Protein AF-A0A151E742-F1 (afdb_monomer_lite)

Radius of gyration: 72.1 Å; chains: 1; bounding box: 171×78×229 Å

Structure (mmCIF, N/CA/C/O backbone):
data_AF-A0A151E742-F1
#
_entry.id   AF-A0A151E742-F1
#
loop_
_atom_site.group_PDB
_atom_site.id
_atom_site.type_symbol
_atom_site.label_atom_id
_atom_site.label_alt_id
_atom_site.label_comp_id
_atom_site.label_asym_id
_atom_site.label_entity_id
_atom_site.label_seq_id
_atom_site.pdbx_PDB_ins_code
_atom_site.Cartn_x
_atom_site.Cartn_y
_atom_site.Cartn_z
_atom_site.occupancy
_atom_site.B_iso_or_equiv
_atom_site.auth_seq_id
_atom_site.auth_comp_id
_atom_site.auth_asym_id
_atom_site.auth_atom_id
_atom_site.pdbx_PDB_model_num
ATOM 1 N N . MET A 1 1 ? -25.392 39.352 -19.424 1.00 43.00 1 MET A N 1
ATOM 2 C CA . MET A 1 1 ? -24.136 38.696 -18.991 1.00 43.00 1 MET A CA 1
ATOM 3 C C . MET A 1 1 ? -23.189 38.583 -20.185 1.00 43.00 1 MET A C 1
ATOM 5 O O . MET A 1 1 ? -23.578 37.932 -21.147 1.00 43.00 1 MET A O 1
ATOM 9 N N . PRO A 1 2 ? -22.001 39.217 -20.181 1.00 44.78 2 PRO A N 1
ATOM 10 C CA . PRO A 1 2 ? -21.096 39.209 -21.344 1.00 44.78 2 PRO A CA 1
ATOM 11 C C . PRO A 1 2 ? -20.249 37.931 -21.501 1.00 44.78 2 PRO A C 1
ATOM 13 O O . PRO A 1 2 ? -19.738 37.661 -22.580 1.00 44.78 2 PRO A O 1
ATOM 16 N N . CYS A 1 3 ? -20.091 37.144 -20.432 1.00 48.84 3 CYS A N 1
ATOM 17 C CA . CYS A 1 3 ? -18.963 36.218 -20.272 1.00 48.84 3 CYS A CA 1
ATOM 18 C C . CYS A 1 3 ? -19.039 34.908 -21.084 1.00 48.84 3 CYS A C 1
ATOM 20 O O . CYS A 1 3 ? -18.009 34.272 -21.283 1.00 48.84 3 CYS A O 1
ATOM 22 N N . LEU A 1 4 ? -20.228 34.481 -21.535 1.00 45.56 4 LEU A N 1
ATOM 23 C CA . LEU A 1 4 ? -20.396 33.183 -22.215 1.00 45.56 4 LEU A CA 1
ATOM 24 C C . LEU A 1 4 ? -19.965 33.192 -23.692 1.00 45.56 4 LEU A C 1
ATOM 26 O O . LEU A 1 4 ? -19.395 32.210 -24.162 1.00 45.56 4 LEU A O 1
ATOM 30 N N . LYS A 1 5 ? -20.158 34.304 -24.417 1.00 51.09 5 LYS A N 1
ATOM 31 C CA . LYS A 1 5 ? -19.863 34.377 -25.867 1.00 51.09 5 LYS A CA 1
ATOM 32 C C . LYS A 1 5 ? -18.370 34.247 -26.204 1.00 51.09 5 LYS A C 1
ATOM 34 O O . LYS A 1 5 ? -18.021 33.868 -27.321 1.00 51.09 5 LYS A O 1
ATOM 39 N N . ASP A 1 6 ? -17.491 34.530 -25.244 1.00 53.12 6 ASP A N 1
ATOM 40 C CA . ASP A 1 6 ? -16.041 34.357 -25.391 1.00 53.12 6 ASP A CA 1
ATOM 41 C C . ASP A 1 6 ? -15.566 32.931 -25.072 1.00 53.12 6 ASP A C 1
ATOM 43 O O . ASP A 1 6 ? -14.448 32.565 -25.439 1.00 53.12 6 ASP A O 1
ATOM 47 N N . TRP A 1 7 ? -16.392 32.114 -24.410 1.00 50.91 7 TRP A N 1
ATOM 48 C CA . TRP A 1 7 ? -16.096 30.701 -24.158 1.00 50.91 7 TRP A CA 1
ATOM 49 C C . TRP A 1 7 ? -16.414 29.836 -25.378 1.00 50.91 7 TRP A C 1
ATOM 51 O O . TRP A 1 7 ? -15.545 29.087 -25.820 1.00 50.91 7 TRP A O 1
ATOM 61 N N . GLU A 1 8 ? -17.588 30.015 -25.992 1.00 54.09 8 GLU A N 1
ATOM 62 C CA . GLU A 1 8 ? -17.977 29.299 -27.220 1.00 54.09 8 GLU A CA 1
ATOM 63 C C . GLU A 1 8 ? -16.946 29.506 -28.342 1.00 54.09 8 GLU A C 1
ATOM 65 O O . GLU A 1 8 ? -16.470 28.546 -28.948 1.00 54.09 8 GLU A O 1
ATOM 70 N N . LYS A 1 9 ? -16.490 30.750 -28.552 1.00 57.53 9 LYS A N 1
ATOM 71 C CA . LYS A 1 9 ? -15.441 31.061 -29.539 1.00 57.53 9 LYS A CA 1
ATOM 72 C C . LYS A 1 9 ? -14.106 30.370 -29.251 1.00 57.53 9 LYS A C 1
ATOM 74 O O . LYS A 1 9 ? -13.416 29.981 -30.190 1.00 57.53 9 LYS A O 1
ATOM 79 N N . LYS A 1 10 ? -13.718 30.221 -27.980 1.00 59.44 10 LYS A N 1
ATOM 80 C CA . LYS A 1 10 ? -12.470 29.534 -27.604 1.00 59.44 10 LYS A CA 1
ATOM 81 C C . LYS A 1 10 ? -12.573 28.022 -27.784 1.00 59.44 10 LYS A C 1
ATOM 83 O O . LYS A 1 10 ? -11.597 27.417 -28.219 1.00 59.44 10 LYS A O 1
ATOM 88 N N . PHE A 1 11 ? -13.737 27.439 -27.501 1.00 62.91 11 PHE A N 1
ATOM 89 C CA . PHE A 1 11 ? -13.980 26.008 -27.676 1.00 62.91 11 PHE A CA 1
ATOM 90 C C . PHE A 1 11 ? -13.890 25.609 -29.155 1.00 62.91 11 PHE A C 1
ATOM 92 O O . PHE A 1 11 ? -13.087 24.749 -29.511 1.00 62.91 11 PHE A O 1
ATOM 99 N N . VAL A 1 12 ? -14.580 26.353 -30.030 1.00 70.12 12 VAL A N 1
ATOM 100 C CA . VAL A 1 12 ? -14.554 26.154 -31.491 1.00 70.12 12 VAL A CA 1
ATOM 101 C C . VAL A 1 12 ? -13.131 26.249 -32.061 1.00 70.12 12 VAL A C 1
ATOM 103 O O . VAL A 1 12 ? -12.740 25.436 -32.896 1.00 70.12 12 VAL A O 1
ATOM 106 N N . ILE A 1 13 ? -12.309 27.198 -31.594 1.00 68.88 13 ILE A N 1
ATOM 107 C CA . ILE A 1 13 ? -10.904 27.310 -32.030 1.00 68.88 13 ILE A CA 1
ATOM 108 C C . ILE A 1 13 ? -10.073 26.099 -31.577 1.00 68.88 13 ILE A C 1
ATOM 110 O O . ILE A 1 13 ? -9.176 25.669 -32.304 1.00 68.88 13 ILE A O 1
ATOM 114 N N . TYR A 1 14 ? -10.340 25.540 -30.395 1.00 70.62 14 TYR A N 1
ATOM 115 C CA . TYR A 1 14 ? -9.601 24.379 -29.900 1.00 70.62 14 TYR A CA 1
ATOM 116 C C . TYR A 1 14 ? -9.965 23.107 -30.677 1.00 70.62 14 TYR A C 1
ATOM 118 O O . TYR A 1 14 ? -9.068 22.411 -31.149 1.00 70.62 14 TYR A O 1
ATOM 126 N N . GLU A 1 15 ? -11.257 22.858 -30.906 1.00 71.44 15 GLU A N 1
ATOM 127 C CA . GLU A 1 15 ? -11.737 21.717 -31.698 1.00 71.44 15 GLU A CA 1
ATOM 128 C C . GLU A 1 15 ? -11.227 21.763 -33.143 1.00 71.44 15 GLU A C 1
ATOM 130 O O . GLU A 1 15 ? -10.701 20.767 -33.636 1.00 71.44 15 GLU A O 1
ATOM 135 N N . ILE A 1 16 ? -11.272 22.930 -33.801 1.00 73.38 16 ILE A N 1
ATOM 136 C CA . ILE A 1 16 ? -10.724 23.110 -35.157 1.00 73.38 16 ILE A CA 1
ATOM 137 C C . ILE A 1 16 ? -9.216 22.814 -35.196 1.00 73.38 16 ILE A C 1
ATOM 139 O O . ILE A 1 16 ? -8.737 22.181 -36.138 1.00 73.38 16 ILE A O 1
ATOM 143 N N . ASN A 1 17 ? -8.452 23.229 -34.181 1.00 65.44 17 ASN A N 1
ATOM 144 C CA . ASN A 1 17 ? -7.015 22.952 -34.121 1.00 65.44 17 ASN A CA 1
ATOM 145 C C . ASN A 1 17 ? -6.701 21.467 -33.872 1.00 65.44 17 ASN A C 1
ATOM 147 O O . ASN A 1 17 ? -5.738 20.958 -34.449 1.00 65.44 17 ASN A O 1
ATOM 151 N N . VAL A 1 18 ? -7.509 20.766 -33.067 1.00 76.62 18 VAL A N 1
ATOM 152 C CA . VAL A 1 18 ? -7.392 19.311 -32.867 1.00 76.62 18 VAL A CA 1
ATOM 153 C C . VAL A 1 18 ? -7.730 18.566 -34.162 1.00 76.62 18 VAL A C 1
ATOM 155 O O . VAL A 1 18 ? -6.908 17.781 -34.631 1.00 76.62 18 VAL A O 1
ATOM 158 N N . LEU A 1 19 ? -8.840 18.903 -34.828 1.00 73.19 19 LEU A N 1
ATOM 159 C CA . LEU A 1 19 ? -9.215 18.339 -36.133 1.00 73.19 19 LEU A CA 1
ATOM 160 C C . LEU A 1 19 ? -8.129 18.554 -37.200 1.00 73.19 19 LEU A C 1
ATOM 162 O O . LEU A 1 19 ? -7.757 17.621 -37.909 1.00 73.19 19 LEU A O 1
ATOM 166 N N . LEU A 1 20 ? -7.550 19.756 -37.297 1.00 69.94 20 LEU A N 1
ATOM 167 C CA . LEU A 1 20 ? -6.454 20.040 -38.236 1.00 69.94 20 LEU A CA 1
ATOM 168 C C . LEU A 1 20 ? -5.145 19.304 -37.886 1.00 69.94 20 LEU A C 1
ATOM 170 O O . LEU A 1 20 ? -4.328 19.040 -38.779 1.00 69.94 20 LEU A O 1
ATOM 174 N N . ALA A 1 21 ? -4.931 18.964 -36.611 1.00 72.19 21 ALA A N 1
ATOM 175 C CA . ALA A 1 21 ? -3.816 18.131 -36.168 1.00 72.19 21 ALA A CA 1
ATOM 176 C C . ALA A 1 21 ? -4.028 16.652 -36.525 1.00 72.19 21 ALA A C 1
ATOM 178 O O . ALA A 1 21 ? -3.124 16.042 -37.101 1.00 72.19 21 ALA A O 1
ATOM 179 N N . GLU A 1 22 ? -5.218 16.108 -36.269 1.00 72.56 22 GLU A N 1
ATOM 180 C CA . GLU A 1 22 ? -5.592 14.724 -36.589 1.00 72.56 22 GLU A CA 1
ATOM 181 C C . GLU A 1 22 ? -5.652 14.475 -38.102 1.00 72.56 22 GLU A C 1
ATOM 183 O O . GLU A 1 22 ? -5.095 13.493 -38.590 1.00 72.56 22 GLU A O 1
ATOM 188 N N . MET A 1 23 ? -6.181 15.425 -38.882 1.00 75.06 23 MET A N 1
ATOM 189 C CA . MET A 1 23 ? -6.128 15.398 -40.353 1.00 75.06 23 MET A CA 1
ATOM 190 C C . MET A 1 23 ? -4.715 15.635 -40.928 1.00 75.06 23 MET A C 1
ATOM 192 O O . MET A 1 23 ? -4.531 15.720 -42.145 1.00 75.06 23 MET A O 1
ATOM 196 N N . GLY A 1 24 ? -3.688 15.766 -40.080 1.00 66.38 24 GLY A N 1
ATOM 197 C CA . GLY A 1 24 ? -2.284 15.787 -40.485 1.00 66.38 24 GLY A CA 1
ATOM 198 C C . GLY A 1 24 ? -1.844 17.025 -41.273 1.00 66.38 24 GLY A C 1
ATOM 199 O O . GLY A 1 24 ? -0.740 17.020 -41.831 1.00 66.38 24 GLY A O 1
ATOM 200 N N . PHE A 1 25 ? -2.639 18.101 -41.319 1.00 70.25 25 PHE A N 1
ATOM 201 C CA . PHE A 1 25 ? -2.356 19.294 -42.134 1.00 70.25 25 PHE A CA 1
ATOM 202 C C . PHE A 1 25 ? -1.014 19.955 -41.766 1.00 70.25 25 PHE A C 1
ATOM 204 O O . PHE A 1 25 ? -0.239 20.361 -42.641 1.00 70.25 25 PHE A O 1
ATOM 211 N N . PHE A 1 26 ? -0.665 19.961 -40.477 1.00 60.22 26 PHE A N 1
ATOM 212 C CA . PHE A 1 26 ? 0.605 20.500 -39.977 1.00 60.22 26 PHE A CA 1
ATOM 213 C C . PHE A 1 26 ? 1.853 19.726 -40.445 1.00 60.22 26 PHE A C 1
ATOM 215 O O . PHE A 1 26 ? 2.959 20.274 -40.423 1.00 60.22 26 PHE A O 1
ATOM 222 N N . SER A 1 27 ? 1.715 18.483 -40.926 1.00 58.44 27 SER A N 1
ATOM 223 C CA . SER A 1 27 ? 2.846 17.703 -41.457 1.00 58.44 27 SER A CA 1
ATOM 224 C C . SER A 1 27 ? 3.388 18.265 -42.781 1.00 58.44 27 SER A C 1
ATOM 226 O O . SER A 1 27 ? 4.600 18.246 -43.011 1.00 58.44 27 SER A O 1
ATOM 228 N N . LYS A 1 28 ? 2.514 18.832 -43.629 1.00 57.97 28 LYS A N 1
ATOM 229 C CA . LYS A 1 28 ? 2.888 19.439 -44.920 1.00 57.97 28 LYS A CA 1
ATOM 230 C C . LYS A 1 28 ? 3.438 20.861 -44.764 1.00 57.97 28 LYS A C 1
ATOM 232 O O . LYS A 1 28 ? 4.318 21.256 -45.530 1.00 57.97 28 LYS A O 1
ATOM 237 N N . LEU A 1 29 ? 2.991 21.609 -43.751 1.00 56.84 29 LEU A N 1
ATOM 238 C CA . LEU A 1 29 ? 3.441 22.987 -43.502 1.00 56.84 29 LEU A CA 1
ATOM 239 C C . LEU A 1 29 ? 4.909 23.083 -43.049 1.00 56.84 29 LEU A C 1
ATOM 241 O O . LEU A 1 29 ? 5.599 24.023 -43.440 1.00 56.84 29 LEU A O 1
ATOM 245 N N . LYS A 1 30 ? 5.444 22.074 -42.343 1.00 56.19 30 L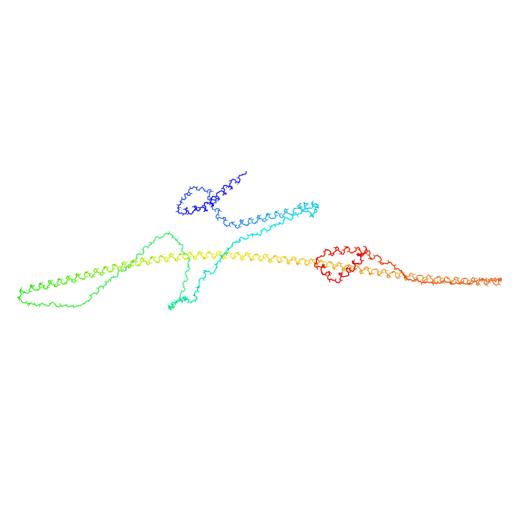YS A N 1
ATOM 246 C CA . LYS A 1 30 ? 6.845 22.051 -41.861 1.00 56.19 30 LYS A CA 1
ATOM 247 C C . LYS A 1 30 ? 7.929 22.128 -42.954 1.00 56.19 30 LYS A C 1
ATOM 249 O O . LYS A 1 30 ? 9.098 22.300 -42.620 1.00 56.19 30 LYS A O 1
ATOM 254 N N . LYS A 1 31 ? 7.584 22.000 -44.244 1.00 55.84 31 LYS A N 1
ATOM 255 C CA . LYS A 1 31 ? 8.542 22.056 -45.369 1.00 55.84 31 LYS A CA 1
ATOM 256 C C . LYS A 1 31 ? 8.577 23.387 -46.132 1.00 55.84 31 LYS A C 1
ATOM 258 O O . LYS A 1 31 ? 9.461 23.561 -46.966 1.00 55.84 31 LYS A O 1
ATOM 263 N N . LYS A 1 32 ? 7.681 24.342 -45.850 1.00 51.56 32 LYS A N 1
ATOM 264 C CA . LYS A 1 32 ? 7.773 25.713 -46.386 1.00 51.56 32 LYS A CA 1
ATOM 265 C C . LYS A 1 32 ? 8.179 26.664 -45.260 1.00 51.56 32 LYS A C 1
ATOM 267 O O . LYS A 1 32 ? 7.433 26.833 -44.303 1.00 51.56 32 LYS A O 1
ATOM 272 N N . LYS A 1 33 ? 9.343 27.316 -45.388 1.00 49.06 33 LYS A N 1
ATOM 273 C CA . LYS A 1 33 ? 9.744 28.437 -44.516 1.00 49.06 33 LYS A CA 1
ATOM 274 C C . LYS A 1 33 ? 8.848 29.648 -44.803 1.00 49.06 33 LYS A C 1
ATOM 276 O O . LYS A 1 33 ? 9.228 30.536 -45.562 1.00 49.06 33 LYS A O 1
ATOM 281 N N . ILE A 1 34 ? 7.654 29.667 -44.216 1.00 48.38 34 ILE A N 1
ATOM 282 C CA . ILE A 1 34 ? 6.799 30.854 -44.189 1.00 48.38 34 ILE A CA 1
ATOM 283 C C . ILE A 1 34 ? 7.470 31.855 -43.247 1.00 48.38 34 ILE A C 1
ATOM 285 O O . ILE A 1 34 ? 7.482 31.667 -42.032 1.00 48.38 34 ILE A O 1
ATOM 289 N N . LYS A 1 35 ? 8.076 32.900 -43.817 1.00 48.44 35 LYS A N 1
ATOM 290 C CA . LYS A 1 35 ? 8.512 34.070 -43.054 1.00 48.44 35 LYS A CA 1
ATOM 291 C C . LYS A 1 35 ? 7.257 34.852 -42.671 1.00 48.44 35 LYS A C 1
ATOM 293 O O . LYS A 1 35 ? 6.703 35.553 -43.512 1.00 48.44 35 LYS A O 1
ATOM 298 N N . PHE A 1 36 ? 6.795 34.710 -41.434 1.00 40.91 36 PHE A N 1
ATOM 299 C CA . PHE A 1 36 ? 5.789 35.620 -40.895 1.00 40.91 36 PHE A CA 1
ATOM 300 C C . PHE A 1 36 ? 6.439 36.994 -40.703 1.00 40.91 36 PHE A C 1
ATOM 302 O O . PHE A 1 36 ? 7.418 37.111 -39.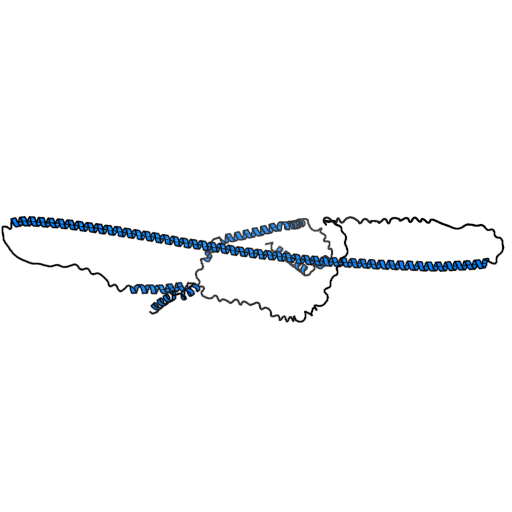970 1.00 40.91 36 PHE A O 1
ATOM 309 N N . ASN A 1 37 ? 5.914 38.021 -41.375 1.00 44.38 37 ASN A N 1
ATOM 310 C CA . ASN A 1 37 ? 6.284 39.406 -41.087 1.00 44.38 37 ASN A CA 1
ATOM 311 C C . ASN A 1 37 ? 5.699 39.777 -39.720 1.00 44.38 37 ASN A C 1
ATOM 313 O O . ASN A 1 37 ? 4.486 39.902 -39.579 1.00 44.38 37 ASN A O 1
ATOM 317 N N . THR A 1 38 ? 6.560 39.960 -38.722 1.00 45.53 38 THR A N 1
ATOM 318 C CA . THR A 1 38 ? 6.179 40.267 -37.333 1.00 45.53 38 THR A CA 1
ATOM 319 C C . THR A 1 38 ? 5.825 41.739 -37.091 1.00 45.53 38 THR A C 1
ATOM 321 O O . THR A 1 38 ? 5.472 42.102 -35.976 1.00 45.53 38 THR A O 1
ATOM 324 N N . ASN A 1 39 ? 5.860 42.587 -38.124 1.00 47.81 39 ASN A N 1
ATOM 325 C CA . ASN A 1 39 ? 5.693 44.048 -38.036 1.00 47.81 39 ASN A CA 1
ATOM 326 C C . ASN A 1 39 ? 4.234 44.513 -37.807 1.00 47.81 39 ASN A C 1
ATOM 328 O O . ASN A 1 39 ? 3.869 45.613 -38.211 1.00 47.81 39 ASN A O 1
ATOM 332 N N . LEU A 1 40 ? 3.382 43.666 -37.224 1.00 47.62 40 LEU A N 1
ATOM 333 C CA . LEU A 1 40 ? 1.957 43.928 -36.976 1.00 47.62 40 LEU A CA 1
ATOM 334 C C . LEU A 1 40 ? 1.486 43.419 -35.600 1.00 47.62 40 LEU A C 1
ATOM 336 O O . LEU A 1 40 ? 0.295 43.220 -35.376 1.00 47.62 40 LEU A O 1
ATOM 340 N N . ILE A 1 41 ? 2.424 43.227 -34.669 1.00 43.78 41 ILE A N 1
ATOM 341 C CA . ILE A 1 41 ? 2.127 43.028 -33.248 1.00 43.78 41 ILE A CA 1
ATOM 342 C C . ILE A 1 41 ? 2.315 44.382 -32.565 1.00 43.78 41 ILE A C 1
ATOM 344 O O . ILE A 1 41 ? 3.436 44.862 -32.448 1.00 43.78 41 ILE A O 1
ATOM 348 N N . THR A 1 42 ? 1.214 45.014 -32.164 1.00 54.03 42 THR A N 1
ATOM 349 C CA . THR A 1 42 ? 1.244 46.233 -31.350 1.00 54.03 42 THR A CA 1
ATOM 350 C C . THR A 1 42 ? 1.696 45.910 -29.925 1.00 54.03 42 THR A C 1
ATOM 352 O O . THR A 1 42 ? 1.315 44.873 -29.375 1.00 54.03 42 THR A O 1
ATOM 355 N N . ASP A 1 43 ? 2.466 46.814 -29.314 1.00 50.56 43 ASP A N 1
ATOM 356 C CA . ASP A 1 43 ? 3.198 46.605 -28.048 1.00 50.56 43 ASP A CA 1
ATOM 357 C C . ASP A 1 43 ? 2.339 46.031 -26.901 1.00 50.56 43 ASP A C 1
ATOM 359 O O . ASP A 1 43 ? 2.798 45.209 -26.106 1.00 50.56 43 ASP A O 1
ATOM 363 N N . ASN A 1 44 ? 1.038 46.349 -26.878 1.00 48.88 44 ASN A N 1
ATOM 364 C CA . ASN A 1 44 ? 0.059 45.808 -25.926 1.00 48.88 44 ASN A CA 1
ATOM 365 C C . ASN A 1 44 ? -0.107 44.270 -25.946 1.00 48.88 44 ASN A C 1
ATOM 367 O O . ASN A 1 44 ? -0.748 43.723 -25.045 1.00 48.88 44 ASN A O 1
ATOM 371 N N . GLN A 1 45 ? 0.419 43.551 -26.945 1.00 50.31 45 GLN A N 1
ATOM 372 C CA . GLN A 1 45 ? 0.387 42.082 -26.983 1.00 50.31 45 GLN A CA 1
ATOM 373 C C . GLN A 1 45 ? 1.687 41.412 -26.510 1.00 50.31 45 GLN A C 1
ATOM 375 O O . GLN A 1 45 ? 1.622 40.266 -26.059 1.00 50.31 45 GLN A O 1
ATOM 380 N N . GLN A 1 46 ? 2.839 42.095 -26.519 1.00 49.62 46 GLN A N 1
ATOM 381 C CA . GLN A 1 46 ? 4.094 41.513 -26.016 1.00 49.62 46 GLN A CA 1
ATOM 382 C C . GLN A 1 46 ? 4.067 41.328 -24.491 1.00 49.62 46 GLN A C 1
ATOM 384 O O . GLN A 1 46 ? 4.385 40.238 -24.010 1.00 49.62 46 GLN A O 1
ATOM 389 N N . CYS A 1 47 ? 3.507 42.289 -23.745 1.00 49.88 47 CYS A N 1
ATOM 390 C CA . CYS A 1 47 ? 3.317 42.188 -22.290 1.00 49.88 47 CYS A CA 1
ATOM 391 C C . CYS A 1 47 ? 2.439 40.997 -21.839 1.00 49.88 47 CYS A C 1
ATOM 393 O O . CYS A 1 47 ? 2.409 40.665 -20.655 1.00 49.88 47 CYS A O 1
ATOM 395 N N . ARG A 1 48 ? 1.700 40.332 -22.742 1.00 46.88 48 ARG A N 1
ATOM 396 C CA . ARG A 1 48 ? 0.950 39.099 -22.425 1.00 46.88 48 ARG A CA 1
ATOM 397 C C . ARG A 1 48 ? 1.726 37.807 -22.670 1.00 46.88 48 ARG A C 1
ATOM 399 O O . ARG A 1 48 ? 1.320 36.781 -22.135 1.00 46.88 48 ARG A O 1
ATOM 406 N N . ILE A 1 49 ? 2.799 37.839 -23.457 1.00 48.56 49 ILE A N 1
ATOM 407 C CA . ILE A 1 49 ? 3.588 36.646 -23.791 1.00 48.56 49 ILE A CA 1
ATOM 408 C C . ILE A 1 49 ? 4.763 36.490 -22.820 1.00 48.56 49 ILE A C 1
ATOM 410 O O . ILE A 1 49 ? 5.048 35.373 -22.399 1.00 48.56 49 ILE A O 1
ATOM 414 N N . GLU A 1 50 ? 5.378 37.589 -22.374 1.00 47.66 50 GLU A N 1
ATOM 415 C CA . GLU A 1 50 ? 6.453 37.536 -21.367 1.00 47.66 50 GLU A CA 1
ATOM 416 C C . GLU A 1 50 ? 5.955 36.966 -20.025 1.00 47.66 50 GLU A C 1
ATOM 418 O O . GLU A 1 50 ? 6.608 36.106 -19.436 1.00 47.66 50 GLU A O 1
ATOM 423 N N . ASN A 1 51 ? 4.721 37.304 -19.632 1.00 48.53 51 ASN A N 1
ATOM 424 C CA . ASN A 1 51 ? 4.062 36.753 -18.443 1.00 48.53 51 ASN A CA 1
ATOM 425 C C . ASN A 1 51 ? 3.833 35.226 -18.482 1.00 48.53 51 ASN A C 1
ATOM 427 O O . ASN A 1 51 ? 3.665 34.619 -17.428 1.00 48.53 51 ASN A O 1
ATOM 431 N N . PHE A 1 52 ? 3.836 34.564 -19.648 1.00 45.16 52 PHE A N 1
ATOM 432 C CA . PHE A 1 52 ? 3.661 33.103 -19.698 1.00 45.16 52 PHE A CA 1
ATOM 433 C C . PHE A 1 52 ? 4.910 32.343 -19.230 1.00 45.16 52 PHE A C 1
ATOM 435 O O . PHE A 1 52 ? 4.780 31.301 -18.588 1.00 45.16 52 PHE A O 1
ATOM 442 N N . ASN A 1 53 ? 6.110 32.881 -19.462 1.00 48.38 53 ASN A N 1
ATOM 443 C CA . ASN A 1 53 ? 7.356 32.215 -19.070 1.00 48.38 53 ASN A CA 1
ATOM 444 C C . ASN A 1 53 ? 7.646 32.324 -17.560 1.00 48.38 53 ASN A C 1
ATOM 446 O O . ASN A 1 53 ? 8.400 31.515 -17.023 1.00 48.38 53 ASN A O 1
ATOM 450 N N . GLU A 1 54 ? 7.015 33.264 -16.848 1.00 51.75 54 GLU A N 1
ATOM 451 C CA . GLU A 1 54 ? 7.066 33.307 -15.379 1.00 51.75 54 GLU A CA 1
ATOM 452 C C . GLU A 1 54 ? 6.069 32.332 -14.723 1.00 51.75 54 GLU A C 1
ATOM 454 O O . GLU A 1 54 ? 6.310 31.855 -13.611 1.00 51.75 54 GLU A O 1
ATOM 459 N N . THR A 1 55 ? 4.986 31.943 -15.414 1.00 50.81 55 THR A N 1
ATOM 460 C CA . THR A 1 55 ? 3.970 31.041 -14.830 1.00 50.81 55 THR A CA 1
ATOM 461 C C . THR A 1 55 ? 4.437 29.605 -14.591 1.00 50.81 55 THR A C 1
ATOM 463 O O . THR A 1 55 ? 3.861 28.940 -13.732 1.00 50.81 55 THR A O 1
ATOM 466 N N . GLU A 1 56 ? 5.510 29.130 -15.236 1.00 52.78 56 GLU A N 1
ATOM 467 C CA . GLU A 1 56 ? 6.074 27.806 -14.917 1.00 52.78 56 GLU A CA 1
ATOM 468 C C . GLU A 1 56 ? 6.665 27.743 -13.497 1.00 52.78 56 GLU A C 1
ATOM 470 O O . GLU A 1 56 ? 6.626 26.685 -12.868 1.00 52.78 56 GLU A O 1
ATOM 475 N N . LYS A 1 57 ? 7.138 28.871 -12.941 1.00 50.94 57 LYS A N 1
ATOM 476 C CA . LYS A 1 57 ? 7.579 28.941 -11.535 1.00 50.94 57 LYS A CA 1
ATOM 477 C C . LYS A 1 57 ? 6.406 29.021 -10.552 1.00 50.94 57 LYS A C 1
ATOM 479 O O . LYS A 1 57 ? 6.515 28.501 -9.447 1.00 50.94 57 LYS A O 1
ATOM 484 N N . ASN A 1 58 ? 5.268 29.570 -10.980 1.00 54.53 58 ASN A N 1
ATOM 485 C CA . ASN A 1 58 ? 4.055 29.702 -10.165 1.00 54.53 58 ASN A CA 1
ATOM 486 C C . ASN A 1 58 ? 3.128 28.474 -10.210 1.00 54.53 58 ASN A C 1
ATOM 488 O O . ASN A 1 58 ? 2.049 28.509 -9.623 1.00 54.53 58 ASN A O 1
ATOM 492 N N . LEU A 1 59 ? 3.510 27.367 -10.862 1.00 63.25 59 LEU A N 1
ATOM 493 C CA . LEU A 1 59 ? 2.674 26.158 -10.887 1.00 63.25 59 LEU A CA 1
ATOM 494 C C . LEU A 1 59 ? 2.496 25.545 -9.483 1.00 63.25 59 LEU A C 1
ATOM 496 O O . LEU A 1 59 ? 1.431 25.014 -9.168 1.00 63.25 59 LEU A O 1
ATOM 500 N N . VAL A 1 60 ? 3.526 25.651 -8.634 1.00 68.38 60 VAL A N 1
ATOM 501 C CA . VAL A 1 60 ? 3.496 25.194 -7.233 1.00 68.38 60 VAL A CA 1
ATOM 502 C C . VAL A 1 60 ? 2.582 26.085 -6.391 1.00 68.38 60 VAL A C 1
ATOM 504 O O . VAL A 1 60 ? 1.741 25.564 -5.659 1.00 68.38 60 VAL A O 1
ATOM 507 N N . ASP A 1 61 ? 2.675 27.405 -6.553 1.00 74.62 61 ASP A N 1
ATOM 508 C CA . ASP A 1 61 ? 1.842 28.366 -5.822 1.00 74.62 61 ASP A CA 1
ATOM 509 C C . ASP A 1 61 ? 0.372 28.292 -6.261 1.00 74.62 61 ASP A C 1
ATOM 511 O O . ASP A 1 61 ? -0.528 28.295 -5.423 1.00 74.62 61 ASP A O 1
ATOM 515 N N . LEU A 1 62 ? 0.110 28.080 -7.557 1.00 75.19 62 LEU A N 1
ATOM 516 C CA . LEU A 1 62 ? -1.230 27.797 -8.076 1.00 75.19 62 LEU A CA 1
ATOM 517 C C . LEU A 1 62 ? -1.809 26.511 -7.463 1.00 75.19 62 LEU A C 1
ATOM 519 O O . LEU A 1 62 ? -2.976 26.476 -7.072 1.00 75.19 62 LEU A O 1
ATOM 523 N N . GLN A 1 63 ? -1.004 25.450 -7.352 1.00 76.44 63 GLN A N 1
ATOM 524 C CA . GLN A 1 63 ? -1.432 24.195 -6.734 1.00 76.44 63 GLN A CA 1
ATOM 525 C C . GLN A 1 63 ? -1.668 24.360 -5.219 1.00 76.44 63 GLN A C 1
ATOM 527 O O . GLN A 1 63 ? -2.620 23.787 -4.677 1.00 76.44 63 GLN A O 1
ATOM 532 N N . TYR A 1 64 ? -0.860 25.181 -4.544 1.00 88.31 64 TYR A N 1
ATOM 533 C CA . TYR A 1 64 ? -1.039 25.540 -3.138 1.00 88.31 64 TYR A CA 1
ATOM 534 C C . TYR A 1 64 ? -2.336 26.332 -2.911 1.00 88.31 64 TYR A C 1
ATOM 536 O O . TYR A 1 64 ? -3.128 25.964 -2.04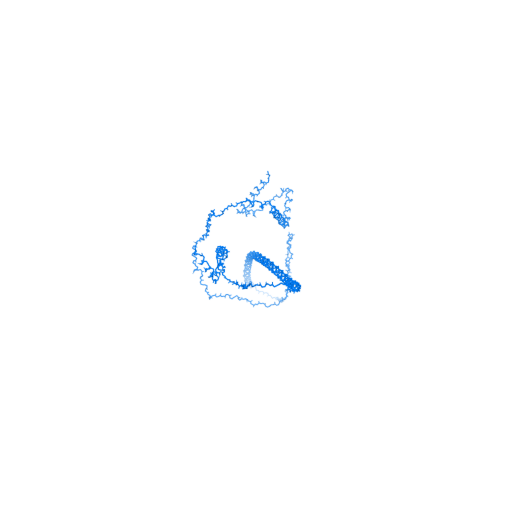2 1.00 88.31 64 TYR A O 1
ATOM 544 N N . ASP A 1 65 ? -2.621 27.344 -3.734 1.00 85.94 65 ASP A N 1
ATOM 545 C CA . ASP A 1 65 ? -3.853 28.136 -3.644 1.00 85.94 65 ASP A CA 1
ATOM 546 C C . ASP A 1 65 ? -5.112 27.329 -3.995 1.00 85.94 65 ASP A C 1
ATOM 548 O O . ASP A 1 65 ? -6.139 27.478 -3.326 1.00 85.94 65 ASP A O 1
ATOM 552 N N . ILE A 1 66 ? -5.046 26.415 -4.972 1.00 84.31 66 ILE A N 1
ATOM 553 C CA . ILE A 1 66 ? -6.133 25.457 -5.239 1.00 84.31 66 ILE A CA 1
ATOM 554 C C . ILE A 1 66 ? -6.401 24.599 -3.994 1.00 84.31 66 ILE A C 1
ATOM 556 O O . ILE A 1 66 ? -7.549 24.495 -3.560 1.00 84.31 66 ILE A O 1
ATOM 560 N N . THR A 1 67 ? -5.357 24.040 -3.375 1.00 85.88 67 THR A N 1
ATOM 561 C CA . THR A 1 67 ? -5.492 23.195 -2.173 1.00 85.88 67 THR A CA 1
ATOM 562 C C . THR A 1 67 ? -6.079 23.988 -0.998 1.00 85.88 67 THR A C 1
ATOM 564 O O . THR A 1 67 ? -7.043 23.562 -0.365 1.00 85.88 67 THR A O 1
ATOM 567 N N . LYS A 1 68 ? -5.583 25.208 -0.774 1.00 92.50 68 LYS A N 1
ATOM 568 C CA . LYS A 1 68 ? -6.051 26.141 0.263 1.00 92.50 68 LYS A CA 1
ATOM 569 C C . LYS A 1 68 ? -7.506 26.580 0.066 1.00 92.50 68 LYS A C 1
ATOM 571 O O . LYS A 1 68 ? -8.209 26.835 1.046 1.00 92.50 68 LYS A O 1
ATOM 576 N N . ASN A 1 69 ? -7.976 26.673 -1.178 1.00 89.81 69 ASN A N 1
ATOM 577 C CA . ASN A 1 69 ? -9.377 26.962 -1.485 1.00 89.81 69 ASN A CA 1
ATOM 578 C C . ASN A 1 69 ? -10.283 25.738 -1.279 1.00 89.81 69 ASN A C 1
ATOM 580 O O . ASN A 1 69 ? -11.388 25.907 -0.766 1.00 89.81 69 ASN A O 1
ATOM 584 N N . ILE A 1 70 ? -9.810 24.522 -1.577 1.00 87.44 70 ILE A N 1
ATOM 585 C CA . ILE A 1 70 ? -10.520 23.271 -1.253 1.00 87.44 70 ILE A CA 1
ATOM 586 C C . ILE A 1 70 ? -10.691 23.132 0.270 1.00 87.44 70 ILE A C 1
ATOM 588 O O . ILE A 1 70 ? -11.812 22.938 0.736 1.00 87.44 70 ILE A O 1
ATOM 592 N N . ASP A 1 71 ? -9.631 23.343 1.057 1.00 90.06 71 ASP A N 1
ATOM 593 C CA . ASP A 1 71 ? -9.691 23.279 2.527 1.00 90.06 71 ASP A CA 1
ATOM 594 C C . ASP A 1 71 ? -10.651 24.315 3.137 1.00 90.06 71 ASP A C 1
ATOM 596 O O . ASP A 1 71 ? -11.342 24.038 4.122 1.00 90.06 71 ASP A O 1
ATOM 600 N N . LYS A 1 72 ? -10.731 25.523 2.556 1.00 93.50 72 LYS A N 1
ATOM 601 C CA . LYS A 1 72 ? -11.733 26.529 2.949 1.00 93.50 72 LYS A CA 1
ATOM 602 C C . LYS A 1 72 ? -13.158 26.056 2.658 1.00 93.50 72 LYS A C 1
ATOM 604 O O . LYS A 1 72 ? -14.035 26.274 3.489 1.00 93.50 72 LYS A O 1
ATOM 609 N N . LEU A 1 73 ? -13.381 25.423 1.506 1.00 89.50 73 LEU A N 1
ATOM 610 C CA . LEU A 1 73 ? -14.681 24.888 1.089 1.00 89.50 73 LEU A CA 1
ATOM 611 C C . LEU A 1 73 ? -15.140 23.755 2.017 1.00 89.50 73 LEU A C 1
ATOM 613 O O . LEU A 1 73 ? -16.275 23.781 2.490 1.00 89.50 73 LEU A O 1
ATOM 617 N N . ILE A 1 74 ? -14.239 22.830 2.361 1.00 88.25 74 ILE A N 1
ATOM 618 C CA . ILE A 1 74 ? -14.501 21.752 3.328 1.00 88.25 74 ILE A CA 1
ATOM 619 C C . ILE A 1 74 ? -14.880 22.346 4.692 1.00 88.25 74 ILE A C 1
ATOM 621 O O . ILE A 1 74 ? -15.963 22.060 5.196 1.00 88.25 74 ILE A O 1
ATOM 625 N N . LYS A 1 75 ? -14.082 23.277 5.235 1.00 90.62 75 LYS A N 1
ATOM 626 C CA . LYS A 1 75 ? -14.381 23.939 6.522 1.00 90.62 75 LYS A CA 1
ATOM 627 C C . LYS A 1 75 ? -15.677 24.757 6.514 1.00 90.62 75 LYS A C 1
ATOM 629 O O . LYS A 1 75 ? -16.282 24.951 7.566 1.00 90.62 75 LYS A O 1
ATOM 634 N N . GLN A 1 76 ? -16.111 25.269 5.361 1.00 89.50 76 GLN A N 1
ATOM 635 C CA . GLN A 1 76 ? -17.419 25.920 5.228 1.00 89.50 76 GLN A CA 1
ATOM 636 C C . GLN A 1 76 ? -18.569 24.906 5.244 1.00 89.50 76 GLN A C 1
ATOM 638 O O . GLN A 1 76 ? -19.605 25.192 5.842 1.00 89.50 76 GLN A O 1
ATOM 643 N N . HIS A 1 77 ? -18.395 23.727 4.641 1.00 78.06 77 HIS A N 1
ATOM 644 C CA . HIS A 1 77 ? -19.379 22.645 4.712 1.00 78.06 77 HIS A CA 1
ATOM 645 C C . HIS A 1 77 ? -19.466 22.020 6.111 1.00 78.06 77 HIS A C 1
ATOM 647 O O . HIS A 1 77 ? -20.572 21.865 6.614 1.00 78.06 77 HIS A O 1
ATOM 653 N N . GLU A 1 78 ? -18.337 21.763 6.777 1.00 81.25 78 GLU A N 1
ATOM 654 C CA . GLU A 1 78 ? -18.294 21.239 8.156 1.00 81.25 78 GLU A CA 1
ATOM 655 C C . GLU A 1 78 ? -18.936 22.189 9.178 1.00 81.25 78 GLU A C 1
ATOM 657 O O . GLU A 1 78 ? -19.512 21.750 10.172 1.00 81.25 78 GLU A O 1
ATOM 662 N N . LYS A 1 79 ? -18.861 23.508 8.954 1.00 78.94 79 LYS A N 1
ATOM 663 C CA . LYS A 1 79 ? -19.592 24.478 9.780 1.00 78.94 79 LYS A CA 1
ATOM 664 C C . LYS A 1 79 ? -21.098 24.397 9.533 1.00 78.94 79 LYS A C 1
ATOM 666 O O . LYS A 1 79 ? -21.841 24.249 10.493 1.00 78.94 79 LYS A O 1
ATOM 671 N N . LYS A 1 80 ? -21.525 24.379 8.265 1.00 71.31 80 LYS A N 1
ATOM 672 C CA . LYS A 1 80 ? -22.945 24.261 7.887 1.00 71.31 80 LYS A CA 1
ATOM 673 C C . LYS A 1 80 ? -23.595 22.942 8.314 1.00 71.31 80 LYS A C 1
ATOM 675 O O . LYS A 1 80 ? -24.796 22.918 8.542 1.00 71.31 80 LYS A O 1
ATOM 680 N N . SER A 1 81 ? -22.838 21.848 8.433 1.00 60.59 81 SER A N 1
ATOM 681 C CA . SER A 1 81 ? -23.359 20.573 8.951 1.00 60.59 81 SER A CA 1
ATOM 682 C C . SER A 1 81 ? -23.499 20.535 10.476 1.00 60.59 81 SER A C 1
ATOM 684 O O . SER A 1 81 ? -24.131 19.621 10.989 1.00 60.59 81 SER A O 1
ATOM 686 N N . ASN A 1 82 ? -22.911 21.496 11.197 1.00 58.69 82 ASN A N 1
ATOM 687 C CA . ASN A 1 82 ? -23.049 21.641 12.650 1.00 58.69 82 ASN A CA 1
ATOM 688 C C . ASN A 1 82 ? -24.114 22.684 13.050 1.00 58.69 82 ASN A C 1
ATOM 690 O O . ASN A 1 82 ? -24.376 22.867 14.242 1.00 58.69 82 ASN A O 1
ATOM 694 N N . ASP A 1 83 ? -24.743 23.354 12.078 1.00 54.62 83 ASP A N 1
ATOM 695 C CA . ASP A 1 83 ? -25.888 24.228 12.321 1.00 54.62 83 ASP A CA 1
ATOM 696 C C . ASP A 1 83 ? -27.136 23.366 12.593 1.00 54.62 83 ASP A C 1
ATOM 698 O O . ASP A 1 83 ? -27.596 22.588 11.754 1.00 54.62 83 ASP A O 1
ATOM 702 N N . LYS A 1 84 ? -27.670 23.492 13.814 1.00 56.31 84 LYS A N 1
ATOM 703 C CA . LYS A 1 84 ? -28.595 22.546 14.478 1.00 56.31 84 LYS A CA 1
ATOM 704 C C . LYS A 1 84 ? -29.994 22.393 13.857 1.00 56.31 84 LYS A C 1
ATOM 706 O O . LYS A 1 84 ? -30.846 21.726 14.436 1.00 56.31 84 LYS A O 1
ATOM 711 N N . GLU A 1 85 ? -30.264 22.990 12.702 1.00 55.16 85 GLU A N 1
ATOM 712 C CA . GLU A 1 85 ? -31.586 22.919 12.066 1.00 55.16 85 GLU A CA 1
ATOM 713 C C . GLU A 1 85 ? -31.839 21.568 11.374 1.00 55.16 85 GLU A C 1
ATOM 715 O O . GLU A 1 85 ? -32.975 21.089 11.375 1.00 55.16 85 GLU A O 1
ATOM 720 N N . TYR A 1 86 ? -30.802 20.886 10.869 1.00 50.50 86 TYR A N 1
ATOM 721 C CA . TYR A 1 86 ? -30.975 19.608 10.157 1.00 50.50 86 TYR A CA 1
ATOM 722 C C . TYR A 1 86 ? -31.412 18.430 11.048 1.00 50.50 86 TYR A C 1
ATOM 724 O O . TYR A 1 86 ? -32.089 17.526 10.558 1.00 50.50 86 TYR A O 1
ATOM 732 N N . GLU A 1 87 ? -31.119 18.449 12.353 1.00 52.16 87 GLU A N 1
ATOM 733 C CA . GLU A 1 87 ? -31.604 17.417 13.290 1.00 52.16 87 GLU A CA 1
ATOM 734 C C . GLU A 1 87 ? -33.116 17.538 13.576 1.00 52.16 87 GLU A C 1
ATOM 736 O O . GLU A 1 87 ? -33.754 16.560 13.968 1.00 52.16 87 GLU A O 1
ATOM 741 N N . SER A 1 88 ? -33.732 18.702 13.328 1.00 53.09 88 SER A N 1
ATOM 742 C CA . SER A 1 88 ? -35.175 18.902 13.553 1.00 53.09 88 SER A CA 1
ATOM 743 C C . SER A 1 88 ? -36.062 18.235 12.488 1.00 53.09 88 SER A C 1
ATOM 745 O O . SER A 1 88 ? -37.182 17.808 12.777 1.00 53.09 88 SER A O 1
ATOM 747 N N . ILE A 1 89 ? -35.545 18.084 11.263 1.00 51.56 89 ILE A N 1
ATOM 748 C CA . ILE A 1 89 ? -36.287 17.556 10.105 1.00 51.56 89 ILE A CA 1
ATOM 749 C C . ILE A 1 89 ? -36.342 16.015 10.118 1.00 51.56 89 ILE A C 1
ATOM 751 O O . ILE A 1 89 ? -37.263 15.418 9.562 1.00 51.56 89 ILE A O 1
ATOM 755 N N . LEU A 1 90 ? -35.391 15.354 10.788 1.00 47.94 90 LEU A N 1
ATOM 756 C CA . LEU A 1 90 ? -35.359 13.891 10.927 1.00 47.94 90 LEU A CA 1
ATOM 757 C C . LEU A 1 90 ? -36.272 13.358 12.045 1.00 47.94 90 LEU A C 1
ATOM 759 O O . LEU A 1 90 ? -36.748 12.232 11.942 1.00 47.94 90 LEU A O 1
ATOM 763 N N . ASN A 1 91 ? -36.584 14.168 13.061 1.00 51.75 91 ASN A N 1
ATOM 764 C CA . ASN A 1 91 ? -37.373 13.743 14.227 1.00 51.75 91 ASN A CA 1
ATOM 765 C C . ASN A 1 91 ? -38.898 13.941 14.086 1.00 51.75 91 ASN A C 1
ATOM 767 O O . ASN A 1 91 ? -39.634 13.711 15.042 1.00 51.75 91 ASN A O 1
ATOM 771 N N . THR A 1 92 ? -39.395 14.371 12.920 1.00 49.34 92 THR A N 1
ATOM 772 C CA . THR A 1 92 ? -40.824 14.690 12.696 1.00 49.34 92 THR A CA 1
ATOM 773 C C . THR A 1 92 ? -41.549 13.770 11.705 1.00 49.34 92 THR A C 1
ATOM 775 O O . THR A 1 92 ? -42.728 13.984 11.431 1.00 49.34 92 THR A O 1
ATOM 778 N N . LYS A 1 93 ? -40.907 12.705 11.200 1.00 45.41 93 LYS A N 1
ATOM 779 C CA . LYS A 1 93 ? -41.592 11.661 10.414 1.00 45.41 93 LYS A CA 1
ATOM 780 C C . LYS A 1 93 ? -41.914 10.439 11.267 1.00 45.41 93 LYS A C 1
ATOM 782 O O . LYS A 1 93 ? -41.100 9.535 11.422 1.00 45.41 93 LYS A O 1
ATOM 787 N N . GLN A 1 94 ? -43.135 10.449 11.791 1.00 45.09 94 GLN A N 1
ATOM 788 C CA . GLN A 1 94 ? -43.756 9.330 12.490 1.00 45.09 94 GLN A CA 1
ATOM 789 C C . GLN A 1 94 ? -43.850 8.078 11.603 1.00 45.09 94 GLN A C 1
ATOM 791 O O . GLN A 1 94 ? -44.210 8.154 10.430 1.00 45.09 94 GLN A O 1
ATOM 796 N N . GLU A 1 95 ? -43.538 6.942 12.221 1.00 51.91 95 GLU A N 1
ATOM 797 C CA . GLU A 1 95 ? -44.236 5.654 12.118 1.00 51.91 95 GLU A CA 1
ATOM 798 C C . GLU A 1 95 ? -45.030 5.373 10.825 1.00 51.91 95 GLU A C 1
ATOM 800 O O . GLU A 1 95 ? -46.225 5.642 10.718 1.00 51.91 95 GLU A O 1
ATOM 805 N N . LEU A 1 96 ? -44.379 4.682 9.884 1.00 50.25 96 LEU A N 1
ATOM 806 C CA . LEU A 1 96 ? -45.050 3.816 8.912 1.00 50.25 96 LEU A CA 1
ATOM 807 C C . LEU A 1 96 ? -44.458 2.399 9.022 1.00 50.25 96 LEU A C 1
ATOM 809 O O . LEU A 1 96 ? -43.232 2.258 9.003 1.00 50.25 96 LEU A O 1
ATOM 813 N N . PRO A 1 97 ? -45.282 1.341 9.148 1.00 48.75 97 PRO A N 1
ATOM 814 C CA . PRO A 1 97 ? -44.788 -0.020 9.334 1.00 48.75 97 PRO A CA 1
ATOM 815 C C . PRO A 1 97 ? -44.236 -0.588 8.019 1.00 48.75 97 PRO A C 1
ATOM 817 O O . PRO A 1 97 ? -44.988 -0.957 7.118 1.00 48.75 97 PRO A O 1
ATOM 820 N N . PHE A 1 98 ? -42.912 -0.723 7.930 1.00 44.50 98 PHE A N 1
ATOM 821 C CA . PHE A 1 98 ? -42.177 -1.179 6.737 1.00 44.50 98 PHE A CA 1
ATOM 822 C C . PHE A 1 98 ? -42.335 -2.678 6.374 1.00 44.50 98 PHE A C 1
ATOM 824 O O . PHE A 1 98 ? -41.574 -3.202 5.567 1.00 44.50 98 PHE A O 1
ATOM 831 N N . ASN A 1 99 ? -43.359 -3.368 6.889 1.00 52.94 99 ASN A N 1
ATOM 832 C CA . ASN A 1 99 ? -43.626 -4.788 6.611 1.00 52.94 99 ASN A CA 1
ATOM 833 C C . ASN A 1 99 ? -44.562 -5.032 5.409 1.00 52.94 99 ASN A C 1
ATOM 835 O O . ASN A 1 99 ? -45.181 -6.093 5.309 1.00 52.94 99 ASN A O 1
ATOM 839 N N . LYS A 1 100 ? -44.687 -4.078 4.476 1.00 49.12 100 LYS A N 1
ATOM 840 C CA . LYS A 1 100 ? -45.388 -4.311 3.204 1.00 49.12 100 LYS A CA 1
ATOM 841 C C . LYS A 1 100 ? -44.752 -3.570 2.029 1.00 49.12 100 LYS A C 1
ATOM 843 O O . LYS A 1 100 ? -44.693 -2.348 2.016 1.00 49.12 100 LYS A O 1
ATOM 848 N N . ILE A 1 101 ? -44.415 -4.356 1.004 1.00 50.88 101 ILE A N 1
ATOM 849 C CA . ILE A 1 101 ? -44.129 -3.931 -0.374 1.00 50.88 101 ILE A CA 1
ATOM 850 C C . ILE A 1 101 ? -42.851 -3.087 -0.521 1.00 50.88 101 ILE A C 1
ATOM 852 O O . ILE A 1 101 ? -42.876 -1.908 -0.864 1.00 50.88 101 ILE A O 1
ATOM 856 N N . ILE A 1 102 ? -41.708 -3.760 -0.391 1.00 44.34 102 ILE A N 1
ATOM 857 C CA . ILE A 1 102 ? -40.608 -3.541 -1.335 1.00 44.34 102 ILE A CA 1
ATOM 858 C C . ILE A 1 102 ? -40.497 -4.833 -2.140 1.00 44.34 102 ILE A C 1
ATOM 860 O O . ILE A 1 102 ? -39.975 -5.832 -1.649 1.00 44.34 102 ILE A O 1
ATOM 864 N N . GLU A 1 103 ? -41.025 -4.826 -3.365 1.00 46.75 103 GLU A N 1
ATOM 865 C CA . GLU A 1 103 ? -40.642 -5.830 -4.353 1.00 46.75 103 GLU A CA 1
ATOM 866 C C . GLU A 1 103 ? -39.144 -5.661 -4.610 1.00 46.75 103 GLU A C 1
ATOM 868 O O . GLU A 1 103 ? -38.709 -4.700 -5.253 1.00 46.75 103 GLU A O 1
ATOM 873 N N . LEU A 1 104 ? -38.348 -6.593 -4.089 1.00 42.03 104 LEU A N 1
ATOM 874 C CA . LEU A 1 104 ? -36.986 -6.787 -4.553 1.00 42.03 104 LEU A CA 1
ATOM 875 C C . LEU A 1 104 ? -37.078 -7.211 -6.019 1.00 42.03 104 LEU A C 1
ATOM 877 O O . LEU A 1 104 ? -37.267 -8.382 -6.333 1.00 42.03 104 LEU A O 1
ATOM 881 N N . ARG A 1 105 ? -36.948 -6.243 -6.931 1.00 42.06 105 ARG A N 1
ATOM 882 C CA . ARG A 1 105 ? -36.490 -6.561 -8.279 1.00 42.06 105 ARG A CA 1
ATOM 883 C C . ARG A 1 105 ? -35.082 -7.095 -8.125 1.00 42.06 105 ARG A C 1
ATOM 885 O O . ARG A 1 105 ? -34.156 -6.309 -7.908 1.00 42.06 105 ARG A O 1
ATOM 892 N N . ASP A 1 106 ? -34.952 -8.411 -8.236 1.00 45.50 106 ASP A N 1
ATOM 893 C CA . ASP A 1 106 ? -33.666 -9.054 -8.427 1.00 45.50 106 ASP A CA 1
ATOM 894 C C . ASP A 1 106 ? -32.918 -8.285 -9.511 1.00 45.50 106 ASP A C 1
ATOM 896 O O . ASP A 1 106 ? -33.380 -8.143 -10.649 1.00 45.50 106 ASP A O 1
ATOM 900 N N . GLN A 1 107 ? -31.768 -7.725 -9.141 1.00 49.47 107 GLN A N 1
ATOM 901 C CA . GLN A 1 107 ? -30.849 -7.231 -10.145 1.00 49.47 107 GLN A CA 1
ATOM 902 C C . GLN A 1 107 ? -30.335 -8.466 -10.866 1.00 49.47 107 GLN A C 1
ATOM 904 O O . GLN A 1 107 ? -29.436 -9.144 -10.367 1.00 49.47 107 GLN A O 1
ATOM 909 N N . GLU A 1 108 ? -30.924 -8.750 -12.032 1.00 43.69 108 GLU A N 1
ATOM 910 C CA . GLU A 1 108 ? -30.365 -9.662 -13.019 1.00 43.69 108 GLU A CA 1
ATOM 911 C C . GLU A 1 108 ? -28.916 -9.243 -13.260 1.00 43.69 108 GLU A C 1
ATOM 913 O O . GLU A 1 108 ? -28.610 -8.339 -14.045 1.00 43.69 108 GLU A O 1
ATOM 918 N N . THR A 1 109 ? -28.006 -9.898 -12.545 1.00 47.09 109 THR A N 1
ATOM 919 C CA . THR A 1 109 ? -26.576 -9.758 -12.742 1.00 47.09 109 THR A CA 1
ATOM 920 C C . THR A 1 109 ? -26.270 -10.466 -14.045 1.00 47.09 109 THR A C 1
ATOM 922 O O . THR A 1 109 ? -25.882 -11.633 -14.075 1.00 47.09 109 THR A O 1
ATOM 925 N N . LYS A 1 110 ? -26.490 -9.740 -15.148 1.00 47.53 110 LYS A N 1
ATOM 926 C CA . LYS A 1 110 ? -26.039 -10.120 -16.480 1.00 47.53 110 LYS A CA 1
ATOM 927 C C . LYS A 1 110 ? -24.539 -10.340 -16.394 1.00 47.53 110 LYS A C 1
ATOM 929 O O . LYS A 1 110 ? -23.751 -9.396 -16.471 1.00 47.53 110 LYS A O 1
ATOM 934 N N . LYS A 1 111 ? -24.160 -11.604 -16.190 1.00 52.62 111 LYS A N 1
ATOM 935 C CA . LYS A 1 111 ? -22.796 -12.075 -16.383 1.00 52.62 111 LYS A CA 1
ATOM 936 C C . LYS A 1 111 ? -22.375 -11.557 -17.757 1.00 52.62 111 LYS A C 1
ATOM 938 O O . LYS A 1 111 ? -23.152 -11.725 -18.698 1.00 52.62 111 LYS A O 1
ATOM 943 N N . PRO A 1 112 ? -21.206 -10.913 -17.894 1.00 50.47 112 PRO A N 1
ATOM 944 C CA . PRO A 1 112 ? -20.712 -10.584 -19.215 1.00 50.47 112 PRO A CA 1
ATOM 945 C C . PRO A 1 112 ? -20.564 -11.901 -19.976 1.00 50.47 112 PRO A C 1
ATOM 947 O O . PRO A 1 112 ? -19.755 -12.750 -19.597 1.00 50.47 112 PRO A O 1
ATOM 950 N N . GLU A 1 113 ? -21.382 -12.089 -21.010 1.00 47.78 113 GLU A N 1
ATOM 951 C CA . GLU A 1 113 ? -21.213 -13.183 -21.955 1.00 47.78 113 GLU A CA 1
ATOM 952 C C . GLU A 1 113 ? -19.844 -12.993 -22.604 1.00 47.78 113 GLU A C 1
ATOM 954 O O . GLU A 1 113 ? -19.654 -12.130 -23.463 1.00 47.78 113 GLU A O 1
ATOM 959 N N . MET A 1 114 ? -18.854 -13.762 -22.145 1.00 54.00 114 MET A N 1
ATOM 960 C CA . MET A 1 114 ? -17.596 -13.863 -22.866 1.00 54.00 114 MET A CA 1
ATOM 961 C C . MET A 1 114 ? -17.919 -14.463 -24.235 1.00 54.00 114 MET A C 1
ATOM 963 O O . MET A 1 114 ? -18.455 -15.574 -24.278 1.00 54.00 114 MET A O 1
ATOM 967 N N . PRO A 1 115 ? -17.605 -13.778 -25.348 1.00 55.41 115 PRO A N 1
ATOM 968 C CA . PRO A 1 115 ? -17.777 -14.372 -26.657 1.00 55.41 115 PRO A CA 1
ATOM 969 C C . PRO A 1 115 ? -16.869 -15.599 -26.746 1.00 55.41 115 PRO A C 1
ATOM 971 O O . PRO A 1 115 ? -15.640 -15.487 -26.714 1.00 55.41 115 PRO A O 1
ATOM 974 N N . LEU A 1 116 ? -17.493 -16.772 -26.846 1.00 49.88 116 LEU A N 1
ATOM 975 C CA . LEU A 1 116 ? -16.841 -18.031 -27.184 1.00 49.88 116 LEU A CA 1
ATOM 976 C C . LEU A 1 116 ? -16.340 -17.937 -28.628 1.00 49.88 116 LEU A C 1
ATOM 978 O O . LEU A 1 116 ? -16.994 -18.393 -29.561 1.00 49.88 116 LEU A O 1
ATOM 982 N N . PHE A 1 117 ? -15.176 -17.321 -28.812 1.00 58.34 117 PHE A N 1
ATOM 983 C CA . PHE A 1 117 ? -14.393 -17.488 -30.025 1.00 58.34 117 PHE A CA 1
ATOM 984 C C . PHE A 1 117 ? -13.701 -18.854 -29.949 1.00 58.34 117 PHE A C 1
ATOM 986 O O . PHE A 1 117 ? -12.820 -19.021 -29.100 1.00 58.34 117 PHE A O 1
ATOM 993 N N . PRO A 1 118 ? -14.047 -19.831 -30.808 1.00 51.91 118 PRO A N 1
ATOM 994 C CA . PRO A 1 118 ? -13.253 -21.039 -30.951 1.00 51.91 118 PRO A CA 1
ATOM 995 C C . PRO A 1 118 ? -11.936 -20.671 -31.643 1.00 51.91 118 PRO A C 1
ATOM 997 O O . PRO A 1 118 ? -11.807 -20.724 -32.864 1.00 51.91 118 PRO A O 1
ATOM 1000 N N . THR A 1 119 ? -10.935 -20.265 -30.862 1.00 52.31 119 THR A N 1
ATOM 1001 C CA . THR A 1 119 ? -9.552 -20.237 -31.339 1.00 52.31 119 THR A CA 1
ATOM 1002 C C . THR A 1 119 ? -9.042 -21.667 -31.433 1.00 52.31 119 THR A C 1
ATOM 1004 O O . THR A 1 119 ? -8.377 -22.157 -30.520 1.00 52.31 119 THR A O 1
ATOM 1007 N N . GLU A 1 120 ? -9.328 -22.314 -32.562 1.00 49.03 120 GLU A N 1
ATOM 1008 C CA . GLU A 1 120 ? -8.620 -23.503 -33.047 1.00 49.03 120 GLU A CA 1
ATOM 1009 C C . GLU A 1 120 ? -7.176 -23.123 -33.422 1.00 49.03 120 GLU A C 1
ATOM 1011 O O . GLU A 1 120 ? -6.766 -23.104 -34.583 1.00 49.03 120 GLU A O 1
ATOM 1016 N N . LEU A 1 121 ? -6.384 -22.765 -32.411 1.00 50.38 121 LEU A N 1
ATOM 1017 C CA . LEU A 1 121 ? -4.943 -22.604 -32.541 1.00 50.38 121 LEU A CA 1
ATOM 1018 C C . LEU A 1 121 ? -4.300 -23.991 -32.529 1.00 50.38 121 LEU A C 1
ATOM 1020 O O . LEU A 1 121 ? -3.821 -24.457 -31.497 1.00 50.38 121 LEU A O 1
ATOM 1024 N N . ASN A 1 122 ? -4.276 -24.622 -33.706 1.00 51.19 122 ASN A N 1
ATOM 1025 C CA . ASN A 1 122 ? -3.411 -25.763 -34.000 1.00 51.19 122 ASN A CA 1
ATOM 1026 C C . ASN A 1 122 ? -1.949 -25.373 -33.728 1.00 51.19 122 ASN A C 1
ATOM 1028 O O . ASN A 1 122 ? -1.283 -24.754 -34.558 1.00 51.19 122 ASN A O 1
ATOM 1032 N N . SER A 1 123 ? -1.451 -25.723 -32.544 1.00 51.88 123 SER A N 1
ATOM 1033 C CA . SER A 1 123 ? -0.085 -25.443 -32.091 1.00 51.88 123 SER A CA 1
ATOM 1034 C C . SER A 1 123 ? 0.929 -26.518 -32.511 1.00 51.88 123 SER A C 1
ATOM 1036 O O . SER A 1 123 ? 2.126 -26.349 -32.287 1.00 51.88 123 SER A O 1
ATOM 1038 N N . GLU A 1 124 ? 0.479 -27.596 -33.161 1.00 50.19 124 GLU A N 1
ATOM 1039 C CA . GLU A 1 124 ? 1.273 -28.806 -33.425 1.00 50.19 124 GLU A CA 1
ATOM 1040 C C . GLU A 1 124 ? 2.206 -28.763 -34.650 1.00 50.19 124 GLU A C 1
ATOM 1042 O O . GLU A 1 124 ? 2.923 -29.731 -34.885 1.00 50.19 124 GLU A O 1
ATOM 1047 N N . SER A 1 125 ? 2.268 -27.670 -35.427 1.00 52.00 125 SER A N 1
ATOM 1048 C CA . SER A 1 125 ? 3.048 -27.661 -36.685 1.00 52.00 125 SER A CA 1
ATOM 1049 C C . SER A 1 125 ? 4.014 -26.487 -36.900 1.00 52.00 125 SER A C 1
ATOM 1051 O O . SER A 1 125 ? 4.474 -26.303 -38.027 1.00 52.00 125 SER A O 1
ATOM 1053 N N . PHE A 1 126 ? 4.331 -25.675 -35.879 1.00 47.00 126 PHE A N 1
ATOM 1054 C CA . PHE A 1 126 ? 5.241 -24.517 -36.046 1.00 47.00 126 PHE A CA 1
ATOM 1055 C C . PHE A 1 126 ? 6.574 -24.590 -35.282 1.00 47.00 126 PHE A C 1
ATOM 1057 O O . PHE A 1 126 ? 7.426 -23.718 -35.447 1.00 47.00 126 PHE A O 1
ATOM 1064 N N . TYR A 1 127 ? 6.818 -25.657 -34.519 1.00 47.72 127 TYR A N 1
ATOM 1065 C CA . TYR A 1 127 ? 8.160 -25.991 -34.036 1.00 47.72 127 TYR A CA 1
ATOM 1066 C C . TYR A 1 127 ? 8.759 -27.098 -34.899 1.00 47.72 127 TYR A C 1
ATOM 1068 O O . TYR A 1 127 ? 8.775 -28.266 -34.522 1.00 47.72 127 TYR A O 1
ATOM 1076 N N . GLY A 1 128 ? 9.263 -26.705 -36.072 1.00 48.44 128 GLY A N 1
ATOM 1077 C CA . GLY A 1 128 ? 10.156 -27.561 -36.848 1.00 48.44 128 GLY A CA 1
ATOM 1078 C C . GLY A 1 128 ? 11.363 -27.960 -35.997 1.00 48.44 128 GLY A C 1
ATOM 1079 O O . GLY A 1 128 ? 11.906 -27.134 -35.259 1.00 48.44 128 GLY A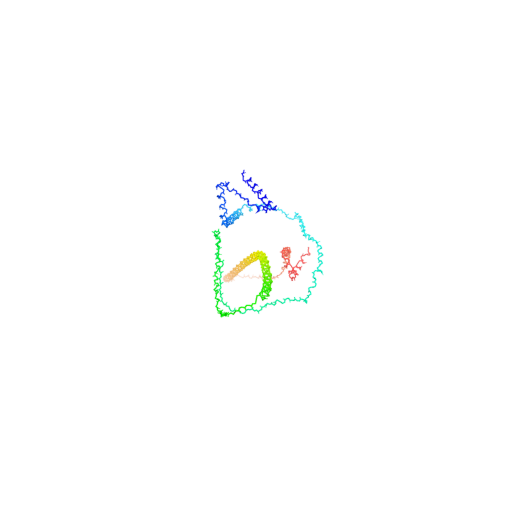 O 1
ATOM 1080 N N . GLU A 1 129 ? 11.753 -29.230 -36.080 1.00 50.72 129 GLU A N 1
ATOM 1081 C CA . GLU A 1 129 ? 12.778 -29.837 -35.233 1.00 50.72 129 GLU A CA 1
ATOM 1082 C C . GLU A 1 129 ? 14.104 -29.062 -35.296 1.00 50.72 129 GLU A C 1
ATOM 1084 O O . GLU A 1 129 ? 14.874 -29.159 -36.255 1.00 50.72 129 GLU A O 1
ATOM 1089 N N . LEU A 1 130 ? 14.400 -28.300 -34.237 1.00 46.06 130 LEU A N 1
ATOM 1090 C CA . LEU A 1 130 ? 15.710 -27.685 -34.046 1.00 46.06 130 LEU A CA 1
ATOM 1091 C C . LEU A 1 130 ? 16.722 -28.782 -33.708 1.00 46.06 130 LEU A C 1
ATOM 1093 O O . LEU A 1 130 ? 16.916 -29.175 -32.557 1.00 46.06 130 LEU A O 1
ATOM 1097 N N . ASN A 1 131 ? 17.328 -29.287 -34.777 1.00 50.72 131 ASN A N 1
ATOM 1098 C CA . ASN A 1 131 ? 18.301 -30.363 -34.802 1.00 50.72 131 ASN A CA 1
ATOM 1099 C C . ASN A 1 131 ? 19.504 -30.022 -33.897 1.00 50.72 131 ASN A C 1
ATOM 1101 O O . ASN A 1 131 ? 20.343 -29.193 -34.247 1.00 50.72 131 ASN A O 1
ATOM 1105 N N . LYS A 1 132 ? 19.575 -30.647 -32.712 1.00 54.72 132 LYS A N 1
ATOM 1106 C CA . LYS A 1 132 ? 20.498 -30.276 -31.615 1.00 54.72 132 LYS A CA 1
ATOM 1107 C C . LYS A 1 132 ? 21.989 -30.542 -31.890 1.00 54.72 132 LYS A C 1
ATOM 1109 O O . LYS A 1 132 ? 22.815 -30.247 -31.033 1.00 54.72 132 LYS A O 1
ATOM 1114 N N . ASN A 1 133 ? 22.336 -31.066 -33.066 1.00 54.38 133 ASN A N 1
ATOM 1115 C CA . ASN A 1 133 ? 23.668 -31.583 -33.391 1.00 54.38 133 ASN A CA 1
ATOM 1116 C C . ASN A 1 133 ? 24.425 -30.761 -34.455 1.00 54.38 133 ASN A C 1
ATOM 1118 O O . ASN A 1 133 ? 25.273 -31.316 -35.152 1.00 54.38 133 ASN A O 1
ATOM 1122 N N . LYS A 1 134 ? 24.145 -29.457 -34.609 1.00 46.44 134 LYS A N 1
ATOM 1123 C CA . LYS A 1 134 ? 24.952 -28.576 -35.472 1.00 46.44 134 LYS A CA 1
ATOM 1124 C C . LYS A 1 134 ? 25.479 -27.330 -34.765 1.00 46.44 134 LYS A C 1
ATOM 1126 O O . LYS A 1 134 ? 24.753 -26.369 -34.541 1.00 46.44 134 LYS A O 1
ATOM 1131 N N . GLU A 1 135 ? 26.786 -27.388 -34.517 1.00 47.91 135 GLU A N 1
ATOM 1132 C CA . GLU A 1 135 ? 27.729 -26.274 -34.671 1.00 47.91 135 GLU A CA 1
ATOM 1133 C C . GLU A 1 135 ? 27.403 -25.013 -33.855 1.00 47.91 135 GLU A C 1
ATOM 1135 O O . GLU A 1 135 ? 27.010 -23.962 -34.361 1.00 47.91 135 GLU A O 1
ATOM 1140 N N . LEU A 1 136 ? 27.695 -25.118 -32.554 1.00 45.56 136 LEU A N 1
ATOM 1141 C CA . LEU A 1 136 ? 28.186 -23.982 -31.775 1.00 45.56 136 LEU A CA 1
ATOM 1142 C C . LEU A 1 136 ? 29.369 -23.349 -32.523 1.00 45.56 136 LEU A C 1
ATOM 1144 O O . LEU A 1 136 ? 30.417 -23.973 -32.669 1.00 45.56 136 LEU A O 1
ATOM 1148 N N . PHE A 1 137 ? 29.204 -22.109 -32.981 1.00 45.22 137 PHE A N 1
ATOM 1149 C CA . PHE A 1 137 ? 30.311 -21.321 -33.512 1.00 45.22 137 PHE A CA 1
ATOM 1150 C C . PHE A 1 137 ? 31.243 -20.918 -32.366 1.00 45.22 137 PHE A C 1
ATOM 1152 O O . PHE A 1 137 ? 30.980 -19.947 -31.652 1.00 45.22 137 PHE A O 1
ATOM 1159 N N . GLU A 1 138 ? 32.348 -21.644 -32.210 1.00 42.75 138 GLU A N 1
ATOM 1160 C CA . GLU A 1 138 ? 33.504 -21.151 -31.467 1.00 42.75 138 GLU A CA 1
ATOM 1161 C C . GLU A 1 138 ? 34.059 -19.919 -32.193 1.00 42.75 138 GLU A C 1
ATOM 1163 O O . GLU A 1 138 ? 34.564 -19.991 -33.313 1.00 42.75 138 GLU A O 1
ATOM 1168 N N . VAL A 1 139 ? 33.925 -18.754 -31.561 1.00 44.03 139 VAL A N 1
ATOM 1169 C CA . VAL A 1 139 ? 34.562 -17.523 -32.031 1.00 44.03 139 VAL A CA 1
ATOM 1170 C C . VAL A 1 139 ? 35.975 -17.498 -31.462 1.00 44.03 139 VAL A C 1
ATOM 1172 O O . VAL A 1 139 ? 36.193 -17.022 -30.348 1.00 44.03 139 VAL A O 1
ATOM 1175 N N . GLU A 1 140 ? 36.937 -18.015 -32.227 1.00 38.09 140 GLU A N 1
ATOM 1176 C CA . GLU A 1 140 ? 38.355 -17.860 -31.907 1.00 38.09 140 GLU A CA 1
ATOM 1177 C C . GLU A 1 140 ? 38.724 -16.368 -31.874 1.00 38.09 140 GLU A C 1
ATOM 1179 O O . GLU A 1 140 ? 38.713 -15.668 -32.890 1.00 38.09 140 GLU A O 1
ATOM 1184 N N . ILE A 1 141 ? 39.059 -15.866 -30.684 1.00 40.78 141 ILE A N 1
ATOM 1185 C CA . ILE A 1 141 ? 39.627 -14.528 -30.512 1.00 40.78 141 ILE A CA 1
ATOM 1186 C C . ILE A 1 141 ? 41.148 -14.652 -30.676 1.00 40.78 141 ILE A C 1
ATOM 1188 O O . ILE A 1 141 ? 41.778 -15.362 -29.888 1.00 40.78 141 ILE A O 1
ATOM 1192 N N . PRO A 1 142 ? 41.779 -13.966 -31.649 1.00 44.31 142 PRO A N 1
ATOM 1193 C CA . PRO A 1 142 ? 43.221 -14.046 -31.833 1.00 44.31 142 PRO A CA 1
ATOM 1194 C C . PRO A 1 142 ? 43.954 -13.333 -30.689 1.00 44.31 142 PRO A C 1
ATOM 1196 O O . PRO A 1 142 ? 44.101 -12.109 -30.676 1.00 44.31 142 PRO A O 1
ATOM 1199 N N . ASN A 1 143 ? 44.464 -14.119 -29.741 1.00 44.28 143 ASN A N 1
ATOM 1200 C CA . ASN A 1 143 ? 45.414 -13.660 -28.736 1.00 44.28 143 ASN A CA 1
ATOM 1201 C C . ASN A 1 143 ? 46.760 -13.335 -29.395 1.00 44.28 143 ASN A C 1
ATOM 1203 O O . ASN A 1 143 ? 47.584 -14.221 -29.594 1.00 44.28 143 ASN A O 1
ATOM 1207 N N . ASN A 1 144 ? 46.993 -12.058 -29.698 1.00 46.31 144 ASN A N 1
ATOM 1208 C CA . ASN A 1 144 ? 48.332 -11.486 -29.827 1.00 46.31 144 ASN A CA 1
ATOM 1209 C C . ASN A 1 144 ? 48.270 -9.955 -29.730 1.00 46.31 144 ASN A C 1
ATOM 1211 O O . ASN A 1 144 ? 47.807 -9.299 -30.656 1.00 46.31 144 ASN A O 1
ATOM 1215 N N . VAL A 1 145 ? 48.757 -9.406 -28.613 1.00 40.56 145 VAL A N 1
ATOM 1216 C CA . VAL A 1 145 ? 49.683 -8.257 -28.525 1.00 40.56 145 VAL A CA 1
ATOM 1217 C C . VAL A 1 145 ? 49.982 -8.025 -27.041 1.00 40.56 145 VAL A C 1
ATOM 1219 O O . VAL A 1 145 ? 49.169 -7.509 -26.278 1.00 40.56 145 VAL A O 1
ATOM 1222 N N . THR A 1 146 ? 51.186 -8.405 -26.629 1.00 46.25 146 THR A N 1
ATOM 1223 C CA . THR A 1 146 ? 51.823 -7.873 -25.424 1.00 46.25 146 THR A CA 1
ATOM 1224 C C . THR A 1 146 ? 52.469 -6.532 -25.755 1.00 46.25 146 THR A C 1
ATOM 1226 O O . THR A 1 146 ? 53.442 -6.503 -26.508 1.00 46.25 146 THR A O 1
ATOM 1229 N N . SER A 1 147 ? 52.024 -5.441 -25.135 1.00 39.78 147 SER A N 1
ATOM 1230 C CA . SER A 1 147 ? 52.926 -4.321 -24.841 1.00 39.78 147 SER A CA 1
ATOM 1231 C C . SER A 1 147 ? 52.402 -3.457 -23.701 1.00 39.78 147 SER A C 1
ATOM 1233 O O . SER A 1 147 ? 51.319 -2.879 -23.788 1.00 39.78 147 SER A O 1
ATOM 1235 N N . ASN A 1 148 ? 53.228 -3.328 -22.668 1.00 45.81 148 ASN A N 1
ATOM 1236 C CA . ASN A 1 148 ? 53.109 -2.319 -21.625 1.00 45.81 148 ASN A CA 1
ATOM 1237 C C . ASN A 1 148 ? 52.889 -0.921 -22.228 1.00 45.81 148 ASN A C 1
ATOM 1239 O O . ASN A 1 148 ? 53.643 -0.514 -23.111 1.00 45.81 148 ASN A O 1
ATOM 1243 N N . ASN A 1 149 ? 51.951 -0.150 -21.678 1.00 41.12 149 ASN A N 1
ATOM 1244 C CA . ASN A 1 149 ? 52.323 1.024 -20.883 1.00 41.12 149 ASN A CA 1
ATOM 1245 C C . ASN A 1 149 ? 51.107 1.668 -20.211 1.00 41.12 149 ASN A C 1
ATOM 1247 O O . ASN A 1 149 ? 50.066 1.886 -20.825 1.00 41.12 149 ASN A O 1
ATOM 1251 N N . ASN A 1 150 ? 51.289 2.032 -18.943 1.00 48.91 150 ASN A N 1
ATOM 1252 C CA . ASN A 1 150 ? 50.381 2.921 -18.234 1.00 48.91 150 ASN A CA 1
ATOM 1253 C C . ASN A 1 150 ? 50.447 4.320 -18.853 1.00 48.91 150 ASN A C 1
ATOM 1255 O O . ASN A 1 150 ? 51.527 4.906 -18.887 1.00 48.91 150 ASN A O 1
ATOM 1259 N N . GLN A 1 151 ? 49.299 4.900 -19.198 1.00 40.50 151 GLN A N 1
ATOM 1260 C CA . GLN A 1 151 ? 49.060 6.326 -18.973 1.00 40.50 151 GLN A CA 1
ATOM 1261 C C . GLN A 1 151 ? 47.559 6.616 -18.968 1.00 40.50 151 GLN A C 1
ATOM 1263 O O . GLN A 1 151 ? 46.871 6.464 -19.974 1.00 40.50 151 GLN A O 1
ATOM 1268 N N . TYR A 1 152 ? 47.061 7.041 -17.805 1.00 50.19 152 TYR A N 1
ATOM 1269 C CA . TYR A 1 152 ? 45.766 7.701 -17.698 1.00 50.19 152 TYR A CA 1
ATOM 1270 C C . TYR A 1 152 ? 45.803 8.976 -18.548 1.00 50.19 152 TYR A C 1
ATOM 1272 O O . TYR A 1 152 ? 46.629 9.852 -18.300 1.00 50.19 152 TYR A O 1
ATOM 1280 N N . PHE A 1 153 ? 44.878 9.097 -19.496 1.00 38.66 153 PHE A N 1
ATOM 1281 C CA . PHE A 1 153 ? 44.464 10.386 -20.037 1.00 38.66 153 PHE A CA 1
ATOM 1282 C C . PHE A 1 153 ? 42.948 10.481 -19.925 1.00 38.66 153 PHE A C 1
ATOM 1284 O O . PHE A 1 153 ? 42.200 10.061 -20.806 1.00 38.66 153 PHE A O 1
ATOM 1291 N N . ASP A 1 154 ? 42.520 11.003 -18.780 1.00 46.03 154 ASP A N 1
ATOM 1292 C CA . ASP A 1 154 ? 41.156 11.455 -18.570 1.00 46.03 154 ASP A CA 1
ATOM 1293 C C . ASP A 1 154 ? 40.984 12.774 -19.340 1.00 46.03 154 ASP A C 1
ATOM 1295 O O . ASP A 1 154 ? 41.694 13.749 -19.082 1.00 46.03 154 ASP A O 1
ATOM 1299 N N . ILE A 1 155 ? 40.115 12.780 -20.353 1.00 41.12 155 ILE A N 1
ATOM 1300 C CA . ILE A 1 155 ? 39.797 13.976 -21.141 1.00 41.12 155 ILE A CA 1
ATOM 1301 C C . ILE A 1 155 ? 38.324 14.284 -20.913 1.00 41.12 155 ILE A C 1
ATOM 1303 O O . ILE A 1 155 ? 37.436 13.762 -21.593 1.00 41.12 155 ILE A O 1
ATOM 1307 N N . SER A 1 156 ? 38.093 15.155 -19.936 1.00 37.50 156 SER A N 1
ATOM 1308 C CA . SER A 1 156 ? 36.801 15.755 -19.639 1.00 37.50 156 SER A CA 1
ATOM 1309 C C . SER A 1 156 ? 36.257 16.486 -20.869 1.00 37.50 156 SER A C 1
ATOM 1311 O O . SER A 1 156 ? 36.859 17.418 -21.401 1.00 37.50 156 SER A O 1
ATOM 1313 N N . PHE A 1 157 ? 35.095 16.036 -21.339 1.00 47.88 157 PHE A N 1
ATOM 1314 C CA . PHE A 1 157 ? 34.468 16.501 -22.576 1.00 47.88 157 PHE A CA 1
ATOM 1315 C C . PHE A 1 157 ? 33.497 17.668 -22.328 1.00 47.88 157 PHE A C 1
ATOM 1317 O O . PHE A 1 157 ? 32.354 17.639 -22.780 1.00 47.88 157 PHE A O 1
ATOM 1324 N N . ASP A 1 158 ? 33.962 18.702 -21.625 1.00 46.34 158 ASP A N 1
ATOM 1325 C CA . ASP A 1 158 ? 33.187 19.914 -21.344 1.00 46.34 158 ASP A CA 1
ATOM 1326 C C . ASP A 1 158 ? 33.832 21.166 -21.957 1.00 46.34 158 ASP A C 1
ATOM 1328 O O . ASP A 1 158 ? 35.044 21.362 -21.901 1.00 46.34 158 ASP A O 1
ATOM 1332 N N . ASN A 1 159 ? 32.975 22.046 -22.487 1.00 51.69 159 ASN A N 1
ATOM 1333 C CA . ASN A 1 159 ? 33.279 23.337 -23.126 1.00 51.69 159 ASN A CA 1
ATOM 1334 C C . ASN A 1 159 ? 33.864 23.294 -24.551 1.00 51.69 159 ASN A C 1
ATOM 1336 O O . ASN A 1 159 ? 35.022 23.621 -24.798 1.00 51.69 159 ASN A O 1
ATOM 1340 N N . LEU A 1 160 ? 32.980 23.058 -25.526 1.00 41.09 160 LEU A N 1
ATOM 1341 C CA . LEU A 1 160 ? 33.145 23.564 -26.893 1.00 41.09 160 LEU A CA 1
ATOM 1342 C C . LEU A 1 160 ? 31.837 24.208 -27.373 1.00 41.09 160 LEU A C 1
ATOM 1344 O O . LEU A 1 160 ? 31.045 23.626 -28.116 1.00 41.09 160 LEU A O 1
ATOM 1348 N N . SER A 1 161 ? 31.611 25.441 -26.920 1.00 43.59 161 SER A N 1
ATOM 1349 C CA . SER A 1 161 ? 30.647 26.356 -27.526 1.00 43.59 161 SER A CA 1
ATOM 1350 C C . SER A 1 161 ? 31.084 26.667 -28.963 1.00 43.59 161 SER A C 1
ATOM 1352 O O . SER A 1 161 ? 32.166 27.205 -29.197 1.00 43.59 161 SER A O 1
ATOM 1354 N N . LEU A 1 162 ? 30.250 26.311 -29.948 1.00 42.44 162 LEU A N 1
ATOM 1355 C CA . LEU A 1 162 ? 30.495 26.682 -31.342 1.00 42.44 162 LEU A CA 1
ATOM 1356 C C . LEU A 1 162 ? 30.205 28.171 -31.547 1.00 42.44 162 LEU A C 1
ATOM 1358 O O . LEU A 1 162 ? 29.053 28.576 -31.679 1.00 42.44 162 LEU A O 1
ATOM 1362 N N . ASP A 1 163 ? 31.270 28.957 -31.639 1.00 40.34 163 ASP A N 1
ATOM 1363 C CA . ASP A 1 163 ? 31.215 30.341 -32.098 1.00 40.34 163 ASP A CA 1
ATOM 1364 C C . ASP A 1 163 ? 31.289 30.358 -33.642 1.00 40.34 163 ASP A C 1
ATOM 1366 O O . ASP A 1 163 ? 32.363 30.267 -34.251 1.00 40.34 163 ASP A O 1
ATOM 1370 N N . GLU A 1 164 ? 30.125 30.375 -34.301 1.00 50.53 164 GLU A N 1
ATOM 1371 C CA . GLU A 1 164 ? 29.982 30.288 -35.765 1.00 50.53 164 GLU A CA 1
ATOM 1372 C C . GLU A 1 164 ? 30.440 31.572 -36.493 1.00 50.53 164 GLU A C 1
ATOM 1374 O O . GLU A 1 164 ? 29.619 32.250 -37.105 1.00 50.53 164 GLU A O 1
ATOM 1379 N N . ASN A 1 165 ? 31.733 31.941 -36.474 1.00 51.66 165 ASN A N 1
ATOM 1380 C CA . ASN A 1 165 ? 32.221 33.070 -37.297 1.00 51.66 165 ASN A CA 1
ATOM 1381 C C . ASN A 1 165 ? 33.738 33.141 -37.605 1.00 51.66 165 ASN A C 1
ATOM 1383 O O . ASN A 1 165 ? 34.322 34.226 -37.644 1.00 51.66 165 ASN A O 1
ATOM 1387 N N . LYS A 1 166 ? 34.418 32.020 -37.910 1.00 46.66 166 LYS A N 1
ATOM 1388 C CA . LYS A 1 166 ? 35.794 32.065 -38.469 1.00 46.66 166 LYS A CA 1
ATOM 1389 C C . LYS A 1 166 ? 35.961 31.233 -39.745 1.00 46.66 166 LYS A C 1
ATOM 1391 O O . LYS A 1 166 ? 35.697 30.035 -39.780 1.00 46.66 166 LYS A O 1
ATOM 1396 N N . LYS A 1 167 ? 36.417 31.902 -40.814 1.00 53.91 167 LYS A N 1
ATOM 1397 C CA . LYS A 1 167 ? 36.733 31.303 -42.125 1.00 53.91 167 LYS A CA 1
ATOM 1398 C C . LYS A 1 167 ? 37.885 30.292 -41.983 1.00 53.91 167 LYS A C 1
ATOM 1400 O O . LYS A 1 167 ? 38.840 30.592 -41.269 1.00 53.91 167 LYS A O 1
ATOM 1405 N N . PRO A 1 168 ? 37.871 29.153 -42.700 1.00 50.75 168 PRO A N 1
ATOM 1406 C CA . PRO A 1 168 ? 38.968 28.193 -42.640 1.00 50.75 168 PRO A CA 1
ATOM 1407 C C . PRO A 1 168 ? 40.241 28.763 -43.285 1.00 50.75 168 PRO A C 1
ATOM 1409 O O . PRO A 1 168 ? 40.276 29.035 -44.489 1.00 50.75 168 PRO A O 1
ATOM 1412 N N . GLN A 1 169 ? 41.304 28.909 -42.490 1.00 44.03 169 GLN A N 1
ATOM 1413 C CA . GLN A 1 169 ? 42.654 29.148 -43.000 1.00 44.03 169 GLN A CA 1
ATOM 1414 C C . GLN A 1 169 ? 43.104 27.951 -43.848 1.00 44.03 169 GLN A C 1
ATOM 1416 O O . GLN A 1 169 ? 43.060 26.801 -43.410 1.00 44.03 169 GLN A O 1
ATOM 1421 N N . ARG A 1 170 ? 43.556 28.224 -45.075 1.00 43.22 170 ARG A N 1
ATOM 1422 C CA . ARG A 1 170 ? 44.197 27.217 -45.925 1.00 43.22 170 ARG A CA 1
ATOM 1423 C C . ARG A 1 170 ? 45.627 27.002 -45.439 1.00 43.22 170 ARG A C 1
ATOM 1425 O O . ARG A 1 170 ? 46.489 27.829 -45.723 1.00 43.22 170 ARG A O 1
ATOM 1432 N N . PHE A 1 171 ? 45.886 25.880 -44.777 1.00 39.75 171 PHE A N 1
ATOM 1433 C CA . PHE A 1 171 ? 47.252 25.394 -44.606 1.00 39.75 171 PHE A CA 1
ATOM 1434 C C . PHE A 1 171 ? 47.787 24.931 -45.966 1.00 39.75 171 PHE A C 1
ATOM 1436 O O . PHE A 1 171 ? 47.421 23.865 -46.462 1.00 39.75 171 PHE A O 1
ATOM 1443 N N . PHE A 1 172 ? 48.639 25.750 -46.581 1.00 39.66 172 PHE A N 1
ATOM 1444 C CA . PHE A 1 172 ? 49.549 25.271 -47.614 1.00 39.66 172 PHE A CA 1
ATOM 1445 C C . PHE A 1 172 ? 50.611 24.410 -46.927 1.00 39.66 172 PHE A C 1
ATOM 1447 O O . PHE A 1 172 ? 51.326 24.891 -46.053 1.00 39.66 172 PHE A O 1
ATOM 1454 N N . MET A 1 173 ? 50.710 23.136 -47.310 1.00 45.31 173 MET A N 1
ATOM 1455 C CA . MET A 1 173 ? 51.891 22.345 -46.982 1.00 45.31 173 MET A CA 1
ATOM 1456 C C . MET A 1 173 ? 53.032 22.784 -47.896 1.00 45.31 173 MET A C 1
ATOM 1458 O O . MET A 1 173 ? 52.995 22.518 -49.099 1.00 45.31 173 MET A O 1
ATOM 1462 N N . ASP A 1 174 ? 54.047 23.424 -47.317 1.00 46.97 174 ASP A N 1
ATOM 1463 C CA . ASP A 1 174 ? 55.334 23.622 -47.977 1.00 46.97 174 ASP A CA 1
ATOM 1464 C C . ASP A 1 174 ? 55.998 22.259 -48.202 1.00 46.97 174 ASP A C 1
ATOM 1466 O O . ASP A 1 174 ? 56.627 21.676 -47.317 1.00 46.97 174 ASP A O 1
ATOM 1470 N N . ILE A 1 175 ? 55.851 21.732 -49.418 1.00 51.28 175 ILE A N 1
ATOM 1471 C CA . ILE A 1 175 ? 56.610 20.567 -49.866 1.00 51.28 175 ILE A CA 1
ATOM 1472 C C . ILE A 1 175 ? 58.052 21.032 -50.074 1.00 51.28 175 ILE A C 1
ATOM 1474 O O . ILE A 1 175 ? 58.379 21.696 -51.062 1.00 51.28 175 ILE A O 1
ATOM 1478 N N . GLY A 1 176 ? 58.909 20.699 -49.107 1.00 46.09 176 GLY A N 1
ATOM 1479 C CA . GLY A 1 176 ? 60.314 21.085 -49.094 1.00 46.09 176 GLY A CA 1
ATOM 1480 C C . GLY A 1 176 ? 61.032 20.726 -50.398 1.00 46.09 176 GLY A C 1
ATOM 1481 O O . GLY A 1 176 ? 60.985 19.588 -50.869 1.00 46.09 176 GLY A O 1
ATOM 1482 N N . LYS A 1 177 ? 61.734 21.707 -50.976 1.00 46.38 177 LYS A N 1
ATOM 1483 C CA . LYS A 1 177 ? 62.551 21.529 -52.184 1.00 46.38 177 LYS A CA 1
ATOM 1484 C C . LYS A 1 177 ? 63.778 20.667 -51.872 1.00 46.38 177 LYS A C 1
ATOM 1486 O O . LYS A 1 177 ? 64.841 21.197 -51.548 1.00 46.38 177 LYS A O 1
ATOM 1491 N N . ILE A 1 178 ? 63.645 19.350 -52.013 1.00 50.28 178 ILE A N 1
ATOM 1492 C CA . ILE A 1 178 ? 64.778 18.416 -52.000 1.00 50.28 178 ILE A CA 1
ATOM 1493 C C . ILE A 1 178 ? 65.654 18.718 -53.224 1.00 50.28 178 ILE A C 1
ATOM 1495 O O . ILE A 1 178 ? 65.339 18.337 -54.351 1.00 50.28 178 ILE A O 1
ATOM 1499 N N . LYS A 1 179 ? 66.755 19.447 -53.009 1.00 48.84 179 LYS A N 1
ATOM 1500 C CA . LYS A 1 179 ? 67.790 19.660 -54.026 1.00 48.84 179 LYS A CA 1
ATOM 1501 C C . LYS A 1 179 ? 68.615 18.381 -54.157 1.00 48.84 179 LYS A C 1
ATOM 1503 O O . LYS A 1 179 ? 69.457 18.107 -53.307 1.00 48.84 179 LYS A O 1
ATOM 1508 N N . PHE A 1 180 ? 68.410 17.629 -55.235 1.00 45.12 180 PHE A N 1
ATOM 1509 C CA . PHE A 1 180 ? 69.313 16.540 -55.599 1.00 45.12 180 PHE A CA 1
ATOM 1510 C C . PHE A 1 180 ? 70.672 17.115 -56.014 1.00 45.12 180 PHE A C 1
ATOM 1512 O O . PHE A 1 180 ? 70.814 17.752 -57.057 1.00 45.12 180 PHE A O 1
ATOM 1519 N N . TRP A 1 181 ? 71.675 16.906 -55.164 1.00 43.62 181 TRP A N 1
ATOM 1520 C CA . TRP A 1 181 ? 73.073 17.196 -55.460 1.00 43.62 181 TRP A CA 1
ATOM 1521 C C . TRP A 1 181 ? 73.637 16.037 -56.292 1.00 43.62 181 TRP A C 1
ATOM 1523 O O . TRP A 1 181 ? 74.087 15.031 -55.744 1.00 43.62 181 TRP A O 1
ATOM 1533 N N . ASN A 1 182 ? 73.600 16.161 -57.622 1.00 43.62 182 ASN A N 1
ATOM 1534 C CA . ASN A 1 182 ? 74.262 15.202 -58.508 1.00 43.62 182 ASN A CA 1
ATOM 1535 C C . ASN A 1 182 ? 75.787 15.351 -58.395 1.00 43.62 182 ASN A C 1
ATOM 1537 O O . ASN A 1 182 ? 76.417 16.096 -59.142 1.00 43.62 182 ASN A O 1
ATOM 1541 N N . LYS A 1 183 ? 76.382 14.606 -57.460 1.00 50.34 183 LYS A N 1
ATOM 1542 C CA . LYS A 1 183 ? 77.801 14.248 -57.503 1.00 50.34 183 LYS A CA 1
ATOM 1543 C C . LYS A 1 183 ? 77.989 13.132 -58.530 1.00 50.34 183 LYS A C 1
ATOM 1545 O O . LYS A 1 183 ? 77.740 11.972 -58.222 1.00 50.34 183 LYS A O 1
ATOM 1550 N N . SER A 1 184 ? 78.468 13.472 -59.721 1.00 47.91 184 SER A N 1
ATOM 1551 C CA . SER A 1 184 ? 79.061 12.508 -60.653 1.00 47.91 184 SER A CA 1
ATOM 1552 C C . SER A 1 184 ? 80.577 12.700 -60.657 1.00 47.91 184 SER A C 1
ATOM 1554 O O . SER A 1 184 ? 81.107 13.548 -61.372 1.00 47.91 184 SER A O 1
ATOM 1556 N N . SER A 1 185 ? 81.266 11.945 -59.804 1.00 43.22 185 SER A N 1
ATOM 1557 C CA . SER A 1 185 ? 82.727 11.850 -59.788 1.00 43.22 185 SER A CA 1
ATOM 1558 C C . SER A 1 185 ? 83.200 10.725 -60.704 1.00 43.22 185 SER A C 1
ATOM 1560 O O . SER A 1 185 ? 82.664 9.628 -60.578 1.00 43.22 185 SER A O 1
ATOM 1562 N N . ASN A 1 186 ? 84.297 10.970 -61.432 1.00 39.09 186 ASN A N 1
ATOM 1563 C CA . ASN A 1 186 ? 85.278 9.966 -61.882 1.00 39.09 186 ASN A CA 1
ATOM 1564 C C . ASN A 1 186 ? 84.780 8.900 -62.900 1.00 39.09 186 ASN A C 1
ATOM 1566 O O . ASN A 1 186 ? 83.615 8.537 -62.927 1.00 39.09 186 ASN A O 1
ATOM 1570 N N . GLN A 1 187 ? 85.609 8.327 -63.780 1.00 40.88 187 GLN A N 1
ATOM 1571 C CA . GLN A 1 187 ? 87.013 8.567 -64.163 1.00 40.88 187 GLN A CA 1
ATOM 1572 C C . GLN A 1 187 ? 87.293 7.817 -65.482 1.00 40.88 187 GLN A C 1
ATOM 1574 O O . GLN A 1 187 ? 86.646 6.800 -65.711 1.00 40.88 187 GLN A O 1
ATOM 1579 N N . ASN A 1 188 ? 88.355 8.209 -66.210 1.00 39.16 188 ASN A N 1
ATOM 1580 C CA . ASN A 1 188 ? 89.066 7.402 -67.233 1.00 39.16 188 ASN A CA 1
ATOM 1581 C C . ASN A 1 188 ? 88.251 7.085 -68.514 1.00 39.16 188 ASN A C 1
ATOM 1583 O O . ASN A 1 188 ? 87.042 6.932 -68.461 1.00 39.16 188 ASN A O 1
ATOM 1587 N N . GLN A 1 189 ? 88.792 6.952 -69.728 1.00 40.31 189 GLN A N 1
ATOM 1588 C CA . GLN A 1 189 ? 90.109 7.105 -70.388 1.00 40.31 189 GLN A CA 1
ATOM 1589 C C . GLN A 1 189 ? 89.745 7.362 -71.891 1.00 40.31 189 GLN A C 1
ATOM 1591 O O . GLN A 1 189 ? 88.626 7.049 -72.283 1.00 40.31 189 GLN A O 1
ATOM 1596 N N . SER A 1 190 ? 90.528 7.947 -72.802 1.00 41.25 190 SER A N 1
ATOM 1597 C CA . SER A 1 190 ? 91.948 7.734 -73.094 1.00 41.25 190 SER A CA 1
ATOM 1598 C C . SER A 1 190 ? 92.523 8.798 -74.061 1.00 41.25 190 SER A C 1
ATOM 1600 O O . SER A 1 190 ? 91.830 9.414 -74.863 1.00 41.25 190 SER A O 1
ATOM 1602 N N . GLU A 1 191 ? 93.840 8.954 -73.952 1.00 40.69 191 GLU A N 1
ATOM 1603 C CA . GLU A 1 191 ? 94.852 9.511 -74.867 1.00 40.69 191 GLU A CA 1
ATOM 1604 C C . GLU A 1 191 ? 94.479 9.927 -76.312 1.00 40.69 191 GLU A C 1
ATOM 1606 O O . GLU A 1 191 ? 94.177 9.106 -77.177 1.00 40.69 191 GLU A O 1
ATOM 1611 N N . SER A 1 192 ? 94.756 11.193 -76.640 1.00 41.75 192 SER A N 1
ATOM 1612 C CA . SER A 1 192 ? 94.909 11.684 -78.015 1.00 41.75 192 SER A CA 1
ATOM 1613 C C . SER A 1 192 ? 96.337 11.463 -78.549 1.00 41.75 192 SER A C 1
ATOM 1615 O O . SER A 1 192 ? 97.179 12.363 -78.539 1.00 41.75 192 SER A O 1
ATOM 1617 N N . LYS A 1 193 ? 96.631 10.265 -79.073 1.00 44.84 193 LYS A N 1
ATOM 1618 C CA . LYS A 1 193 ? 97.882 10.020 -79.820 1.00 44.84 193 LYS A CA 1
ATOM 1619 C C . LYS A 1 193 ? 97.754 10.460 -81.280 1.00 44.84 193 LYS A C 1
ATOM 1621 O O . LYS A 1 193 ? 97.033 9.856 -82.068 1.00 44.84 193 LYS A O 1
ATOM 1626 N N . LYS A 1 194 ? 98.511 11.498 -81.653 1.00 46.59 194 LYS A N 1
ATOM 1627 C CA . LYS A 1 194 ? 98.770 11.849 -83.057 1.00 46.59 194 LYS A CA 1
ATOM 1628 C C . LYS A 1 194 ? 99.610 10.745 -83.704 1.00 46.59 194 LYS A C 1
ATOM 1630 O O . LYS A 1 194 ? 100.715 10.484 -83.238 1.00 46.59 194 LYS A O 1
ATOM 1635 N N . VAL A 1 195 ? 99.140 10.183 -84.814 1.00 40.22 195 VAL A N 1
ATOM 1636 C CA . VAL A 1 195 ? 99.981 9.434 -85.759 1.00 40.22 195 VAL A CA 1
ATOM 1637 C C . VAL A 1 195 ? 99.755 10.029 -87.142 1.00 40.22 195 VAL A C 1
ATOM 1639 O O . VAL A 1 195 ? 98.660 9.945 -87.692 1.00 40.22 195 VAL A O 1
ATOM 1642 N N . GLN A 1 196 ? 100.787 10.668 -87.694 1.00 43.25 196 GLN A N 1
ATOM 1643 C CA . GLN A 1 196 ? 100.820 11.007 -89.114 1.00 43.25 196 GLN A CA 1
ATOM 1644 C C . GLN A 1 196 ? 101.116 9.723 -89.891 1.00 43.25 196 GLN A C 1
ATOM 1646 O O . GLN A 1 196 ? 102.191 9.148 -89.752 1.00 43.25 196 GLN A O 1
ATOM 1651 N N . GLY A 1 197 ? 100.144 9.285 -90.687 1.00 39.94 197 GLY A N 1
ATOM 1652 C CA . GLY A 1 197 ? 100.211 8.093 -91.523 1.00 39.94 197 GLY A CA 1
ATOM 1653 C C . GLY A 1 197 ? 99.672 8.416 -92.909 1.00 39.94 197 GLY A C 1
ATOM 1654 O O . GLY A 1 197 ? 98.472 8.557 -93.108 1.00 39.94 197 GLY A O 1
ATOM 1655 N N . GLN A 1 198 ? 100.622 8.600 -93.812 1.00 41.72 198 GLN A N 1
ATOM 1656 C CA . GLN A 1 198 ? 100.546 8.757 -95.258 1.00 41.72 198 GLN A CA 1
ATOM 1657 C C . GLN A 1 198 ? 99.472 7.932 -96.001 1.00 41.72 198 GLN A C 1
ATOM 1659 O O . GLN A 1 198 ? 99.309 6.746 -95.752 1.00 41.72 198 GLN A O 1
ATOM 1664 N N . PHE A 1 199 ? 98.890 8.595 -97.010 1.00 37.94 199 PHE A N 1
ATOM 1665 C CA . PHE A 1 199 ? 98.591 8.126 -98.376 1.00 37.94 199 PHE A CA 1
ATOM 1666 C C . PHE A 1 199 ? 97.780 6.840 -98.655 1.00 37.94 199 PHE A C 1
ATOM 1668 O O . PHE A 1 199 ? 98.099 5.743 -98.221 1.00 37.94 199 PHE A O 1
ATOM 1675 N N . ASN A 1 200 ? 96.862 7.017 -99.618 1.00 47.72 200 ASN A N 1
ATOM 1676 C CA . ASN A 1 200 ? 96.277 6.022 -100.526 1.00 47.72 200 ASN A CA 1
ATOM 1677 C C . ASN A 1 200 ? 95.363 4.939 -99.930 1.00 47.72 200 ASN A C 1
ATOM 1679 O O . ASN A 1 200 ? 95.819 3.861 -99.580 1.00 47.72 200 ASN A O 1
ATOM 1683 N N . ASP A 1 201 ? 94.046 5.194 -99.981 1.00 44.28 201 ASP A N 1
ATOM 1684 C CA . ASP A 1 201 ? 93.026 4.179 -100.316 1.00 44.28 201 ASP A CA 1
ATOM 1685 C C . ASP A 1 201 ? 91.642 4.828 -100.559 1.00 44.28 201 ASP A C 1
ATOM 1687 O O . ASP A 1 201 ? 90.713 4.727 -99.754 1.00 44.28 201 ASP A O 1
ATOM 1691 N N . PHE A 1 202 ? 91.469 5.501 -101.704 1.00 48.00 202 PHE A N 1
ATOM 1692 C CA . PHE A 1 202 ? 90.187 6.138 -102.069 1.00 48.00 202 PHE A CA 1
ATOM 1693 C C . PHE A 1 202 ? 89.040 5.148 -102.368 1.00 48.00 202 PHE A C 1
ATOM 1695 O O . PHE A 1 202 ? 87.899 5.577 -102.494 1.00 48.00 202 PHE A O 1
ATOM 1702 N N . ASN A 1 203 ? 89.314 3.836 -102.394 1.00 51.66 203 ASN A N 1
ATOM 1703 C CA . ASN A 1 203 ? 88.326 2.780 -102.661 1.00 51.66 203 ASN A CA 1
ATOM 1704 C C . ASN A 1 203 ? 87.821 2.055 -101.389 1.00 51.66 203 ASN A C 1
ATOM 1706 O O . ASN A 1 203 ? 87.118 1.053 -101.492 1.00 51.66 203 ASN A O 1
ATOM 1710 N N . LYS A 1 204 ? 88.167 2.527 -100.179 1.00 52.53 204 LYS A N 1
ATOM 1711 C CA . LYS A 1 204 ? 87.662 1.972 -98.896 1.00 52.53 204 LYS A CA 1
ATOM 1712 C C . LYS A 1 204 ? 86.609 2.849 -98.202 1.00 52.53 204 LYS A C 1
ATOM 1714 O O . LYS A 1 204 ? 85.976 2.410 -97.242 1.00 52.53 204 LYS A O 1
ATOM 1719 N N . THR A 1 205 ? 86.403 4.073 -98.681 1.00 56.88 205 THR A N 1
ATOM 1720 C CA . THR A 1 205 ? 85.476 5.067 -98.111 1.00 56.88 205 THR A CA 1
ATOM 1721 C C . THR A 1 205 ? 84.006 4.685 -98.291 1.00 56.88 205 THR A C 1
ATOM 1723 O O . THR A 1 205 ? 83.213 4.878 -97.372 1.00 56.88 205 THR A O 1
ATOM 1726 N N . GLU A 1 206 ? 83.644 4.083 -99.424 1.00 63.12 206 GLU A N 1
ATOM 1727 C CA . GLU A 1 206 ? 82.271 3.656 -99.730 1.00 63.12 206 GLU A CA 1
ATOM 1728 C C . GLU A 1 206 ? 81.790 2.536 -98.790 1.00 63.12 206 GLU A C 1
ATOM 1730 O O . GLU A 1 206 ? 80.761 2.675 -98.131 1.00 63.12 206 GLU A O 1
ATOM 1735 N N . VAL A 1 207 ? 82.607 1.493 -98.596 1.00 72.38 207 VAL A N 1
ATOM 1736 C CA . VAL A 1 207 ? 82.335 0.404 -97.634 1.00 72.38 207 VAL A CA 1
ATOM 1737 C C . VAL A 1 207 ? 82.264 0.923 -96.189 1.00 72.38 207 VAL A C 1
ATOM 1739 O O . VAL A 1 207 ? 81.508 0.394 -95.373 1.00 72.38 207 VAL A O 1
ATOM 1742 N N . GLY A 1 208 ? 83.024 1.972 -95.855 1.00 73.88 208 GLY A N 1
ATOM 1743 C CA . GLY A 1 208 ? 82.919 2.662 -94.566 1.00 73.88 208 GLY A CA 1
ATOM 1744 C C . GLY A 1 208 ? 81.572 3.370 -94.383 1.00 73.88 208 GLY A C 1
ATOM 1745 O O . GLY A 1 208 ? 80.939 3.216 -93.340 1.00 73.88 208 GLY A O 1
ATOM 1746 N N . LEU A 1 209 ? 81.103 4.082 -95.412 1.00 79.62 209 LEU A N 1
ATOM 1747 C CA . LEU A 1 209 ? 79.806 4.771 -95.420 1.00 79.62 209 LEU A CA 1
ATOM 1748 C C . LEU A 1 209 ? 78.611 3.802 -95.398 1.00 79.62 209 LEU A C 1
ATOM 1750 O O . LEU A 1 209 ? 77.579 4.114 -94.809 1.00 79.62 209 LEU A O 1
ATOM 1754 N N . GLU A 1 210 ? 78.723 2.616 -95.998 1.00 81.25 210 GLU A N 1
ATOM 1755 C CA . GLU A 1 210 ? 77.686 1.577 -95.890 1.00 81.25 210 GLU A CA 1
ATOM 1756 C C . GLU A 1 210 ? 77.602 0.923 -94.507 1.00 81.25 210 GLU A C 1
ATOM 1758 O O . GLU A 1 210 ? 76.533 0.447 -94.114 1.00 81.25 210 GLU A O 1
ATOM 1763 N N . ARG A 1 211 ? 78.718 0.860 -93.771 1.00 84.31 211 ARG A N 1
ATOM 1764 C CA . ARG A 1 211 ? 78.724 0.380 -92.382 1.00 84.31 211 ARG A CA 1
ATOM 1765 C C . ARG A 1 211 ? 78.072 1.410 -91.469 1.00 84.31 211 ARG A C 1
ATOM 1767 O O . ARG A 1 211 ? 77.099 1.073 -90.808 1.00 84.31 211 ARG A O 1
ATOM 1774 N N . THR A 1 212 ? 78.484 2.677 -91.543 1.00 84.81 212 THR A N 1
ATOM 1775 C CA . THR A 1 212 ? 77.883 3.730 -90.707 1.00 84.81 212 THR A CA 1
ATOM 1776 C C . THR A 1 212 ? 76.397 3.951 -90.997 1.00 84.81 212 THR A C 1
ATOM 1778 O O . THR A 1 212 ? 75.641 4.199 -90.064 1.00 84.81 212 THR A O 1
ATOM 1781 N N . LYS A 1 213 ? 75.933 3.791 -92.247 1.00 88.88 213 LYS A N 1
ATOM 1782 C CA . LYS A 1 213 ? 74.490 3.774 -92.564 1.00 88.88 213 LYS A CA 1
ATOM 1783 C C . LYS A 1 213 ? 73.738 2.656 -91.833 1.00 88.88 213 LYS A C 1
ATOM 1785 O O . LYS A 1 213 ? 72.670 2.919 -91.289 1.00 88.88 213 LYS A O 1
ATOM 1790 N N . ARG A 1 214 ? 74.289 1.436 -91.795 1.00 89.00 214 ARG A N 1
ATOM 1791 C CA . ARG A 1 214 ? 73.692 0.304 -91.062 1.00 89.00 214 ARG A CA 1
ATOM 1792 C C . ARG A 1 214 ? 73.705 0.524 -89.551 1.00 89.00 214 ARG A C 1
ATOM 1794 O O . ARG A 1 214 ? 72.688 0.280 -88.912 1.00 89.00 214 ARG A O 1
ATOM 1801 N N . ASP A 1 215 ? 74.802 1.044 -89.007 1.00 90.12 215 ASP A N 1
ATOM 1802 C CA . ASP A 1 215 ? 74.916 1.347 -87.576 1.00 90.12 215 ASP A CA 1
ATOM 1803 C C . ASP A 1 215 ? 73.892 2.420 -87.147 1.00 90.12 215 ASP A C 1
ATOM 1805 O O . ASP A 1 215 ? 73.279 2.310 -86.085 1.00 90.12 215 ASP A O 1
ATOM 1809 N N . ILE A 1 216 ? 73.658 3.438 -87.988 1.00 91.12 216 ILE A N 1
ATOM 1810 C CA . ILE A 1 216 ? 72.617 4.458 -87.773 1.00 91.12 216 ILE A CA 1
ATOM 1811 C C . ILE A 1 216 ? 71.219 3.829 -87.836 1.00 91.12 216 ILE A C 1
ATOM 1813 O O . ILE A 1 216 ? 70.407 4.078 -86.949 1.00 91.12 216 ILE A O 1
ATOM 1817 N N . GLU A 1 217 ? 70.936 2.978 -88.826 1.00 92.00 217 GLU A N 1
ATOM 1818 C CA . GLU A 1 217 ? 69.637 2.303 -88.940 1.00 92.00 217 GLU A CA 1
ATOM 1819 C C . GLU A 1 217 ? 69.352 1.387 -87.730 1.00 92.00 217 GLU A C 1
ATOM 1821 O O . GLU A 1 217 ? 68.231 1.341 -87.217 1.00 92.00 217 GLU A O 1
ATOM 1826 N N . GLU A 1 218 ? 70.364 0.688 -87.209 1.00 93.12 218 GLU A N 1
ATOM 1827 C CA . GLU A 1 218 ? 70.242 -0.113 -85.985 1.00 93.12 218 GLU A CA 1
ATOM 1828 C C . GLU A 1 218 ? 70.016 0.764 -84.736 1.00 93.12 218 GLU A C 1
ATOM 1830 O O . GLU A 1 218 ? 69.178 0.440 -83.882 1.00 93.12 218 GLU A O 1
ATOM 1835 N N . GLN A 1 219 ? 70.679 1.923 -84.647 1.00 93.31 219 GLN A N 1
ATOM 1836 C CA . GLN A 1 219 ? 70.417 2.920 -83.601 1.00 93.31 219 GLN A CA 1
ATOM 1837 C C . GLN A 1 219 ? 68.994 3.493 -83.684 1.00 93.31 219 GLN A C 1
ATOM 1839 O O . GLN A 1 219 ? 68.331 3.632 -82.656 1.00 93.31 219 GLN A O 1
ATOM 1844 N N . GLU A 1 220 ? 68.471 3.768 -84.879 1.00 93.38 220 GLU A N 1
ATOM 1845 C CA . GLU A 1 220 ? 67.090 4.227 -85.057 1.00 93.38 220 GLU A CA 1
ATOM 1846 C C . GLU A 1 220 ? 66.072 3.159 -84.634 1.00 93.38 220 GLU A C 1
ATOM 1848 O O . GLU A 1 220 ? 65.154 3.462 -83.866 1.00 93.38 220 GLU A O 1
ATOM 1853 N N . ARG A 1 221 ? 66.269 1.893 -85.031 1.00 94.00 221 ARG A N 1
ATOM 1854 C CA . ARG A 1 221 ? 65.405 0.765 -84.629 1.00 94.00 221 ARG A CA 1
ATOM 1855 C C . ARG A 1 221 ? 65.417 0.529 -83.115 1.00 94.00 221 ARG A C 1
ATOM 1857 O O . ARG A 1 221 ? 64.361 0.320 -82.510 1.00 94.00 221 ARG A O 1
ATOM 1864 N N . THR A 1 222 ? 66.587 0.579 -82.474 1.00 92.12 222 THR A N 1
ATOM 1865 C CA . THR A 1 222 ? 66.698 0.424 -81.010 1.00 92.12 222 THR A CA 1
ATOM 1866 C C . THR A 1 222 ? 66.079 1.604 -80.255 1.00 92.12 222 THR A C 1
ATOM 1868 O O . THR A 1 222 ? 65.400 1.397 -79.245 1.00 92.12 222 THR A O 1
ATOM 1871 N N . LEU A 1 223 ? 66.209 2.828 -80.774 1.00 93.56 223 LEU A N 1
ATOM 1872 C CA . LEU A 1 223 ? 65.581 4.031 -80.225 1.00 93.56 223 LEU A CA 1
ATOM 1873 C C . LEU A 1 223 ? 64.049 4.008 -80.401 1.00 93.56 223 LEU A C 1
ATOM 1875 O O . LEU A 1 223 ? 63.318 4.368 -79.473 1.00 93.56 223 LEU A O 1
ATOM 1879 N N . GLU A 1 224 ? 63.534 3.533 -81.538 1.00 94.12 224 GLU A N 1
ATOM 1880 C CA . GLU A 1 224 ? 62.096 3.316 -81.747 1.00 94.12 224 GLU A CA 1
ATOM 1881 C C . GLU A 1 224 ? 61.544 2.262 -80.774 1.00 94.12 224 GLU A C 1
ATOM 1883 O O . GLU A 1 224 ? 60.528 2.494 -80.109 1.00 94.12 224 GLU A O 1
ATOM 1888 N N . TYR A 1 225 ? 62.246 1.135 -80.611 1.00 94.81 225 TYR A N 1
ATOM 1889 C CA . TYR A 1 225 ? 61.886 0.106 -79.636 1.00 94.81 225 TYR A CA 1
ATOM 1890 C C . TYR A 1 225 ? 61.869 0.657 -78.199 1.00 94.81 225 TYR A C 1
ATOM 1892 O O . TYR A 1 225 ? 60.905 0.432 -77.460 1.00 94.81 225 TYR A O 1
ATOM 1900 N N . ALA A 1 226 ? 62.873 1.456 -77.819 1.00 94.12 226 ALA A N 1
ATOM 1901 C CA . ALA A 1 226 ? 62.927 2.122 -76.520 1.00 94.12 226 ALA A CA 1
ATOM 1902 C C . ALA A 1 226 ? 61.745 3.091 -76.313 1.00 94.12 226 ALA A C 1
ATOM 1904 O O . ALA A 1 226 ? 61.067 3.010 -75.287 1.00 94.12 226 ALA A O 1
ATOM 1905 N N . LYS A 1 227 ? 61.414 3.935 -77.304 1.00 95.25 227 LYS A N 1
ATOM 1906 C CA . LYS A 1 227 ? 60.220 4.809 -77.279 1.00 95.25 227 LYS A CA 1
ATOM 1907 C C . LYS A 1 227 ? 58.923 4.007 -77.129 1.00 95.25 227 LYS A C 1
ATOM 1909 O O . LYS A 1 227 ? 58.031 4.399 -76.374 1.00 95.25 227 LYS A O 1
ATOM 1914 N N . LYS A 1 228 ? 58.805 2.867 -77.817 1.00 95.50 228 LYS A N 1
ATOM 1915 C CA . LYS A 1 228 ? 57.640 1.971 -77.730 1.00 95.50 228 LYS A CA 1
ATOM 1916 C C . LYS A 1 228 ? 57.494 1.371 -76.329 1.00 95.50 228 LYS A C 1
ATOM 1918 O O . LYS A 1 228 ? 56.380 1.319 -75.808 1.00 95.50 228 LYS A O 1
ATOM 1923 N N . MET A 1 229 ? 58.599 0.976 -75.696 1.00 94.06 229 MET A N 1
ATOM 1924 C CA . MET A 1 229 ? 58.617 0.490 -74.311 1.00 94.06 229 MET A CA 1
ATOM 1925 C C . MET A 1 229 ? 58.317 1.599 -73.293 1.00 94.06 229 MET A C 1
ATOM 1927 O O . MET A 1 229 ? 57.516 1.390 -72.384 1.00 94.06 229 MET A O 1
ATOM 1931 N N . GLU A 1 230 ? 58.870 2.801 -73.472 1.00 94.38 230 GLU A N 1
ATOM 1932 C CA . GLU A 1 230 ? 58.580 3.954 -72.612 1.00 94.38 230 GLU A CA 1
ATOM 1933 C C . GLU A 1 230 ? 57.088 4.334 -72.661 1.00 94.38 230 GLU A C 1
ATOM 1935 O O . GLU A 1 230 ? 56.460 4.558 -71.625 1.00 94.38 230 GLU A O 1
ATOM 1940 N N . ASN A 1 231 ? 56.484 4.334 -73.854 1.00 95.38 231 ASN A N 1
ATOM 1941 C CA . ASN A 1 231 ? 55.056 4.599 -74.029 1.00 95.38 231 ASN A CA 1
ATOM 1942 C C . ASN A 1 231 ? 54.168 3.514 -73.397 1.00 95.38 231 ASN A C 1
ATOM 1944 O O . ASN A 1 231 ? 53.155 3.854 -72.782 1.00 95.38 231 ASN A O 1
ATOM 1948 N N . LYS A 1 232 ? 54.558 2.230 -73.469 1.00 94.94 232 LYS A N 1
ATOM 1949 C CA . LYS A 1 232 ? 53.879 1.150 -72.729 1.00 94.94 232 LYS A CA 1
ATOM 1950 C C . LYS A 1 232 ? 53.921 1.400 -71.220 1.00 94.94 232 LYS A C 1
ATOM 1952 O O . LYS A 1 232 ? 52.864 1.467 -70.598 1.00 94.94 232 LYS A O 1
ATOM 1957 N N . MET A 1 233 ? 55.104 1.650 -70.650 1.00 94.75 233 MET A N 1
ATOM 1958 C CA . MET A 1 233 ? 55.252 1.934 -69.214 1.00 94.75 233 MET A CA 1
ATOM 1959 C C . MET A 1 233 ? 54.451 3.171 -68.772 1.00 94.75 233 MET A C 1
ATOM 1961 O O . MET A 1 233 ? 53.814 3.151 -67.718 1.00 94.75 233 MET A O 1
ATOM 1965 N N . LYS A 1 234 ? 54.423 4.238 -69.585 1.00 95.25 234 LYS A N 1
ATOM 1966 C CA . LYS A 1 234 ? 53.603 5.436 -69.325 1.00 95.25 234 LYS A CA 1
ATOM 1967 C C . LYS A 1 234 ? 52.103 5.125 -69.315 1.00 95.25 234 LYS A C 1
ATOM 1969 O O . LYS A 1 234 ? 51.384 5.690 -68.491 1.00 95.25 234 LYS A O 1
ATOM 1974 N N . ASN A 1 235 ? 51.624 4.251 -70.200 1.00 94.25 235 ASN A N 1
ATOM 1975 C CA . ASN A 1 235 ? 50.215 3.861 -70.250 1.00 94.25 235 ASN A CA 1
ATOM 1976 C C . ASN A 1 235 ? 49.838 2.939 -69.082 1.00 94.25 235 ASN A C 1
ATOM 1978 O O . ASN A 1 235 ? 48.884 3.247 -68.371 1.00 94.25 235 ASN A O 1
ATOM 1982 N N . GLU A 1 236 ? 50.644 1.920 -68.773 1.00 94.56 236 GLU A N 1
ATOM 1983 C CA . GLU A 1 236 ? 50.447 1.086 -67.577 1.00 94.56 236 GLU A CA 1
ATOM 1984 C C . GLU A 1 236 ? 50.422 1.914 -66.282 1.00 94.56 236 GLU A C 1
ATOM 1986 O O . GLU A 1 236 ? 49.634 1.648 -65.374 1.00 94.56 236 GLU A O 1
ATOM 1991 N N . LEU A 1 237 ? 51.276 2.939 -66.177 1.00 94.19 237 LEU A N 1
ATOM 1992 C CA . LEU A 1 237 ? 51.303 3.827 -65.016 1.00 94.19 237 LEU A CA 1
ATOM 1993 C C . LEU A 1 237 ? 50.032 4.690 -64.923 1.00 94.19 237 LEU A C 1
ATOM 1995 O O . LEU A 1 237 ? 49.534 4.924 -63.819 1.00 94.19 237 LEU A O 1
ATOM 1999 N N . LYS A 1 238 ? 49.476 5.143 -66.057 1.00 95.75 238 LYS A N 1
ATOM 2000 C CA . LYS A 1 238 ? 48.172 5.830 -66.093 1.00 95.75 238 LYS A CA 1
ATOM 2001 C C . LYS A 1 238 ? 47.053 4.891 -65.643 1.00 95.75 238 LYS A C 1
ATOM 2003 O O . LYS A 1 238 ? 46.306 5.258 -64.740 1.00 95.75 238 LYS A O 1
ATOM 2008 N N . GLU A 1 239 ? 46.990 3.678 -66.186 1.00 95.56 239 GLU A N 1
ATOM 2009 C CA . GLU A 1 239 ? 45.981 2.671 -65.830 1.00 95.56 239 GLU A CA 1
ATOM 2010 C C . GLU A 1 239 ? 46.036 2.302 -64.341 1.00 95.56 239 GLU A C 1
ATOM 2012 O O . GLU A 1 239 ? 45.017 2.379 -63.652 1.00 95.56 239 GLU A O 1
ATOM 2017 N N . LYS A 1 240 ? 47.230 2.019 -63.798 1.00 94.88 240 LYS A N 1
ATOM 2018 C CA . LYS A 1 240 ? 47.439 1.762 -62.358 1.00 94.88 240 LYS A CA 1
ATOM 2019 C C . LYS A 1 240 ? 46.992 2.949 -61.492 1.00 94.88 240 LYS A C 1
ATOM 2021 O O . LYS A 1 240 ? 46.401 2.757 -60.430 1.00 94.88 240 LYS A O 1
ATOM 2026 N N . ASN A 1 241 ? 47.225 4.186 -61.936 1.00 94.19 241 ASN A N 1
ATOM 2027 C CA . ASN A 1 241 ? 46.768 5.385 -61.225 1.00 94.19 241 ASN A CA 1
ATOM 2028 C C . ASN A 1 241 ? 45.245 5.598 -61.322 1.00 94.19 241 ASN A C 1
ATOM 2030 O O . ASN A 1 241 ? 44.634 6.090 -60.372 1.00 94.19 241 ASN A O 1
ATOM 2034 N N . GLU A 1 242 ? 44.606 5.221 -62.429 1.00 95.88 242 GLU A N 1
ATOM 2035 C CA . GLU A 1 242 ? 43.146 5.240 -62.557 1.00 95.88 242 GLU A CA 1
ATOM 2036 C C . GLU A 1 242 ? 42.467 4.150 -61.725 1.00 95.88 242 GLU A C 1
ATOM 2038 O O . GLU A 1 242 ? 41.452 4.430 -61.083 1.00 95.88 242 GLU A O 1
ATOM 2043 N N . GLN A 1 243 ? 43.034 2.942 -61.678 1.00 94.69 243 GLN A N 1
ATOM 2044 C CA . GLN A 1 243 ? 42.580 1.856 -60.806 1.00 94.69 243 GLN A CA 1
ATOM 2045 C C . GLN A 1 243 ? 42.631 2.287 -59.334 1.00 94.69 243 GLN A C 1
ATOM 2047 O O . GLN A 1 243 ? 41.593 2.287 -58.672 1.00 94.69 243 GLN A O 1
ATOM 2052 N N . LYS A 1 244 ? 43.770 2.815 -58.859 1.00 95.88 244 LYS A N 1
ATOM 2053 C CA . LYS A 1 244 ? 43.898 3.376 -57.499 1.00 95.88 244 LYS A CA 1
ATOM 2054 C C . LYS A 1 244 ? 42.848 4.453 -57.199 1.00 95.88 244 LYS A C 1
ATOM 2056 O O . LYS A 1 244 ? 42.227 4.429 -56.141 1.00 95.88 244 LYS A O 1
ATOM 2061 N N . LYS A 1 245 ? 42.574 5.366 -58.143 1.00 96.25 245 LYS A N 1
ATOM 2062 C CA . LYS A 1 245 ? 41.510 6.384 -57.995 1.00 96.25 245 LYS A CA 1
ATOM 2063 C C . LYS A 1 245 ? 40.098 5.781 -57.939 1.00 96.25 245 LYS A C 1
ATOM 2065 O O . LYS A 1 245 ? 39.224 6.368 -57.299 1.00 96.25 245 LYS A O 1
ATOM 2070 N N . LYS A 1 246 ? 39.837 4.656 -58.614 1.00 95.94 246 LYS A N 1
ATOM 2071 C CA . LYS A 1 246 ? 38.552 3.931 -58.547 1.00 95.94 246 LYS A CA 1
ATOM 2072 C C . LYS A 1 246 ? 38.404 3.213 -57.198 1.00 95.94 246 LYS A C 1
ATOM 2074 O O . LYS A 1 246 ? 37.378 3.384 -56.542 1.00 95.94 246 LYS A O 1
ATOM 2079 N N . GLU A 1 247 ? 39.442 2.518 -56.736 1.00 95.12 247 GLU A N 1
ATOM 2080 C CA . GLU A 1 247 ? 39.486 1.870 -55.416 1.00 95.12 247 GLU A CA 1
ATOM 2081 C C . GLU A 1 247 ? 39.318 2.868 -54.263 1.00 95.12 247 GLU A C 1
ATOM 2083 O O . GLU A 1 247 ? 38.516 2.650 -53.356 1.00 95.12 247 GLU A O 1
ATOM 2088 N N . GLU A 1 248 ? 40.014 4.006 -54.307 1.00 95.06 248 GLU A N 1
ATOM 2089 C CA . GLU A 1 248 ? 39.911 5.044 -53.277 1.00 95.06 248 GLU A CA 1
ATOM 2090 C C . GLU A 1 248 ? 38.488 5.630 -53.198 1.00 95.06 248 GLU A C 1
ATOM 2092 O O . GLU A 1 248 ? 37.964 5.876 -52.107 1.00 95.06 248 GLU A O 1
ATOM 2097 N N . LYS A 1 249 ? 37.817 5.804 -54.348 1.00 96.38 249 LYS A N 1
ATOM 2098 C CA . LYS A 1 249 ? 36.401 6.206 -54.401 1.00 96.38 249 LYS A CA 1
ATOM 2099 C C . LYS A 1 249 ? 35.484 5.140 -53.797 1.00 96.38 249 LYS A C 1
ATOM 2101 O O . LYS A 1 249 ? 34.567 5.509 -53.064 1.00 96.38 249 LYS A O 1
ATOM 2106 N N . LEU A 1 250 ? 35.732 3.855 -54.059 1.00 94.81 250 LEU A N 1
ATOM 2107 C CA . LEU A 1 250 ? 34.971 2.746 -53.470 1.00 94.81 250 LEU A CA 1
ATOM 2108 C C . LEU A 1 250 ? 35.133 2.705 -51.944 1.00 94.81 250 LEU A C 1
ATOM 2110 O O . LEU A 1 250 ? 34.126 2.772 -51.240 1.00 94.81 250 LEU A O 1
ATOM 2114 N N . ARG A 1 251 ? 36.369 2.753 -51.425 1.00 94.69 251 ARG A N 1
ATOM 2115 C CA . ARG A 1 251 ? 36.646 2.830 -49.975 1.00 94.69 251 ARG A CA 1
ATOM 2116 C C . ARG A 1 251 ? 35.962 4.037 -49.319 1.00 94.69 251 ARG A C 1
ATOM 2118 O O . ARG A 1 251 ? 35.363 3.919 -48.252 1.00 94.69 251 ARG A O 1
ATOM 2125 N N . LYS A 1 252 ? 35.970 5.205 -49.977 1.00 95.81 252 LYS A N 1
ATOM 2126 C CA . LYS A 1 252 ? 35.260 6.414 -49.506 1.00 95.81 252 LYS A CA 1
ATOM 2127 C C . LYS A 1 252 ? 33.733 6.264 -49.501 1.00 95.81 252 LYS A C 1
ATOM 2129 O O . LYS A 1 252 ? 33.074 6.896 -48.674 1.00 95.81 252 LYS A O 1
ATOM 2134 N N . LEU A 1 253 ? 33.152 5.470 -50.403 1.00 94.69 253 LEU A N 1
ATOM 2135 C CA . LEU A 1 253 ? 31.716 5.166 -50.411 1.00 94.69 253 LEU A CA 1
ATOM 2136 C C . LEU A 1 253 ? 31.344 4.147 -49.330 1.00 94.69 253 LEU A C 1
ATOM 2138 O O . LEU A 1 253 ? 30.341 4.336 -48.646 1.00 94.69 253 LEU A O 1
ATOM 2142 N N . GLU A 1 254 ? 32.159 3.114 -49.143 1.00 95.12 254 GLU A N 1
ATOM 2143 C CA . GLU A 1 254 ? 31.991 2.096 -48.105 1.00 95.12 254 GLU A CA 1
ATOM 2144 C C . GLU A 1 254 ? 32.076 2.703 -46.698 1.00 95.12 254 GLU A C 1
ATOM 2146 O O . GLU A 1 254 ? 31.152 2.549 -45.901 1.00 95.12 254 GLU A O 1
ATOM 2151 N N . TYR A 1 255 ? 33.092 3.528 -46.432 1.00 95.38 255 TYR A N 1
ATOM 2152 C CA . TYR A 1 255 ? 33.216 4.272 -45.174 1.00 95.38 255 TYR A CA 1
ATOM 2153 C C . TYR A 1 255 ? 31.997 5.177 -44.903 1.00 95.38 255 TYR A C 1
ATOM 2155 O O . TYR A 1 255 ? 31.479 5.233 -43.786 1.00 95.38 255 TYR A O 1
ATOM 2163 N N . LYS A 1 256 ? 31.458 5.833 -45.943 1.00 95.81 256 LYS A N 1
ATOM 2164 C CA . LYS A 1 256 ? 30.212 6.618 -45.843 1.00 95.81 256 LYS A CA 1
ATOM 2165 C C . LYS A 1 256 ? 28.967 5.760 -45.596 1.00 95.81 256 LYS A C 1
ATOM 2167 O O . LYS A 1 256 ? 28.030 6.265 -44.980 1.00 95.81 256 LYS A O 1
ATOM 2172 N N . LYS A 1 257 ? 28.919 4.511 -46.078 1.00 96.69 257 LYS A N 1
ATOM 2173 C CA . LYS A 1 257 ? 27.848 3.557 -45.741 1.00 96.69 257 LYS A CA 1
ATOM 2174 C C . LYS A 1 257 ? 27.951 3.155 -44.269 1.00 96.69 257 LYS A C 1
ATOM 2176 O O . LYS A 1 257 ? 26.970 3.331 -43.554 1.00 96.69 257 LYS A O 1
ATOM 2181 N N . LYS A 1 258 ? 29.143 2.760 -43.806 1.00 96.12 258 LYS A N 1
ATOM 2182 C CA . LYS A 1 258 ? 29.398 2.364 -42.411 1.00 96.12 258 LYS A CA 1
ATOM 2183 C C . LYS A 1 258 ? 29.000 3.458 -41.411 1.00 96.12 258 LYS A C 1
ATOM 2185 O O . LYS A 1 258 ? 28.169 3.209 -40.550 1.00 96.12 258 LYS A O 1
ATOM 2190 N N . ILE A 1 259 ? 29.425 4.711 -41.622 1.00 96.06 259 ILE A N 1
ATOM 2191 C CA . ILE A 1 259 ? 29.005 5.851 -40.773 1.00 96.06 259 ILE A CA 1
ATOM 2192 C C . ILE A 1 259 ? 27.477 6.028 -40.728 1.00 96.06 259 ILE A C 1
ATOM 2194 O O . ILE A 1 259 ? 26.925 6.397 -39.691 1.00 96.06 259 ILE A O 1
ATOM 2198 N N . LYS A 1 260 ? 26.771 5.827 -41.849 1.00 96.50 260 LYS A N 1
ATOM 2199 C CA . LYS A 1 260 ? 25.302 5.943 -41.880 1.00 96.50 260 LYS A CA 1
ATOM 2200 C C . LYS A 1 260 ? 24.630 4.805 -41.118 1.00 96.50 260 LYS A C 1
ATOM 2202 O O . LYS A 1 260 ? 23.633 5.051 -40.447 1.00 96.50 260 LYS A O 1
ATOM 2207 N N . GLU A 1 261 ? 25.172 3.598 -41.222 1.00 95.75 261 GLU A N 1
ATOM 2208 C CA . GLU A 1 261 ? 24.690 2.428 -40.498 1.00 95.75 261 GLU A CA 1
ATOM 2209 C C . GLU A 1 261 ? 24.927 2.564 -38.989 1.00 95.75 261 GLU A C 1
ATOM 2211 O O . GLU A 1 261 ? 23.983 2.418 -38.216 1.00 95.75 261 GLU A O 1
ATOM 2216 N N . ASP A 1 262 ? 26.130 2.961 -38.569 1.00 95.00 262 ASP A N 1
ATOM 2217 C CA . ASP A 1 262 ? 26.466 3.193 -37.160 1.00 95.00 262 ASP A CA 1
ATOM 2218 C C . ASP A 1 262 ? 25.565 4.273 -36.539 1.00 95.00 262 ASP A C 1
ATOM 2220 O O . ASP A 1 262 ? 25.030 4.086 -35.447 1.00 95.00 262 ASP A O 1
ATOM 2224 N N . ARG A 1 263 ? 25.289 5.367 -37.267 1.00 96.31 263 ARG A N 1
ATOM 2225 C CA . ARG A 1 263 ? 24.311 6.389 -36.843 1.00 96.31 263 ARG A CA 1
ATOM 2226 C C . ARG A 1 263 ? 22.890 5.835 -36.719 1.00 96.31 263 ARG A C 1
ATOM 2228 O O . ARG A 1 263 ? 22.158 6.243 -35.820 1.00 96.31 263 ARG A O 1
ATOM 2235 N N . LEU A 1 264 ? 22.479 4.921 -37.600 1.00 95.12 264 LEU A N 1
ATOM 2236 C CA . LEU A 1 264 ? 21.158 4.290 -37.525 1.00 95.12 264 LEU A CA 1
ATOM 2237 C C . LEU A 1 264 ? 21.061 3.353 -36.311 1.00 95.12 264 LEU A C 1
ATOM 2239 O O . LEU A 1 264 ? 20.081 3.429 -35.569 1.00 95.12 264 LEU A O 1
ATOM 2243 N N . ARG A 1 265 ? 22.101 2.543 -36.066 1.00 94.56 265 ARG A N 1
ATOM 2244 C CA . ARG A 1 265 ? 22.230 1.673 -34.885 1.00 94.56 265 ARG A CA 1
ATOM 2245 C C . ARG A 1 265 ? 22.222 2.492 -33.587 1.00 94.56 265 ARG A C 1
ATOM 2247 O O . ARG A 1 265 ? 21.489 2.155 -32.663 1.00 94.56 265 ARG A O 1
ATOM 2254 N N . GLN A 1 266 ? 22.950 3.613 -33.536 1.00 95.50 266 GLN A N 1
ATOM 2255 C CA . GLN A 1 266 ? 22.936 4.546 -32.400 1.00 95.50 266 GLN A CA 1
ATOM 2256 C C . GLN A 1 266 ? 21.536 5.123 -32.139 1.00 95.50 266 GLN A C 1
ATOM 2258 O O . GLN A 1 266 ? 21.067 5.084 -31.004 1.00 95.50 266 GLN A O 1
ATOM 2263 N N . LEU A 1 267 ? 20.826 5.585 -33.177 1.00 96.50 267 LEU A N 1
ATOM 2264 C CA . LEU A 1 267 ? 19.454 6.099 -33.046 1.00 96.50 267 LEU A CA 1
ATOM 2265 C C . LEU A 1 267 ? 18.447 5.022 -32.605 1.00 96.50 267 LEU A C 1
ATOM 2267 O O . LEU A 1 267 ? 17.490 5.331 -31.893 1.00 96.50 267 LEU A O 1
ATOM 2271 N N . GLN A 1 268 ? 18.631 3.766 -33.019 1.00 94.38 268 GLN A N 1
ATOM 2272 C CA . GLN A 1 268 ? 17.819 2.640 -32.544 1.00 94.38 268 GLN A CA 1
ATOM 2273 C C . GLN A 1 268 ? 18.112 2.326 -31.070 1.00 94.38 268 GLN A C 1
ATOM 2275 O O . GLN A 1 268 ? 17.177 2.228 -30.276 1.00 94.38 268 GLN A O 1
ATOM 2280 N N . ALA A 1 269 ? 19.388 2.264 -30.679 1.00 95.88 269 ALA A N 1
ATOM 2281 C CA . ALA A 1 269 ? 19.799 2.050 -29.292 1.00 95.88 269 ALA A CA 1
ATOM 2282 C C . ALA A 1 269 ? 19.324 3.179 -28.357 1.00 95.88 269 ALA A C 1
ATOM 2284 O O . ALA A 1 269 ? 18.871 2.912 -27.247 1.00 95.88 269 ALA A O 1
ATOM 2285 N N . GLU A 1 270 ? 19.363 4.438 -28.801 1.00 96.88 270 GLU A N 1
ATOM 2286 C CA . GLU A 1 270 ? 18.849 5.582 -28.039 1.00 96.88 270 GLU A CA 1
ATOM 2287 C C . GLU A 1 270 ? 17.322 5.506 -27.852 1.00 96.88 270 GLU A C 1
ATOM 2289 O O . GLU A 1 270 ? 16.815 5.768 -26.759 1.00 96.88 270 GLU A O 1
ATOM 2294 N N . LYS A 1 271 ? 16.576 5.095 -28.888 1.00 96.69 271 LYS A N 1
ATOM 2295 C CA . LYS A 1 271 ? 15.126 4.861 -28.786 1.00 96.69 271 LYS A CA 1
ATOM 2296 C C . LYS A 1 271 ? 14.795 3.729 -27.813 1.00 96.69 271 LYS A C 1
ATOM 2298 O O . LYS A 1 271 ? 13.913 3.921 -26.980 1.00 96.69 271 LYS A O 1
ATOM 2303 N N . ALA A 1 272 ? 15.523 2.613 -27.877 1.00 95.50 272 ALA A N 1
ATOM 2304 C CA . ALA A 1 272 ? 15.356 1.490 -26.956 1.00 95.50 272 ALA A CA 1
ATOM 2305 C C . ALA A 1 272 ? 15.652 1.904 -25.503 1.00 95.50 272 ALA A C 1
ATOM 2307 O O . ALA A 1 272 ? 14.819 1.696 -24.624 1.00 95.50 272 ALA A O 1
ATOM 2308 N N . LYS A 1 273 ? 16.768 2.609 -25.254 1.00 96.19 273 LYS A N 1
ATOM 2309 C CA . LYS A 1 273 ? 17.092 3.175 -23.930 1.00 96.19 273 LYS A CA 1
ATOM 2310 C C . LYS A 1 273 ? 15.975 4.083 -23.401 1.00 96.19 273 LYS A C 1
ATOM 2312 O O . LYS A 1 273 ? 15.569 3.936 -22.254 1.00 96.19 273 LYS A O 1
ATOM 2317 N N . LYS A 1 274 ? 15.412 4.962 -24.241 1.00 96.00 274 LYS A N 1
ATOM 2318 C CA . LYS A 1 274 ? 14.279 5.837 -23.873 1.00 96.00 274 LYS A CA 1
ATOM 2319 C C . LYS A 1 274 ? 12.954 5.094 -23.654 1.00 96.00 274 LYS A C 1
ATOM 2321 O O . LYS A 1 274 ? 12.059 5.660 -23.028 1.00 96.00 274 LYS A O 1
ATOM 2326 N N . GLN A 1 275 ? 12.784 3.880 -24.179 1.00 94.38 275 GLN A N 1
ATOM 2327 C CA . GLN A 1 275 ? 11.633 3.022 -23.870 1.00 94.38 275 GLN A CA 1
ATOM 2328 C C . GLN A 1 275 ? 11.823 2.343 -22.511 1.00 94.38 275 GLN A C 1
ATOM 2330 O O . GLN A 1 275 ? 10.978 2.531 -21.637 1.00 94.38 275 GLN A O 1
ATOM 2335 N N . ILE A 1 276 ? 12.975 1.701 -22.294 1.00 93.75 276 ILE A N 1
ATOM 2336 C CA . ILE A 1 276 ? 13.348 1.065 -21.019 1.00 93.75 276 ILE A CA 1
ATOM 2337 C C . ILE A 1 276 ? 13.265 2.075 -19.865 1.00 93.75 276 ILE A C 1
ATOM 2339 O O . ILE A 1 276 ? 12.612 1.820 -18.858 1.00 93.75 276 ILE A O 1
ATOM 2343 N N . GLU A 1 277 ? 13.816 3.282 -20.031 1.00 96.12 277 GLU A N 1
ATOM 2344 C CA . GLU A 1 277 ? 13.757 4.330 -19.005 1.00 96.12 277 GLU A CA 1
ATOM 2345 C C . GLU A 1 277 ? 12.311 4.764 -18.679 1.00 96.12 277 GLU A C 1
ATOM 2347 O O . GLU A 1 277 ? 11.969 5.039 -17.525 1.00 96.12 277 GLU A O 1
ATOM 2352 N N . LYS A 1 278 ? 11.421 4.813 -19.680 1.00 96.56 278 LYS A N 1
ATOM 2353 C CA . LYS A 1 278 ? 9.996 5.117 -19.462 1.00 96.56 278 LYS A CA 1
ATOM 2354 C C . LYS A 1 278 ? 9.286 3.993 -18.714 1.00 96.56 278 LYS A C 1
ATOM 2356 O O . LYS A 1 278 ? 8.417 4.288 -17.895 1.00 96.56 278 LYS A O 1
ATOM 2361 N N . GLU A 1 279 ? 9.634 2.742 -18.983 1.00 94.62 279 GLU A N 1
ATOM 2362 C CA . GLU A 1 279 ? 9.082 1.569 -18.301 1.00 94.62 279 GLU A CA 1
ATOM 2363 C C . GLU A 1 279 ? 9.583 1.475 -16.859 1.00 94.62 279 GLU A C 1
ATOM 2365 O O . GLU A 1 279 ? 8.765 1.367 -15.949 1.00 94.62 279 GLU A O 1
ATOM 2370 N N . GLU A 1 280 ? 10.875 1.692 -16.606 1.00 95.06 280 GLU A N 1
ATOM 2371 C CA . GLU A 1 280 ? 11.402 1.832 -15.246 1.00 95.06 280 GLU A CA 1
ATOM 2372 C C . GLU A 1 280 ? 10.713 2.955 -14.461 1.00 95.06 280 GLU A C 1
ATOM 2374 O O . GLU A 1 280 ? 10.363 2.778 -13.294 1.00 95.06 280 GLU A O 1
ATOM 2379 N N . ARG A 1 281 ? 10.501 4.125 -15.082 1.00 95.50 281 ARG A N 1
ATOM 2380 C CA . ARG A 1 281 ? 9.792 5.249 -14.446 1.00 95.50 281 ARG A CA 1
ATOM 2381 C C . ARG A 1 281 ? 8.326 4.905 -14.147 1.00 95.50 281 ARG A C 1
ATOM 2383 O O . ARG A 1 281 ? 7.801 5.389 -13.144 1.00 95.50 281 ARG A O 1
ATOM 2390 N N . LYS A 1 282 ? 7.660 4.079 -14.968 1.00 95.94 282 LYS A N 1
ATOM 2391 C CA . LYS A 1 282 ? 6.317 3.544 -14.669 1.00 95.94 282 LYS A CA 1
ATOM 2392 C C . LYS A 1 282 ? 6.369 2.569 -13.490 1.00 95.94 282 LYS A C 1
ATOM 2394 O O . LYS A 1 282 ? 5.666 2.799 -12.512 1.00 95.94 282 LYS A O 1
ATOM 2399 N N . LEU A 1 283 ? 7.261 1.579 -13.532 1.00 95.56 283 LEU A N 1
ATOM 2400 C CA . LEU A 1 283 ? 7.421 0.564 -12.488 1.00 95.56 283 LEU A CA 1
ATOM 2401 C C . LEU A 1 283 ? 7.778 1.182 -11.124 1.00 95.56 283 LEU A C 1
ATOM 2403 O O . LEU A 1 283 ? 7.214 0.805 -10.101 1.00 95.56 283 LEU A O 1
ATOM 2407 N N . LYS A 1 284 ? 8.656 2.195 -11.093 1.00 95.00 284 LYS A N 1
ATOM 2408 C CA . LYS A 1 284 ? 8.984 2.963 -9.874 1.00 95.00 284 LYS A CA 1
ATOM 2409 C C . LYS A 1 284 ? 7.756 3.697 -9.311 1.00 95.00 284 LYS A C 1
ATOM 2411 O O . LYS A 1 284 ? 7.555 3.710 -8.100 1.00 95.00 284 LYS A O 1
ATOM 2416 N N . ARG A 1 285 ? 6.901 4.273 -10.169 1.00 94.62 285 ARG A N 1
ATOM 2417 C CA . ARG A 1 285 ? 5.635 4.916 -9.752 1.00 94.62 285 ARG A CA 1
ATOM 2418 C C . ARG A 1 285 ? 4.592 3.911 -9.264 1.00 94.62 285 ARG A C 1
ATOM 2420 O O . ARG A 1 285 ? 3.794 4.258 -8.401 1.00 94.62 285 ARG A O 1
ATOM 2427 N N . GLU A 1 286 ? 4.577 2.710 -9.824 1.00 94.75 286 GLU A N 1
ATOM 2428 C CA . GLU A 1 286 ? 3.677 1.626 -9.432 1.00 94.75 286 GLU A CA 1
ATOM 2429 C C . GLU A 1 286 ? 4.057 1.054 -8.064 1.00 94.75 286 GLU A C 1
ATOM 2431 O O . GLU A 1 286 ? 3.227 1.078 -7.159 1.00 94.75 286 GLU A O 1
ATOM 2436 N N . LYS A 1 287 ? 5.338 0.722 -7.852 1.00 96.25 287 LYS A N 1
ATOM 2437 C CA . LYS A 1 287 ? 5.869 0.320 -6.537 1.00 96.25 287 LYS A CA 1
ATOM 2438 C C . LYS A 1 287 ? 5.580 1.360 -5.448 1.00 96.25 287 LYS A C 1
ATOM 2440 O O . LYS A 1 287 ? 5.102 1.003 -4.379 1.00 96.25 287 LYS A O 1
ATOM 2445 N N . LEU A 1 288 ? 5.755 2.654 -5.741 1.00 95.00 288 LEU A N 1
ATOM 2446 C CA . LEU A 1 288 ? 5.418 3.738 -4.804 1.00 95.00 288 LEU A CA 1
ATOM 2447 C C . LEU A 1 288 ? 3.908 3.816 -4.487 1.00 95.00 288 LEU A C 1
ATOM 2449 O O . LEU A 1 288 ? 3.521 4.226 -3.393 1.00 95.00 288 LEU A O 1
ATOM 2453 N N . LYS A 1 289 ? 3.027 3.471 -5.437 1.00 95.56 289 LYS A N 1
ATOM 2454 C CA . LYS A 1 289 ? 1.576 3.401 -5.188 1.00 95.56 289 LYS A CA 1
ATOM 2455 C C . LYS A 1 289 ? 1.219 2.197 -4.322 1.00 95.56 289 LYS A C 1
ATOM 2457 O O . LYS A 1 289 ? 0.398 2.345 -3.423 1.00 95.56 289 LYS A O 1
ATOM 2462 N N . GLU A 1 290 ? 1.832 1.047 -4.586 1.00 94.62 290 GLU A N 1
ATOM 2463 C CA . GLU A 1 290 ? 1.654 -0.187 -3.819 1.00 94.62 290 GLU A CA 1
ATOM 2464 C C . GLU A 1 290 ? 2.130 -0.014 -2.367 1.00 94.62 290 GLU A C 1
ATOM 2466 O O . GLU A 1 290 ? 1.404 -0.333 -1.429 1.00 94.62 290 GLU A O 1
ATOM 2471 N N . GLU A 1 291 ? 3.301 0.594 -2.168 1.00 94.81 291 GLU A N 1
ATOM 2472 C CA . GLU A 1 291 ? 3.849 0.936 -0.852 1.00 94.81 291 GLU A CA 1
ATOM 2473 C C . GLU A 1 291 ? 2.921 1.891 -0.083 1.00 94.81 291 GLU A C 1
ATOM 2475 O O . GLU A 1 291 ? 2.549 1.611 1.055 1.00 94.81 291 GLU A O 1
ATOM 2480 N N . LYS A 1 292 ? 2.428 2.957 -0.731 1.00 95.06 292 LYS A N 1
ATOM 2481 C CA . LYS A 1 292 ? 1.428 3.871 -0.142 1.00 95.06 292 LYS A CA 1
ATOM 2482 C C . LYS A 1 292 ? 0.075 3.212 0.131 1.00 95.06 292 LYS A C 1
ATOM 2484 O O . LYS A 1 292 ? -0.687 3.719 0.956 1.00 95.06 292 LYS A O 1
ATOM 2489 N N . PHE A 1 293 ? -0.269 2.133 -0.569 1.00 92.31 293 PHE A N 1
ATOM 2490 C CA . PHE A 1 293 ? -1.469 1.352 -0.280 1.00 92.31 293 PHE A CA 1
ATOM 2491 C C . PHE A 1 293 ? -1.257 0.506 0.981 1.00 92.31 293 PHE A C 1
ATOM 2493 O O . PHE A 1 293 ? -2.041 0.627 1.920 1.00 92.31 293 PHE A O 1
ATOM 2500 N N . LYS A 1 294 ? -0.140 -0.231 1.053 1.00 95.19 294 LYS A N 1
ATOM 2501 C CA . LYS A 1 294 ? 0.275 -1.017 2.228 1.00 95.19 294 LYS A CA 1
ATOM 2502 C C . LYS A 1 294 ? 0.420 -0.151 3.486 1.00 95.19 294 LYS A C 1
ATOM 2504 O O . LYS A 1 294 ? -0.072 -0.521 4.545 1.00 95.19 294 LYS A O 1
ATOM 2509 N N . GLU A 1 295 ? 1.000 1.046 3.375 1.00 95.38 295 GLU A N 1
ATOM 2510 C CA . GLU A 1 295 ? 1.097 2.017 4.478 1.00 95.38 295 GLU A CA 1
ATOM 2511 C C . GLU A 1 295 ? -0.293 2.446 4.991 1.00 95.38 295 GLU A C 1
ATOM 2513 O O . GLU A 1 295 ? -0.537 2.495 6.199 1.00 95.38 295 GLU A O 1
ATOM 2518 N N . LYS A 1 296 ? -1.240 2.725 4.083 1.00 95.12 296 LYS A N 1
ATOM 2519 C CA . LYS A 1 296 ? -2.627 3.067 4.445 1.00 95.12 296 LYS A CA 1
ATOM 2520 C C . LYS A 1 296 ? -3.370 1.896 5.081 1.00 95.12 296 LYS A C 1
ATOM 2522 O O . LYS A 1 296 ? -4.177 2.117 5.980 1.00 95.12 296 LYS A O 1
ATOM 2527 N N . GLU A 1 297 ? -3.127 0.679 4.614 1.00 95.19 297 GLU A N 1
ATOM 2528 C CA . GLU A 1 297 ? -3.716 -0.543 5.157 1.00 95.19 297 GLU A CA 1
ATOM 2529 C C . GLU A 1 297 ? -3.204 -0.824 6.576 1.00 95.19 297 GLU A C 1
ATOM 2531 O O . GLU A 1 297 ? -4.006 -0.970 7.497 1.00 95.19 297 GLU A O 1
ATOM 2536 N N . MET A 1 298 ? -1.888 -0.736 6.794 1.00 92.12 298 MET A N 1
ATOM 2537 C CA . MET A 1 298 ? -1.282 -0.842 8.125 1.00 92.12 298 MET A CA 1
ATOM 2538 C C . MET A 1 298 ? -1.818 0.219 9.096 1.00 92.12 298 MET A C 1
ATOM 2540 O O . MET A 1 298 ? -2.193 -0.123 10.215 1.00 92.12 298 MET A O 1
ATOM 2544 N N . ARG A 1 299 ? -1.962 1.482 8.664 1.00 94.94 299 ARG A N 1
ATOM 2545 C CA . ARG A 1 299 ? -2.578 2.542 9.489 1.00 94.94 299 ARG A CA 1
ATOM 2546 C C . ARG A 1 299 ? -4.044 2.270 9.837 1.00 94.94 299 ARG A C 1
ATOM 2548 O O . ARG A 1 299 ? -4.478 2.613 10.934 1.00 94.94 299 ARG A O 1
ATOM 2555 N N . LYS A 1 300 ? -4.821 1.655 8.936 1.00 95.94 300 LYS A N 1
ATOM 2556 C CA . LYS A 1 300 ? -6.201 1.233 9.237 1.00 95.94 300 LYS A CA 1
ATOM 2557 C C . LYS A 1 300 ? -6.221 0.126 10.291 1.00 95.94 300 LYS A C 1
ATOM 2559 O O . LYS A 1 300 ? -6.984 0.228 11.246 1.00 95.94 300 LYS A O 1
ATOM 2564 N N . LEU A 1 301 ? -5.370 -0.892 10.143 1.00 94.25 301 LEU A N 1
ATOM 2565 C CA . LEU A 1 301 ? -5.247 -1.990 11.108 1.00 94.25 301 LEU A CA 1
ATOM 2566 C C . LEU A 1 301 ? -4.785 -1.493 12.487 1.00 94.25 301 LEU A C 1
ATOM 2568 O O . LEU A 1 301 ? -5.300 -1.939 13.509 1.00 94.25 301 LEU A O 1
ATOM 2572 N N . GLU A 1 302 ? -3.861 -0.534 12.531 1.00 95.88 302 GLU A N 1
ATOM 2573 C CA . GLU A 1 302 ? -3.422 0.107 13.773 1.00 95.88 302 GLU A CA 1
ATOM 2574 C C . GLU A 1 302 ? -4.556 0.897 14.447 1.00 95.88 302 GLU A C 1
ATOM 2576 O O . GLU A 1 302 ? -4.782 0.748 15.648 1.00 95.88 302 GLU A O 1
ATOM 2581 N N . LEU A 1 303 ? -5.333 1.673 13.680 1.00 95.69 303 LEU A N 1
ATOM 2582 C CA . LEU A 1 303 ? -6.490 2.405 14.203 1.00 95.69 303 LEU A CA 1
ATOM 2583 C C . LEU A 1 303 ? -7.579 1.464 14.749 1.00 95.69 303 LEU A C 1
ATOM 2585 O O . LEU A 1 303 ? -8.186 1.765 15.778 1.00 95.69 303 LEU A O 1
ATOM 2589 N N . ILE A 1 304 ? -7.807 0.320 14.092 1.00 94.75 304 ILE A N 1
ATOM 2590 C CA . ILE A 1 304 ? -8.721 -0.728 14.572 1.00 94.75 304 ILE A CA 1
ATOM 2591 C C . ILE A 1 304 ? -8.233 -1.269 15.922 1.00 94.75 304 ILE A C 1
ATOM 2593 O O . ILE A 1 304 ? -8.984 -1.198 16.893 1.00 94.75 304 ILE A O 1
ATOM 2597 N N . LYS A 1 305 ? -6.959 -1.673 16.038 1.00 95.88 305 LYS A N 1
ATOM 2598 C CA . LYS A 1 305 ? -6.365 -2.139 17.308 1.00 95.88 305 LYS A CA 1
ATOM 2599 C C . LYS A 1 305 ? -6.482 -1.103 18.431 1.00 95.88 305 LYS A C 1
ATOM 2601 O O . LYS A 1 305 ? -6.901 -1.434 19.537 1.00 95.88 305 LYS A O 1
ATOM 2606 N N . GLN A 1 306 ? -6.189 0.170 18.150 1.00 94.12 306 GLN A N 1
ATOM 2607 C CA . GLN A 1 306 ? -6.348 1.250 19.132 1.00 94.12 306 GLN A CA 1
ATOM 2608 C C . GLN A 1 306 ? -7.808 1.442 19.576 1.00 94.12 306 GLN A C 1
ATOM 2610 O O . GLN A 1 306 ? -8.058 1.849 20.712 1.00 94.12 306 GLN A O 1
ATOM 2615 N N . ASN A 1 307 ? -8.783 1.182 18.703 1.00 94.69 307 ASN A N 1
ATOM 2616 C CA . ASN A 1 307 ? -10.201 1.258 19.046 1.00 94.69 307 ASN A CA 1
ATOM 2617 C C . ASN A 1 307 ? -10.672 0.021 19.824 1.00 94.69 307 ASN A C 1
ATOM 2619 O O . ASN A 1 307 ? -11.376 0.186 20.819 1.00 94.69 307 ASN A O 1
ATOM 2623 N N . GLU A 1 308 ? -10.222 -1.181 19.464 1.00 93.94 308 GLU A N 1
ATOM 2624 C CA . GLU A 1 308 ? -10.442 -2.406 20.245 1.00 93.94 308 GLU A CA 1
ATOM 2625 C C . GLU A 1 308 ? -9.891 -2.278 21.669 1.00 93.94 308 GLU A C 1
ATOM 2627 O O . GLU A 1 308 ? -10.583 -2.601 22.632 1.00 93.94 308 GLU A O 1
ATOM 2632 N N . GLU A 1 309 ? -8.679 -1.740 21.838 1.00 95.00 309 GLU A N 1
ATOM 2633 C CA . GLU A 1 309 ? -8.122 -1.457 23.164 1.00 95.00 309 GLU A CA 1
ATOM 2634 C C . GLU A 1 309 ? -8.968 -0.46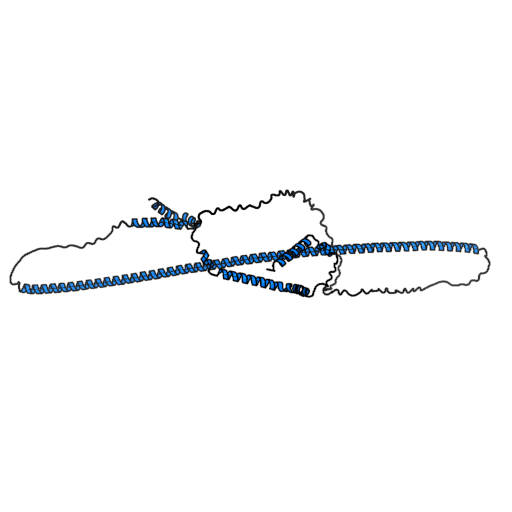1 23.963 1.00 95.00 309 GLU A C 1
ATOM 2636 O O . GLU A 1 309 ? -9.161 -0.647 25.165 1.00 95.00 309 GLU A O 1
ATOM 2641 N N . LYS A 1 310 ? -9.482 0.600 23.327 1.00 95.75 310 LYS A N 1
ATOM 2642 C CA . LYS A 1 310 ? -10.377 1.567 23.989 1.00 95.75 310 LYS A CA 1
ATOM 2643 C C . LYS A 1 310 ? -11.695 0.914 24.404 1.00 95.75 310 LYS A C 1
ATOM 2645 O O . LYS A 1 310 ? -12.218 1.257 25.462 1.00 95.75 310 LYS A O 1
ATOM 2650 N N . ILE A 1 311 ? -12.226 -0.015 23.606 1.00 93.56 311 ILE A N 1
ATOM 2651 C CA . ILE A 1 311 ? -13.432 -0.787 23.940 1.00 93.56 311 ILE A CA 1
ATOM 2652 C C . ILE A 1 311 ? -13.146 -1.698 25.140 1.00 93.56 311 ILE A C 1
ATOM 2654 O O . ILE A 1 311 ? -13.829 -1.571 26.153 1.00 93.56 311 ILE A O 1
ATOM 2658 N N . LYS A 1 312 ? -12.072 -2.498 25.093 1.00 96.12 312 LYS A N 1
ATOM 2659 C CA . LYS A 1 312 ? -11.643 -3.373 26.202 1.00 96.12 312 LYS A CA 1
ATOM 2660 C C . LYS A 1 312 ? -11.404 -2.591 27.502 1.00 96.12 312 LYS A C 1
ATOM 2662 O O . LYS A 1 312 ? -11.876 -2.997 28.558 1.00 96.12 312 LYS A O 1
ATOM 2667 N N . LYS A 1 313 ? -10.752 -1.422 27.439 1.00 96.44 313 LYS A N 1
ATOM 2668 C CA . LYS A 1 313 ? -10.555 -0.525 28.599 1.00 96.44 313 LYS A CA 1
ATOM 2669 C C . LYS A 1 313 ? -11.886 -0.025 29.186 1.00 96.44 313 LYS A C 1
ATOM 2671 O O . LYS A 1 313 ? -12.059 -0.070 30.399 1.00 96.44 313 LYS A O 1
ATOM 2676 N N . ARG A 1 314 ? -12.848 0.386 28.347 1.00 93.62 314 ARG A N 1
ATOM 2677 C CA . ARG A 1 314 ? -14.205 0.793 28.781 1.00 93.62 314 ARG A CA 1
ATOM 2678 C C . ARG A 1 314 ? -15.009 -0.361 29.379 1.00 93.62 314 ARG A C 1
ATOM 2680 O O . ARG A 1 314 ? -15.842 -0.136 30.252 1.00 93.62 314 ARG A O 1
ATOM 2687 N N . GLU A 1 315 ? -14.801 -1.578 28.896 1.00 95.44 315 GLU A N 1
ATOM 2688 C CA . GLU A 1 315 ? -15.460 -2.777 29.407 1.00 95.44 315 GLU A CA 1
ATOM 2689 C C . GLU A 1 315 ? -14.921 -3.183 30.784 1.00 95.44 315 GLU A C 1
ATOM 2691 O O . GLU A 1 315 ? -15.707 -3.370 31.713 1.00 95.44 315 GLU A O 1
ATOM 2696 N N . ILE A 1 316 ? -13.595 -3.183 30.958 1.00 94.12 316 ILE A N 1
ATOM 2697 C CA . ILE A 1 316 ? -12.939 -3.361 32.263 1.00 94.12 316 ILE A CA 1
ATOM 2698 C C . ILE A 1 316 ? -13.440 -2.306 33.263 1.00 94.12 316 ILE A C 1
ATOM 2700 O O . ILE A 1 316 ? -13.908 -2.662 34.342 1.00 94.12 316 ILE A O 1
ATOM 2704 N N . GLU A 1 317 ? -13.470 -1.025 32.876 1.00 96.38 317 GLU A N 1
ATOM 2705 C CA . GLU A 1 317 ? -13.976 0.069 33.721 1.00 96.38 317 GLU A CA 1
ATOM 2706 C C . GLU A 1 317 ? -15.456 -0.130 34.127 1.00 96.38 317 GLU A C 1
ATOM 2708 O O . GLU A 1 317 ? -15.863 0.199 35.246 1.00 96.38 317 GLU A O 1
ATOM 2713 N N . ARG A 1 318 ? -16.292 -0.687 33.237 1.00 95.31 318 ARG A N 1
ATOM 2714 C CA . ARG A 1 318 ? -17.690 -1.038 33.551 1.00 95.31 318 ARG A CA 1
ATOM 2715 C C . ARG A 1 318 ? -17.769 -2.188 34.555 1.00 95.31 318 ARG A C 1
ATOM 2717 O O . ARG A 1 318 ? -18.534 -2.081 35.514 1.00 95.31 318 ARG A O 1
ATOM 2724 N N . LEU A 1 319 ? -16.983 -3.247 34.367 1.00 95.00 319 LEU A N 1
ATOM 2725 C CA . LEU A 1 319 ? -16.936 -4.399 35.273 1.00 95.00 319 LEU A CA 1
ATOM 2726 C C . LEU A 1 319 ? -16.423 -4.008 36.667 1.00 95.00 319 LEU A C 1
ATOM 2728 O O . LEU A 1 319 ? -17.003 -4.420 37.670 1.00 95.00 319 LEU A O 1
ATOM 2732 N N . GLU A 1 320 ? -15.403 -3.153 36.752 1.00 95.06 320 GLU A N 1
ATOM 2733 C CA . GLU A 1 320 ? -14.910 -2.596 38.018 1.00 95.06 320 GLU A CA 1
ATOM 2734 C C . GLU A 1 320 ? -15.984 -1.769 38.737 1.00 95.06 320 GLU A C 1
ATOM 2736 O O . GLU A 1 320 ? -16.211 -1.952 39.935 1.00 95.06 320 GLU A O 1
ATOM 2741 N N . LYS A 1 321 ? -16.723 -0.916 38.012 1.00 95.75 321 LYS A N 1
ATOM 2742 C CA . LYS A 1 321 ? -17.848 -0.151 38.581 1.00 95.75 321 LYS A CA 1
ATOM 2743 C C . LYS A 1 321 ? -18.995 -1.041 39.062 1.00 95.75 321 LYS A C 1
ATOM 2745 O O . LYS A 1 321 ? -19.660 -0.674 40.032 1.00 95.75 321 LYS A O 1
ATOM 2750 N N . LEU A 1 322 ? -19.246 -2.181 38.415 1.00 94.69 322 LEU A N 1
ATOM 2751 C CA . LEU A 1 322 ? -20.236 -3.161 38.876 1.00 94.69 322 LEU A CA 1
ATOM 2752 C C . LEU A 1 322 ? -19.767 -3.860 40.158 1.00 94.69 322 LEU A C 1
ATOM 2754 O O . LEU A 1 322 ? -20.485 -3.801 41.156 1.00 94.69 322 LEU A O 1
ATOM 2758 N N . LYS A 1 323 ? -18.534 -4.385 40.186 1.00 95.94 323 LYS A N 1
ATOM 2759 C CA . LYS A 1 323 ? -17.929 -4.985 41.391 1.00 95.94 323 LYS A CA 1
ATOM 2760 C C . LYS A 1 323 ? -17.910 -4.011 42.574 1.00 95.94 323 LYS A C 1
ATOM 2762 O O . LYS A 1 323 ? -18.256 -4.382 43.691 1.00 95.94 323 LYS A O 1
ATOM 2767 N N . LEU A 1 324 ? -17.587 -2.737 42.342 1.00 95.75 324 LEU A N 1
ATOM 2768 C CA . LEU A 1 324 ? -17.591 -1.714 43.392 1.00 95.75 324 LEU A CA 1
ATOM 2769 C C . LEU A 1 324 ? -19.004 -1.428 43.937 1.00 95.75 324 LEU A C 1
ATOM 2771 O O . LEU A 1 324 ? -19.165 -1.190 45.133 1.00 95.75 324 LEU A O 1
ATOM 2775 N N . LYS A 1 325 ? -20.040 -1.459 43.085 1.00 95.12 325 LYS A N 1
ATOM 2776 C CA . LYS A 1 325 ? -21.446 -1.340 43.521 1.00 95.12 325 LYS A CA 1
ATOM 2777 C C . LYS A 1 325 ? -21.900 -2.559 44.325 1.00 95.12 325 LYS A C 1
ATOM 2779 O O . LYS A 1 325 ? -22.632 -2.396 45.296 1.00 95.12 325 LYS A O 1
ATOM 2784 N N . GLU A 1 326 ? -21.468 -3.752 43.936 1.00 94.38 326 GLU A N 1
ATOM 2785 C CA . GLU A 1 326 ? -21.767 -5.003 44.634 1.00 94.38 326 GLU A CA 1
ATOM 2786 C C . GLU A 1 326 ? -21.119 -5.045 46.026 1.00 94.38 326 GLU A C 1
ATOM 2788 O O . GLU A 1 326 ? -21.813 -5.271 47.014 1.00 94.38 326 GLU A O 1
ATOM 2793 N N . ILE A 1 327 ? -19.832 -4.688 46.133 1.00 94.56 327 ILE A N 1
ATOM 2794 C CA . ILE A 1 327 ? -19.129 -4.554 47.421 1.00 94.56 327 ILE A CA 1
ATOM 2795 C C . ILE A 1 327 ? -19.857 -3.568 48.346 1.00 94.56 327 ILE A C 1
ATOM 2797 O O . ILE A 1 327 ? -20.062 -3.878 49.518 1.00 94.56 327 ILE A O 1
ATOM 2801 N N . LYS A 1 328 ? -20.307 -2.415 47.827 1.00 95.81 328 LYS A N 1
ATOM 2802 C CA . LYS A 1 328 ? -21.086 -1.441 48.613 1.00 95.81 328 LYS A CA 1
ATOM 2803 C C . LYS A 1 328 ? -22.418 -2.009 49.107 1.00 95.81 328 LYS A C 1
ATOM 2805 O O . LYS A 1 328 ? -22.740 -1.833 50.277 1.00 95.81 328 LYS A O 1
ATOM 2810 N N . ARG A 1 329 ? -23.163 -2.733 48.262 1.00 94.88 329 ARG A N 1
ATOM 2811 C CA . ARG A 1 329 ? -24.410 -3.408 48.673 1.00 94.88 329 ARG A CA 1
ATOM 2812 C C . ARG A 1 329 ? -24.163 -4.416 49.796 1.00 94.88 329 ARG A C 1
ATOM 2814 O O . ARG A 1 329 ? -24.873 -4.381 50.794 1.00 94.88 329 ARG A O 1
ATOM 2821 N N . LEU A 1 330 ? -23.125 -5.244 49.673 1.00 94.12 330 LEU A N 1
ATOM 2822 C CA . LEU A 1 330 ? -22.750 -6.226 50.697 1.00 94.12 330 LEU A CA 1
ATOM 2823 C C . LEU A 1 330 ? -22.275 -5.570 52.007 1.00 94.12 330 LEU A C 1
ATOM 2825 O O . LEU A 1 330 ? -22.474 -6.135 53.081 1.00 94.12 330 LEU A O 1
ATOM 2829 N N . GLN A 1 331 ? -21.658 -4.385 51.948 1.00 94.19 331 GLN A N 1
ATOM 2830 C CA . GLN A 1 331 ? -21.321 -3.594 53.138 1.00 94.19 331 GLN A CA 1
ATOM 2831 C C . GLN A 1 331 ? -22.579 -3.023 53.811 1.00 94.19 331 GLN A C 1
ATOM 2833 O O . GLN A 1 331 ? -22.764 -3.228 55.009 1.00 94.19 331 GLN A O 1
ATOM 2838 N N . GLU A 1 332 ? -23.480 -2.392 53.051 1.00 94.50 332 GLU A N 1
ATOM 2839 C CA . GLU A 1 332 ? -24.760 -1.897 53.578 1.00 94.50 332 GLU A CA 1
ATOM 2840 C C . GLU A 1 332 ? -25.617 -3.018 54.185 1.00 94.50 332 GLU A C 1
ATOM 2842 O O . GLU A 1 332 ? -26.266 -2.818 55.211 1.00 94.50 332 GLU A O 1
ATOM 2847 N N . GLU A 1 333 ? -25.633 -4.200 53.570 1.00 94.31 333 GLU A N 1
ATOM 2848 C CA . GLU A 1 333 ? -26.366 -5.364 54.067 1.00 94.31 333 GLU A CA 1
ATOM 2849 C C . GLU A 1 333 ? -25.776 -5.891 55.383 1.00 94.31 333 GLU A C 1
ATOM 2851 O O . GLU A 1 333 ? -26.525 -6.139 56.331 1.00 94.31 333 GLU A O 1
ATOM 2856 N N . LYS A 1 334 ? -24.441 -5.967 55.494 1.00 94.50 334 LYS A N 1
ATOM 2857 C CA . LYS A 1 334 ? -23.759 -6.301 56.756 1.00 94.50 334 LYS A CA 1
ATOM 2858 C C . LYS A 1 334 ? -24.083 -5.300 57.861 1.00 94.50 334 LYS A C 1
ATOM 2860 O O . LYS A 1 334 ? -24.469 -5.722 58.947 1.00 94.50 334 LYS A O 1
ATOM 2865 N N . GLU A 1 335 ? -24.023 -3.998 57.581 1.00 95.06 335 GLU A N 1
ATOM 2866 C CA . GLU A 1 335 ? -24.406 -2.969 58.556 1.00 95.06 335 GLU A CA 1
ATOM 2867 C C . GLU A 1 335 ? -25.873 -3.086 58.996 1.00 95.06 335 GLU A C 1
ATOM 2869 O O . GLU A 1 335 ? -26.188 -2.887 60.170 1.00 95.06 335 GLU A O 1
ATOM 2874 N N . ARG A 1 336 ? -26.795 -3.394 58.073 1.00 94.62 336 ARG A N 1
ATOM 2875 C CA . ARG A 1 336 ? -28.215 -3.614 58.404 1.00 94.62 336 ARG A CA 1
ATOM 2876 C C . ARG A 1 336 ? -28.387 -4.851 59.288 1.00 94.62 336 ARG A C 1
ATOM 2878 O O . ARG A 1 336 ? -29.118 -4.780 60.273 1.00 94.62 336 ARG A O 1
ATOM 2885 N N . ALA A 1 337 ? -27.687 -5.943 58.985 1.00 93.88 337 ALA A N 1
ATOM 2886 C CA . ALA A 1 337 ? -27.707 -7.164 59.788 1.00 93.88 337 ALA A CA 1
ATOM 2887 C C . ALA A 1 337 ? -27.098 -6.957 61.190 1.00 93.88 337 ALA A C 1
ATOM 2889 O O . ALA A 1 337 ? -27.607 -7.501 62.170 1.00 93.88 337 ALA A O 1
ATOM 2890 N N . GLU A 1 338 ? -26.044 -6.148 61.319 1.00 93.56 338 GLU A N 1
ATOM 2891 C CA . GLU A 1 338 ? -25.470 -5.764 62.616 1.00 93.56 338 GLU A CA 1
ATOM 2892 C C . GLU A 1 338 ? -26.434 -4.890 63.429 1.00 93.56 338 GLU A C 1
ATOM 2894 O O . GLU A 1 338 ? -26.708 -5.213 64.585 1.00 93.56 338 GLU A O 1
ATOM 2899 N N . LYS A 1 339 ? -27.052 -3.873 62.812 1.00 94.69 339 LYS A N 1
ATOM 2900 C CA . LYS A 1 339 ? -28.092 -3.042 63.452 1.00 94.69 339 LYS A CA 1
ATOM 2901 C C . LYS A 1 339 ? -29.290 -3.885 63.917 1.00 94.69 339 LYS A C 1
ATOM 2903 O O . LYS A 1 339 ? -29.787 -3.683 65.021 1.00 94.69 339 LYS A O 1
ATOM 2908 N N . GLN A 1 340 ? -29.725 -4.878 63.135 1.00 92.38 340 GLN A N 1
ATOM 2909 C CA . GLN A 1 340 ? -30.778 -5.819 63.547 1.00 92.38 340 GLN A CA 1
ATOM 2910 C C . GLN A 1 340 ? -30.363 -6.693 64.743 1.00 92.38 340 GLN A C 1
ATOM 2912 O O . GLN A 1 340 ? -31.153 -6.871 65.670 1.00 92.38 340 GLN A O 1
ATOM 2917 N N . LYS A 1 341 ? -29.122 -7.202 64.768 1.00 94.06 341 LYS A N 1
ATOM 2918 C CA . LYS A 1 341 ? -28.584 -7.942 65.926 1.00 94.06 341 LYS A CA 1
ATOM 2919 C C . LYS A 1 341 ? -28.518 -7.070 67.182 1.00 94.06 341 LYS A C 1
ATOM 2921 O O . LYS A 1 341 ? -28.844 -7.551 68.264 1.00 94.06 341 LYS A O 1
ATOM 2926 N N . GLU A 1 342 ? -28.136 -5.801 67.045 1.00 93.75 342 GLU A N 1
ATOM 2927 C CA . GLU A 1 342 ? -28.091 -4.840 68.152 1.00 93.75 342 GLU A CA 1
ATOM 2928 C C . GLU A 1 342 ? -29.492 -4.548 68.718 1.00 93.75 342 GLU A C 1
ATOM 2930 O O . GLU A 1 342 ? -29.676 -4.534 69.937 1.00 93.75 342 GLU A O 1
ATOM 2935 N N . ILE A 1 343 ? -30.497 -4.378 67.848 1.00 93.62 343 ILE A N 1
ATOM 2936 C CA . ILE A 1 343 ? -31.904 -4.205 68.246 1.00 93.62 343 ILE A CA 1
ATOM 2937 C C . ILE A 1 343 ? -32.397 -5.432 69.025 1.00 93.62 343 ILE A C 1
ATOM 2939 O O . ILE A 1 343 ? -32.890 -5.276 70.141 1.00 93.62 343 ILE A O 1
ATOM 2943 N N . LEU A 1 344 ? -32.187 -6.644 68.497 1.00 93.31 344 LEU A N 1
ATOM 2944 C CA . LEU A 1 344 ? -32.569 -7.898 69.165 1.00 93.31 344 LEU A CA 1
ATOM 2945 C C . LEU A 1 344 ? -31.861 -8.095 70.516 1.00 93.31 344 LEU A C 1
ATOM 2947 O O . LEU A 1 344 ? -32.439 -8.663 71.441 1.00 93.31 344 LEU A O 1
ATOM 2951 N N . LEU A 1 345 ? -30.612 -7.638 70.655 1.00 94.38 345 LEU A N 1
ATOM 2952 C CA . LEU A 1 345 ? -29.887 -7.696 71.926 1.00 94.38 345 LEU A CA 1
ATOM 2953 C C . LEU A 1 345 ? -30.486 -6.727 72.958 1.00 94.38 345 LEU A C 1
ATOM 2955 O O . LEU A 1 345 ? -30.704 -7.114 74.105 1.00 94.38 345 LEU A O 1
ATOM 2959 N N . LYS A 1 346 ? -30.809 -5.495 72.542 1.00 93.69 346 LYS A N 1
ATOM 2960 C CA . LYS A 1 346 ? -31.478 -4.489 73.386 1.00 93.69 346 LYS A CA 1
ATOM 2961 C C . LYS A 1 346 ? -32.889 -4.913 73.797 1.00 93.69 346 LYS A C 1
ATOM 2963 O O . LYS A 1 346 ? -33.317 -4.603 74.905 1.00 93.69 346 LYS A O 1
ATOM 2968 N N . GLU A 1 347 ? -33.610 -5.614 72.929 1.00 92.88 347 GLU A N 1
ATOM 2969 C CA . GLU A 1 347 ? -34.933 -6.171 73.227 1.00 92.88 347 GLU A CA 1
ATOM 2970 C C . GLU A 1 347 ? -34.845 -7.278 74.288 1.00 92.88 347 GLU A C 1
ATOM 2972 O O . GLU A 1 347 ? -35.506 -7.183 75.321 1.00 92.88 347 GLU A O 1
ATOM 2977 N N . LYS A 1 348 ? -33.917 -8.235 74.134 1.00 92.88 348 LYS A N 1
ATOM 2978 C CA . LYS A 1 348 ? -33.645 -9.266 75.155 1.00 92.88 348 LYS A CA 1
ATOM 2979 C C . LYS A 1 348 ? -33.271 -8.680 76.519 1.00 92.88 348 LYS A C 1
ATOM 2981 O O . LYS A 1 348 ? -33.769 -9.152 77.535 1.00 92.88 348 LYS A O 1
ATOM 2986 N N . GLN A 1 349 ? -32.436 -7.639 76.550 1.00 92.06 349 GLN A N 1
ATOM 2987 C CA . GLN A 1 349 ? -32.069 -6.954 77.797 1.00 92.06 349 GLN A CA 1
ATOM 2988 C C . GLN A 1 349 ? -33.286 -6.315 78.487 1.00 92.06 349 GLN A C 1
ATOM 2990 O O . GLN A 1 349 ? -33.422 -6.420 79.705 1.00 92.06 349 GLN A O 1
ATOM 2995 N N . LYS A 1 350 ? -34.203 -5.704 77.724 1.00 93.00 350 LYS A N 1
ATOM 2996 C CA . LYS A 1 350 ? -35.460 -5.157 78.263 1.00 93.00 350 LYS A CA 1
ATOM 2997 C C . LYS A 1 350 ? -36.390 -6.250 78.788 1.00 93.00 350 LYS A C 1
ATOM 2999 O O . LYS A 1 350 ? -37.001 -6.060 79.837 1.00 93.00 350 LYS A O 1
ATOM 3004 N N . ASP A 1 351 ? -36.484 -7.386 78.099 1.00 89.50 351 ASP A N 1
ATOM 3005 C CA . ASP A 1 351 ? -37.279 -8.532 78.554 1.00 89.50 351 ASP A CA 1
ATOM 3006 C C . ASP A 1 351 ? -36.730 -9.136 79.856 1.00 89.50 351 ASP A C 1
ATOM 3008 O O . ASP A 1 351 ? -37.503 -9.502 80.746 1.00 89.50 351 ASP A O 1
ATOM 3012 N N . GLU A 1 352 ? -35.406 -9.211 80.006 1.00 92.00 352 GLU A N 1
ATOM 3013 C CA . GLU A 1 352 ? -34.756 -9.629 81.253 1.00 92.00 352 GLU A CA 1
ATOM 3014 C C . GLU A 1 352 ? -34.993 -8.621 82.387 1.00 92.00 352 GLU A C 1
ATOM 3016 O O . GLU A 1 352 ? -35.406 -9.021 83.478 1.00 92.00 352 GLU A O 1
ATOM 3021 N N . GLU A 1 353 ? -34.844 -7.317 82.133 1.00 93.19 353 GLU A N 1
ATOM 3022 C CA . GLU A 1 353 ? -35.159 -6.260 83.105 1.00 93.19 353 GLU A CA 1
ATOM 3023 C C . GLU A 1 353 ? -36.637 -6.316 83.546 1.00 93.19 353 GLU A C 1
ATOM 3025 O O . GLU A 1 353 ? -36.958 -6.204 84.732 1.00 93.19 353 GLU A O 1
ATOM 3030 N N . LEU A 1 354 ? -37.554 -6.553 82.604 1.00 92.81 354 LEU A N 1
ATOM 3031 C CA . LEU A 1 354 ? -38.988 -6.670 82.864 1.00 92.81 354 LEU A CA 1
ATOM 3032 C C . LEU A 1 354 ? -39.341 -7.958 83.629 1.00 92.81 354 LEU A C 1
ATOM 3034 O O . LEU A 1 354 ? -40.243 -7.942 84.470 1.00 92.81 354 LEU A O 1
ATOM 3038 N N . ARG A 1 355 ? -38.613 -9.061 83.408 1.00 91.44 355 ARG A N 1
ATOM 3039 C CA . ARG A 1 355 ? -38.706 -10.281 84.233 1.00 91.44 355 ARG A CA 1
ATOM 3040 C C . ARG A 1 355 ? -38.207 -10.051 85.658 1.00 91.44 355 ARG A C 1
ATOM 3042 O O . ARG A 1 355 ? -38.869 -10.494 86.594 1.00 91.44 355 ARG A O 1
ATOM 3049 N N . LEU A 1 356 ? -37.092 -9.341 85.833 1.00 91.31 356 LEU A N 1
ATOM 3050 C CA . LEU A 1 356 ? -36.558 -9.003 87.156 1.00 91.31 356 LEU A CA 1
ATOM 3051 C C . LEU A 1 356 ? -37.539 -8.125 87.948 1.00 91.31 356 LEU A C 1
ATOM 3053 O O . LEU A 1 356 ? -37.842 -8.450 89.094 1.00 91.31 356 LEU A O 1
ATOM 3057 N N . LYS A 1 357 ? -38.128 -7.100 87.316 1.00 92.12 357 LYS A N 1
ATOM 3058 C CA . LYS A 1 357 ? -39.169 -6.257 87.936 1.00 92.12 357 LYS A CA 1
ATOM 3059 C C . LYS A 1 357 ? -40.410 -7.052 88.351 1.00 92.12 357 LYS A C 1
ATOM 3061 O O . LYS A 1 357 ? -40.932 -6.827 89.438 1.00 92.12 357 LYS A O 1
ATOM 3066 N N . LYS A 1 358 ? -40.861 -8.015 87.537 1.00 91.50 358 LYS A N 1
ATOM 3067 C CA . LYS A 1 358 ? -41.974 -8.915 87.903 1.00 91.50 358 LYS A CA 1
ATOM 3068 C C . LYS A 1 358 ? -41.637 -9.794 89.113 1.00 91.50 358 LYS A C 1
ATOM 3070 O O . LYS A 1 358 ? -42.448 -9.894 90.026 1.00 91.50 358 LYS A O 1
ATOM 3075 N N . LEU A 1 359 ? -40.435 -10.373 89.158 1.00 90.44 359 LEU A N 1
ATOM 3076 C CA . LEU A 1 359 ? -39.959 -11.159 90.308 1.00 90.44 359 LEU A CA 1
ATOM 3077 C C . LEU A 1 359 ? -39.818 -10.316 91.586 1.00 90.44 359 LEU A C 1
ATOM 3079 O O . LEU A 1 359 ? -40.023 -10.822 92.688 1.00 90.44 359 LEU A O 1
ATOM 3083 N N . GLU A 1 360 ? -39.453 -9.042 91.463 1.00 92.00 360 GLU A N 1
ATOM 3084 C CA . GLU A 1 360 ? -39.388 -8.106 92.588 1.00 92.00 360 GLU A CA 1
ATOM 3085 C C . GLU A 1 360 ? -40.787 -7.728 93.099 1.00 92.00 360 GLU A C 1
ATOM 3087 O O . GLU A 1 360 ? -41.033 -7.790 94.304 1.00 92.00 360 GLU A O 1
ATOM 3092 N N . GLN A 1 361 ? -41.732 -7.443 92.197 1.00 88.69 361 GLN A N 1
ATOM 3093 C CA . GLN A 1 361 ? -43.144 -7.232 92.540 1.00 88.69 361 GLN A CA 1
ATOM 3094 C C . GLN A 1 361 ? -43.742 -8.451 93.259 1.00 88.69 361 GLN A C 1
ATOM 3096 O O . GLN A 1 361 ? -44.328 -8.293 94.327 1.00 88.69 361 GLN A O 1
ATOM 3101 N N . GLU A 1 362 ? -43.507 -9.664 92.752 1.00 91.38 362 GLU A N 1
ATOM 3102 C CA . GLU A 1 362 ? -43.974 -10.914 93.368 1.00 91.38 362 GLU A CA 1
ATOM 3103 C C . GLU A 1 362 ? -43.399 -11.119 94.787 1.00 91.38 362 GLU A C 1
ATOM 3105 O O . GLU A 1 362 ? -44.099 -11.569 95.696 1.00 91.38 362 GLU A O 1
ATOM 3110 N N . LYS A 1 363 ? -42.130 -10.746 95.022 1.00 92.25 363 LYS A N 1
ATOM 3111 C CA . LYS A 1 363 ? -41.524 -10.760 96.368 1.00 92.25 363 LYS A CA 1
ATOM 3112 C C . LYS A 1 363 ? -42.188 -9.751 97.308 1.00 92.25 363 LYS A C 1
ATOM 3114 O O . LYS A 1 363 ? -42.435 -10.086 98.466 1.00 92.25 363 LYS A O 1
ATOM 3119 N N . ILE A 1 364 ? -42.485 -8.544 96.825 1.00 90.19 364 ILE A N 1
ATOM 3120 C CA . ILE A 1 364 ? -43.173 -7.500 97.600 1.00 90.19 364 ILE A CA 1
ATOM 3121 C C . ILE A 1 364 ? -44.604 -7.938 97.943 1.00 90.19 364 ILE A C 1
ATOM 3123 O O . ILE A 1 364 ? -45.051 -7.737 99.071 1.00 90.19 364 ILE A O 1
ATOM 3127 N N . GLU A 1 365 ? -45.321 -8.562 97.009 1.00 90.06 365 GLU A N 1
ATOM 3128 C CA . GLU A 1 365 ? -46.657 -9.117 97.251 1.00 90.06 365 GLU A CA 1
ATOM 3129 C C . GLU A 1 365 ? -46.620 -10.237 98.292 1.00 90.06 365 GLU A C 1
ATOM 3131 O O . GLU A 1 365 ? -47.365 -10.171 99.267 1.00 90.06 365 GLU A O 1
ATOM 3136 N N . LYS A 1 366 ? -45.679 -11.183 98.184 1.00 90.19 366 LYS A N 1
ATOM 3137 C CA . LYS A 1 366 ? -45.471 -12.233 99.197 1.00 90.19 366 LYS A CA 1
ATOM 3138 C C . LYS A 1 366 ? -45.146 -11.666 100.583 1.00 90.19 366 LYS A C 1
ATOM 3140 O O . LYS A 1 366 ? -45.675 -12.154 101.577 1.00 90.19 366 LYS A O 1
ATOM 3145 N N . GLN A 1 367 ? -44.334 -10.610 100.679 1.00 87.06 367 GLN A N 1
ATOM 3146 C CA . GLN A 1 367 ? -44.075 -9.928 101.956 1.00 87.06 367 GLN A CA 1
ATOM 3147 C C . GLN A 1 367 ? -45.328 -9.243 102.522 1.00 87.06 367 GLN A C 1
ATOM 3149 O O . GLN A 1 367 ? -45.586 -9.342 103.721 1.00 87.06 367 GLN A O 1
ATOM 3154 N N . LYS A 1 368 ? -46.135 -8.587 101.677 1.00 89.69 368 LYS A N 1
ATOM 3155 C CA . LYS A 1 368 ? -47.427 -8.010 102.085 1.00 89.69 368 LYS A CA 1
ATOM 3156 C C . LYS A 1 368 ? -48.408 -9.086 102.547 1.00 89.69 368 LYS A C 1
ATOM 3158 O O . LYS A 1 368 ? -49.112 -8.864 103.524 1.00 89.69 368 LYS A O 1
ATOM 3163 N N . GLU A 1 369 ? -48.441 -10.237 101.881 1.00 89.75 369 GLU A N 1
ATOM 3164 C CA . GLU A 1 369 ? -49.290 -11.373 102.242 1.00 89.75 369 GLU A CA 1
ATOM 3165 C C . GLU A 1 369 ? -48.871 -11.988 103.587 1.00 89.75 369 GLU A C 1
ATOM 3167 O O . GLU A 1 369 ? -49.728 -12.275 104.421 1.00 89.75 369 GLU A O 1
ATOM 3172 N N . ILE A 1 370 ? -47.563 -12.122 103.844 1.00 88.06 370 ILE A N 1
ATOM 3173 C CA . ILE A 1 370 ? -47.030 -12.542 105.151 1.00 88.06 370 ILE A CA 1
ATOM 3174 C C . ILE A 1 370 ? -47.432 -11.539 106.238 1.00 88.06 370 ILE A C 1
ATOM 3176 O O . ILE A 1 370 ? -48.019 -11.945 107.236 1.00 88.06 370 ILE A O 1
ATOM 3180 N N . LEU A 1 371 ? -47.216 -10.236 106.022 1.00 87.88 371 LEU A N 1
ATOM 3181 C CA . LEU A 1 371 ? -47.633 -9.184 106.960 1.00 87.88 371 LEU A CA 1
ATOM 3182 C C . LEU A 1 371 ? -49.152 -9.160 107.187 1.00 87.88 371 LEU A C 1
ATOM 3184 O O . LEU A 1 371 ? -49.605 -8.879 108.296 1.00 87.88 371 LEU A O 1
ATOM 3188 N N . LEU A 1 372 ? -49.954 -9.451 106.160 1.00 88.25 372 LEU A N 1
ATOM 3189 C CA . LEU A 1 372 ? -51.406 -9.553 106.282 1.00 88.25 372 LEU A CA 1
ATOM 3190 C C . LEU A 1 372 ? -51.799 -10.777 107.116 1.00 88.25 372 LEU A C 1
ATOM 3192 O O . LEU A 1 372 ? -52.618 -10.641 108.019 1.00 88.25 372 LEU A O 1
ATOM 3196 N N . LYS A 1 373 ? -51.165 -11.934 106.889 1.00 86.31 373 LYS A N 1
ATOM 3197 C CA . LYS A 1 373 ? -51.346 -13.151 107.696 1.00 86.31 373 LYS A CA 1
ATOM 3198 C C . LYS A 1 373 ? -50.866 -12.973 109.137 1.00 86.31 373 LYS A C 1
ATOM 3200 O O . LYS A 1 373 ? -51.478 -13.520 110.046 1.00 86.31 373 LYS A O 1
ATOM 3205 N N . GLU A 1 374 ? -49.816 -12.193 109.382 1.00 82.94 374 GLU A N 1
ATOM 3206 C CA . GLU A 1 374 ? -49.376 -11.828 110.735 1.00 82.94 374 GLU A CA 1
ATOM 3207 C C . GLU A 1 374 ? -50.365 -10.886 111.426 1.00 82.94 374 GLU A C 1
ATOM 3209 O O . GLU A 1 374 ? -50.688 -11.108 112.592 1.00 82.94 374 GLU A O 1
ATOM 3214 N N . LYS A 1 375 ? -50.911 -9.889 110.716 1.00 83.25 375 LYS A N 1
ATOM 3215 C CA . LYS A 1 375 ? -52.002 -9.049 111.237 1.00 83.25 375 LYS A CA 1
ATOM 3216 C C . LYS A 1 375 ? -53.249 -9.869 111.539 1.00 83.25 375 LYS A C 1
ATOM 3218 O O . LYS A 1 375 ? -53.760 -9.758 112.644 1.00 83.25 375 LYS A O 1
ATOM 3223 N N . GLN A 1 376 ? -53.673 -10.735 110.621 1.00 82.56 376 GLN A N 1
ATOM 3224 C CA . GLN A 1 376 ? -54.793 -11.653 110.826 1.00 82.56 376 GLN A CA 1
ATOM 3225 C C . GLN A 1 376 ? -54.533 -12.596 112.000 1.00 82.56 376 GLN A C 1
ATOM 3227 O O . GLN A 1 376 ? -55.418 -12.769 112.818 1.00 82.56 376 GLN A O 1
ATOM 3232 N N . ARG A 1 377 ? -53.317 -13.129 112.181 1.00 80.75 377 ARG A N 1
ATOM 3233 C CA . ARG A 1 377 ? -52.959 -13.917 113.376 1.00 80.75 377 ARG A CA 1
ATOM 3234 C C . ARG A 1 377 ? -52.946 -13.087 114.658 1.00 80.75 377 ARG A C 1
ATOM 3236 O O . ARG A 1 377 ? -53.309 -13.601 115.707 1.00 80.75 377 ARG A O 1
ATOM 3243 N N . ALA A 1 378 ? -52.539 -11.821 114.607 1.00 75.56 378 ALA A N 1
ATOM 3244 C CA . ALA A 1 378 ? -52.590 -10.918 115.756 1.00 75.56 378 ALA A CA 1
ATOM 3245 C C . ALA A 1 378 ? -54.031 -10.497 116.096 1.00 75.56 378 ALA A C 1
ATOM 3247 O O . ALA A 1 378 ? -54.355 -10.308 117.266 1.00 75.56 378 ALA A O 1
ATOM 3248 N N . GLU A 1 379 ? -54.898 -10.377 115.092 1.00 79.06 379 GLU A N 1
ATOM 3249 C CA . GLU A 1 379 ? -56.337 -10.166 115.235 1.00 79.06 379 GLU A CA 1
ATOM 3250 C C . GLU A 1 379 ? -57.035 -11.441 115.707 1.00 79.06 379 GLU A C 1
ATOM 3252 O O . GLU A 1 379 ? -57.803 -11.350 116.648 1.00 79.06 379 GLU A O 1
ATOM 3257 N N . GLU A 1 380 ? -56.675 -12.627 115.216 1.00 75.75 380 GLU A N 1
ATOM 3258 C CA . GLU A 1 380 ? -57.087 -13.923 115.767 1.00 75.75 380 GLU A CA 1
ATOM 3259 C C . GLU A 1 380 ? -56.582 -14.127 117.198 1.00 75.75 380 GLU A C 1
ATOM 3261 O O . GLU A 1 380 ? -57.256 -14.773 117.980 1.00 75.75 380 GLU A O 1
ATOM 3266 N N . LEU A 1 381 ? -55.416 -13.603 117.588 1.00 67.19 381 LEU A N 1
ATOM 3267 C CA . LEU A 1 381 ? -54.937 -13.652 118.978 1.00 67.19 381 LEU A CA 1
ATOM 3268 C C . LEU A 1 381 ? -55.645 -12.628 119.881 1.00 67.19 381 LEU A C 1
ATOM 3270 O O . LEU A 1 381 ? -55.668 -12.802 121.099 1.00 67.19 381 LEU A O 1
ATOM 3274 N N . LYS A 1 382 ? -56.232 -11.571 119.306 1.00 65.38 382 LYS A N 1
ATOM 3275 C CA . LYS A 1 382 ? -57.162 -10.666 120.003 1.00 65.38 382 LYS A CA 1
ATOM 3276 C C . LYS A 1 382 ? -58.573 -11.261 120.060 1.00 65.38 382 LYS A C 1
ATOM 3278 O O . LYS A 1 382 ? -59.199 -11.183 121.108 1.00 65.38 382 LYS A O 1
ATOM 3283 N N . ALA A 1 383 ? -59.026 -11.906 118.987 1.00 58.06 383 ALA A N 1
ATOM 3284 C CA . ALA A 1 383 ? -60.289 -12.624 118.897 1.00 58.06 383 ALA A CA 1
ATOM 3285 C C . ALA A 1 383 ? -60.274 -13.835 119.829 1.00 58.06 383 ALA A C 1
ATOM 3287 O O . ALA A 1 383 ? -61.129 -13.907 120.681 1.00 58.06 383 ALA A O 1
ATOM 3288 N N . LYS A 1 384 ? -59.218 -14.655 119.869 1.00 55.12 384 LYS A N 1
ATOM 3289 C CA . LYS A 1 384 ? -59.026 -15.745 120.853 1.00 55.12 384 LYS A CA 1
ATOM 3290 C C . LYS A 1 384 ? -58.822 -15.266 122.300 1.00 55.12 384 LYS A C 1
ATOM 3292 O O . LYS A 1 384 ? -58.857 -16.081 123.216 1.00 55.12 384 LYS A O 1
ATOM 3297 N N . LYS A 1 385 ? -58.628 -13.958 122.529 1.00 52.91 385 LYS A N 1
ATOM 3298 C CA . LYS A 1 385 ? -58.732 -13.313 123.856 1.00 52.91 385 LYS A CA 1
ATOM 3299 C C . LYS A 1 385 ? -60.149 -12.816 124.191 1.00 52.91 385 LYS A C 1
ATOM 3301 O O . LYS A 1 385 ? -60.378 -12.434 125.332 1.00 52.91 385 LYS A O 1
ATOM 3306 N N . LEU A 1 386 ? -61.061 -12.816 123.222 1.00 43.12 386 LEU A N 1
ATOM 3307 C CA . LEU A 1 386 ? -62.495 -12.516 123.338 1.00 43.12 386 LEU A CA 1
ATOM 3308 C C . LEU A 1 386 ? -63.356 -13.799 123.256 1.00 43.12 386 LEU A C 1
ATOM 3310 O O . LEU A 1 386 ? -64.308 -13.942 124.005 1.00 43.12 386 LEU A O 1
ATOM 3314 N N . GLU A 1 387 ? -62.960 -14.779 122.443 1.00 39.06 387 GLU A N 1
ATOM 3315 C CA . GLU A 1 387 ? -63.607 -16.077 122.180 1.00 39.06 387 GLU A CA 1
ATOM 3316 C C . GLU A 1 387 ? -63.263 -17.150 123.237 1.00 39.06 387 GLU A C 1
ATOM 3318 O O . GLU A 1 387 ? -63.507 -18.339 123.041 1.00 39.06 387 GLU A O 1
ATOM 3323 N N . GLN A 1 388 ? -62.701 -16.747 124.386 1.00 41.91 388 GLN A N 1
ATOM 3324 C CA . GLN A 1 388 ? -62.863 -17.527 125.623 1.00 41.91 388 GLN A CA 1
ATOM 3325 C C . GLN A 1 388 ? -64.227 -17.272 126.288 1.00 41.91 388 GLN A C 1
ATOM 3327 O O . GLN A 1 388 ? -64.596 -18.005 127.205 1.00 41.91 388 GLN A O 1
ATOM 3332 N N . GLU A 1 389 ? -65.012 -16.316 125.782 1.00 40.03 389 GLU A N 1
ATOM 3333 C CA . GLU A 1 389 ? -66.463 -16.298 125.938 1.00 40.03 389 GLU A CA 1
ATOM 3334 C C . GLU A 1 389 ? -67.134 -16.716 124.614 1.00 40.03 389 GLU A C 1
ATOM 3336 O O . GLU A 1 389 ? -66.882 -16.131 123.565 1.00 40.03 389 GLU A O 1
ATOM 3341 N N . ILE A 1 390 ? -68.053 -17.689 124.716 1.00 35.62 390 ILE A N 1
ATOM 3342 C CA . ILE A 1 390 ? -69.011 -18.166 123.692 1.00 35.62 390 ILE A CA 1
ATOM 3343 C C . ILE A 1 390 ? -68.494 -19.247 122.706 1.00 35.62 390 ILE A C 1
ATOM 3345 O O . ILE A 1 390 ? -67.718 -19.013 121.787 1.00 35.62 390 ILE A O 1
ATOM 3349 N N . ASN A 1 391 ? -69.039 -20.459 122.893 1.00 28.34 391 ASN A N 1
ATOM 3350 C CA . ASN A 1 391 ? -68.928 -21.650 122.035 1.00 28.34 391 ASN A CA 1
ATOM 3351 C C . ASN A 1 391 ? -69.546 -21.465 120.630 1.00 28.34 391 ASN A C 1
ATOM 3353 O O . ASN A 1 391 ? -70.488 -20.688 120.491 1.00 28.34 391 ASN A O 1
ATOM 3357 N N . GLY A 1 392 ? -69.210 -22.347 119.668 1.00 28.97 392 GLY A N 1
ATOM 3358 C CA . GLY A 1 392 ? -70.199 -22.739 118.638 1.00 28.97 392 GLY A CA 1
ATOM 3359 C C . GLY A 1 392 ? -69.716 -23.200 117.253 1.00 28.97 392 GLY A C 1
ATOM 3360 O O . GLY A 1 392 ? -69.944 -22.504 116.278 1.00 28.97 392 GLY A O 1
ATOM 3361 N N . GLU A 1 393 ? -69.095 -24.380 117.180 1.00 30.45 393 GLU A N 1
ATOM 3362 C CA . GLU A 1 393 ? -69.338 -25.465 116.195 1.00 30.45 393 GLU A CA 1
ATOM 3363 C C . GLU A 1 393 ? -69.976 -25.170 114.797 1.00 30.45 393 GLU A C 1
ATOM 3365 O O . GLU A 1 393 ? -71.096 -24.675 114.731 1.00 30.45 393 GLU A O 1
ATOM 3370 N N . ILE A 1 394 ? -69.341 -25.636 113.692 1.00 31.94 394 ILE A N 1
ATOM 3371 C CA . ILE A 1 394 ? -69.898 -26.488 112.586 1.00 31.94 394 ILE A CA 1
ATOM 3372 C C . ILE A 1 394 ? -69.047 -26.447 111.274 1.00 31.94 394 ILE A C 1
ATOM 3374 O O . ILE A 1 394 ? -68.513 -25.422 110.867 1.00 31.94 394 ILE A O 1
ATOM 3378 N N . LYS A 1 395 ? -68.935 -27.637 110.653 1.00 35.06 395 LYS A N 1
ATOM 3379 C CA . LYS A 1 395 ? -68.306 -28.101 109.376 1.00 35.06 395 LYS A CA 1
ATOM 3380 C C . LYS A 1 395 ? -68.919 -27.444 108.105 1.00 35.06 395 LYS A C 1
ATOM 3382 O O . LYS A 1 395 ? -69.920 -26.759 108.253 1.00 35.06 395 LYS A O 1
ATOM 3387 N N . SER A 1 396 ? -68.513 -27.623 106.835 1.00 35.94 396 SER A N 1
ATOM 3388 C CA . SER A 1 396 ? -67.483 -28.347 106.025 1.00 35.94 396 SER A CA 1
ATOM 3389 C C . SER A 1 396 ? -67.248 -27.479 104.741 1.00 35.94 396 SER A C 1
ATOM 3391 O O . SER A 1 396 ? -67.947 -26.484 104.583 1.00 35.94 396 SER A O 1
ATOM 3393 N N . GLU A 1 397 ? -66.296 -27.646 103.807 1.00 32.69 397 GLU A N 1
ATOM 3394 C CA . GLU A 1 397 ? -65.972 -28.792 102.928 1.00 32.69 397 GLU A CA 1
ATOM 3395 C C . GLU A 1 397 ? -64.804 -28.403 101.961 1.00 32.69 397 GLU A C 1
ATOM 3397 O O . GLU A 1 397 ? -64.572 -27.221 101.712 1.00 32.69 397 GLU A O 1
ATOM 3402 N N . GLU A 1 398 ? -64.091 -29.386 101.399 1.00 35.69 398 GLU A N 1
ATOM 3403 C CA . GLU A 1 398 ? -62.991 -29.302 100.396 1.00 35.69 398 GLU A CA 1
ATOM 3404 C C . GLU A 1 398 ? -63.385 -30.144 99.144 1.00 35.69 398 GLU A C 1
ATOM 3406 O O . GLU A 1 398 ? -64.400 -30.840 99.226 1.00 35.69 398 GLU A O 1
ATOM 3411 N N . PRO A 1 399 ? -62.586 -30.293 98.053 1.00 60.44 399 PRO A N 1
ATOM 3412 C CA . PRO A 1 399 ? -61.539 -29.461 97.420 1.00 60.44 399 PRO A CA 1
ATOM 3413 C C . PRO A 1 399 ? -62.012 -29.163 95.943 1.00 60.44 399 PRO A C 1
ATOM 3415 O O . PRO A 1 399 ? -63.181 -28.794 95.825 1.00 60.44 399 PRO A O 1
ATOM 3418 N N . PRO A 1 400 ? -61.296 -29.328 94.788 1.00 49.94 400 PRO A N 1
ATOM 3419 C CA . PRO A 1 400 ? -59.863 -29.440 94.474 1.00 49.94 400 PRO A CA 1
ATOM 3420 C C . PRO A 1 400 ? -59.350 -28.580 93.276 1.00 49.94 400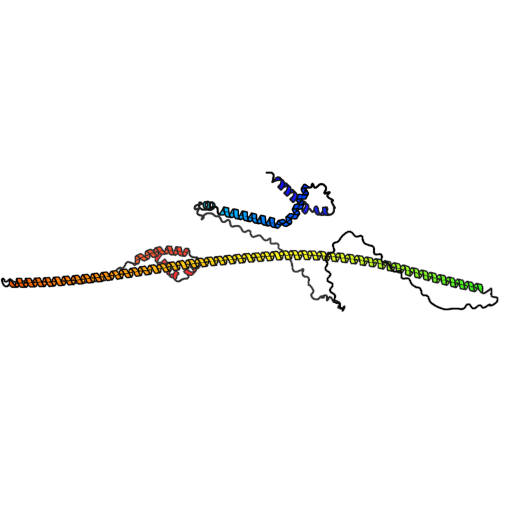 PRO A C 1
ATOM 3422 O O . PRO A 1 400 ? -59.968 -27.633 92.801 1.00 49.94 400 PRO A O 1
ATOM 3425 N N . GLU A 1 401 ? -58.142 -28.943 92.840 1.00 44.22 401 GLU A N 1
ATOM 3426 C CA . GLU A 1 401 ? -57.248 -28.447 91.787 1.00 44.22 401 GLU A CA 1
ATOM 3427 C C . GLU A 1 401 ? -57.727 -28.570 90.321 1.00 44.22 401 GLU A C 1
ATOM 3429 O O . GLU A 1 401 ? -58.521 -29.444 89.984 1.00 44.22 401 GLU A O 1
ATOM 3434 N N . MET A 1 402 ? -57.104 -27.779 89.429 1.00 34.56 402 MET A N 1
ATOM 3435 C CA . MET A 1 402 ? -56.437 -28.174 88.159 1.00 34.56 402 MET A CA 1
ATOM 3436 C C . MET A 1 402 ? -56.040 -26.886 87.400 1.00 34.56 402 MET A C 1
ATOM 3438 O O . MET A 1 402 ? -56.721 -25.874 87.487 1.00 34.56 402 MET A O 1
ATOM 3442 N N . GLY A 1 403 ? -54.959 -26.788 86.629 1.00 33.59 403 GLY A N 1
ATOM 3443 C CA . GLY A 1 403 ? -54.008 -27.793 86.159 1.00 33.59 403 GLY A CA 1
ATOM 3444 C C . GLY A 1 403 ? -53.461 -27.312 84.808 1.00 33.59 403 GLY A C 1
ATOM 3445 O O . GLY A 1 403 ? -54.220 -27.130 83.861 1.00 33.59 403 GLY A O 1
ATOM 3446 N N . LYS A 1 404 ? -52.155 -27.032 84.712 1.00 45.28 404 LYS A N 1
ATOM 3447 C CA . LYS A 1 404 ? -51.506 -26.570 83.465 1.00 45.28 404 LYS A CA 1
ATOM 3448 C C . LYS A 1 404 ? -51.646 -27.631 82.369 1.00 45.28 404 LYS A C 1
ATOM 3450 O O . LYS A 1 404 ? -51.373 -28.787 82.668 1.00 45.28 404 LYS A O 1
ATOM 3455 N N . PHE A 1 405 ? -51.834 -27.248 81.102 1.00 35.97 405 PHE A N 1
ATOM 3456 C CA . PHE A 1 405 ? -51.272 -28.038 79.997 1.00 35.97 405 PHE A CA 1
ATOM 3457 C C . PHE A 1 405 ? -50.884 -27.206 78.767 1.00 35.97 405 PHE A C 1
ATOM 3459 O O . PHE A 1 405 ? -51.573 -26.268 78.378 1.00 35.97 405 PHE A O 1
ATOM 3466 N N . ILE A 1 406 ? -49.746 -27.574 78.171 1.00 44.16 406 ILE A N 1
ATOM 3467 C CA . ILE A 1 406 ? -49.171 -27.007 76.945 1.00 44.16 406 ILE A CA 1
ATOM 3468 C C . ILE A 1 406 ? -49.091 -28.130 75.906 1.00 44.16 406 ILE A C 1
ATOM 3470 O O . ILE A 1 406 ? -48.440 -29.139 76.162 1.00 44.16 406 ILE A O 1
ATOM 3474 N N . GLN A 1 407 ? -49.676 -27.918 74.727 1.00 41.22 407 GLN A N 1
ATOM 3475 C CA . GLN A 1 407 ? -49.365 -28.599 73.459 1.00 41.22 407 GLN A CA 1
ATOM 3476 C C . GLN A 1 407 ? -49.531 -27.508 72.381 1.00 41.22 407 GLN A C 1
ATOM 3478 O O . GLN A 1 407 ? -50.583 -26.882 72.330 1.00 41.22 407 GLN A O 1
ATOM 3483 N N . LYS A 1 408 ? -48.523 -27.012 71.654 1.00 37.91 408 LYS A N 1
ATOM 3484 C CA . LYS A 1 408 ? -47.476 -27.630 70.817 1.00 37.91 408 LYS A CA 1
ATOM 3485 C C . LYS A 1 408 ? -47.996 -28.429 69.604 1.00 37.91 408 LYS A C 1
ATOM 3487 O O . LYS A 1 408 ? -48.295 -29.607 69.703 1.00 37.91 408 LYS A O 1
ATOM 3492 N N . GLU A 1 409 ? -47.916 -27.740 68.461 1.00 39.38 409 GLU A N 1
ATOM 3493 C CA . GLU A 1 409 ? -47.287 -28.188 67.204 1.00 39.38 409 GLU A CA 1
ATOM 3494 C C . GLU A 1 409 ? -48.027 -29.075 66.169 1.00 39.38 409 GLU A C 1
ATOM 3496 O O . GLU A 1 409 ? -48.310 -30.250 66.367 1.00 39.38 409 GLU A O 1
ATOM 3501 N N . THR A 1 410 ? -48.066 -28.494 64.955 1.00 40.22 410 THR A N 1
ATOM 3502 C CA . THR A 1 410 ? -48.022 -29.077 63.591 1.00 40.22 410 THR A CA 1
ATOM 3503 C C . THR A 1 410 ? -49.328 -29.299 62.819 1.00 40.22 410 THR A C 1
ATOM 3505 O O . THR A 1 410 ? -50.285 -29.881 63.314 1.00 40.22 410 THR A O 1
ATOM 3508 N N . GLY A 1 411 ? -49.341 -28.863 61.545 1.00 39.84 411 GLY A N 1
ATOM 3509 C CA . GLY A 1 411 ? -50.428 -29.211 60.619 1.00 39.84 411 GLY A CA 1
ATOM 3510 C C . GLY A 1 411 ? -50.648 -28.372 59.350 1.00 39.84 411 GLY A C 1
ATOM 3511 O O . GLY A 1 411 ? -51.530 -28.739 58.578 1.00 39.84 411 GLY A O 1
ATOM 3512 N N . THR A 1 412 ? -49.903 -27.292 59.071 1.00 38.53 412 THR A N 1
ATOM 3513 C CA . THR A 1 412 ? -50.108 -26.456 57.863 1.00 38.53 412 THR A CA 1
ATOM 3514 C C . THR A 1 412 ? -49.667 -27.143 56.562 1.00 38.53 412 THR A C 1
ATOM 3516 O O . THR A 1 412 ? -48.649 -26.822 55.955 1.00 38.53 412 THR A O 1
ATOM 3519 N N . LYS A 1 413 ? -50.490 -28.068 56.066 1.00 48.94 413 LYS A N 1
ATOM 3520 C CA . LYS A 1 413 ? -50.520 -28.427 54.643 1.00 48.94 413 LYS A CA 1
ATOM 3521 C C . LYS A 1 413 ? -51.319 -27.347 53.908 1.00 48.94 413 LYS A C 1
ATOM 3523 O O . LYS A 1 413 ? -52.532 -27.359 54.065 1.00 48.94 413 LYS A O 1
ATOM 3528 N N . ASN A 1 414 ? -50.663 -26.437 53.167 1.00 47.69 414 ASN A N 1
ATOM 3529 C CA . ASN A 1 414 ? -51.226 -25.726 51.989 1.00 47.69 414 ASN A CA 1
ATOM 3530 C C . ASN A 1 414 ? -50.278 -24.720 51.275 1.00 47.69 414 ASN A C 1
ATOM 3532 O O . ASN A 1 414 ? -50.745 -23.882 50.515 1.00 47.69 414 ASN A O 1
ATOM 3536 N N . GLU A 1 415 ? -48.949 -24.808 51.416 1.00 48.47 415 GLU A N 1
ATOM 3537 C CA . GLU A 1 415 ? -48.031 -23.886 50.699 1.00 48.47 415 GLU A CA 1
ATOM 3538 C C . GLU A 1 415 ? -47.717 -24.279 49.241 1.00 48.47 415 GLU A C 1
ATOM 3540 O O . GLU A 1 415 ? -47.195 -23.469 48.480 1.00 48.47 415 GLU A O 1
ATOM 3545 N N . LYS A 1 416 ? -48.050 -25.502 48.803 1.00 52.47 416 LYS A N 1
ATOM 3546 C CA . LYS A 1 416 ? -47.657 -25.987 47.463 1.00 52.47 416 LYS A CA 1
ATOM 3547 C C . LYS A 1 416 ? -48.316 -25.252 46.291 1.00 52.47 416 LYS A C 1
ATOM 3549 O O . LYS A 1 416 ? -47.745 -25.267 45.209 1.00 52.47 416 LYS A O 1
ATOM 3554 N N . HIS A 1 417 ? -49.486 -24.643 46.480 1.00 54.16 417 HIS A N 1
ATOM 3555 C CA . HIS A 1 417 ? -50.270 -24.129 45.352 1.00 54.16 417 HIS A CA 1
ATOM 3556 C C . HIS A 1 417 ? -49.792 -22.765 44.826 1.00 54.16 417 HIS A C 1
ATOM 3558 O O . HIS A 1 417 ? -50.014 -22.468 43.660 1.00 54.16 417 HIS A O 1
ATOM 3564 N N . TYR A 1 418 ? -49.107 -21.959 45.647 1.00 56.00 418 TYR A N 1
ATOM 3565 C CA . TYR A 1 418 ? -48.640 -20.624 45.243 1.00 56.00 418 TYR A CA 1
ATOM 3566 C C . TYR A 1 418 ? -47.401 -20.648 44.337 1.00 56.00 418 TYR A C 1
ATOM 3568 O O . TYR A 1 418 ? -47.220 -19.750 43.522 1.00 56.00 418 TYR A O 1
ATOM 3576 N N . LEU A 1 419 ? -46.547 -21.670 44.463 1.00 62.19 419 LEU A N 1
ATOM 3577 C CA . LEU A 1 419 ? -45.320 -21.776 43.665 1.00 62.19 419 LEU A CA 1
ATOM 3578 C C . LEU A 1 419 ? -45.582 -22.232 42.222 1.00 62.19 419 LEU A C 1
ATOM 3580 O O . LEU A 1 419 ? -44.798 -21.899 41.339 1.00 62.19 419 LEU A O 1
ATOM 3584 N N . ASP A 1 420 ? -46.658 -22.984 41.972 1.00 77.62 420 ASP A N 1
ATOM 3585 C CA . ASP A 1 420 ? -46.984 -23.454 40.621 1.00 77.62 420 ASP A CA 1
ATOM 3586 C C . ASP A 1 420 ? -47.441 -22.286 39.713 1.00 77.62 420 ASP A C 1
ATOM 3588 O O . ASP A 1 420 ? -46.970 -22.200 38.580 1.00 77.62 420 ASP A O 1
ATOM 3592 N N . ASP A 1 421 ? -48.245 -21.341 40.221 1.00 78.62 421 ASP A N 1
ATOM 3593 C CA . ASP A 1 421 ? -48.748 -20.177 39.465 1.00 78.62 421 ASP A CA 1
ATOM 3594 C C . ASP A 1 421 ? -47.634 -19.212 39.010 1.00 78.62 421 ASP A C 1
ATOM 3596 O O . ASP A 1 421 ? -47.715 -18.609 37.938 1.00 78.62 421 ASP A O 1
ATOM 3600 N N . ASP A 1 422 ? -46.596 -19.017 39.827 1.00 79.75 422 ASP A N 1
ATOM 3601 C CA . ASP A 1 422 ? -45.483 -18.123 39.482 1.00 79.75 422 ASP A CA 1
ATOM 3602 C C . ASP A 1 422 ? -44.481 -18.795 38.532 1.00 79.75 422 ASP A C 1
ATOM 3604 O O . ASP A 1 422 ? -43.923 -18.127 37.660 1.00 79.75 422 ASP A O 1
ATOM 3608 N N . VAL A 1 423 ? -44.312 -20.121 38.615 1.00 83.19 423 VAL A N 1
ATOM 3609 C CA . VAL A 1 423 ? -43.562 -20.897 37.610 1.00 83.19 423 VAL A CA 1
ATOM 3610 C C . VAL A 1 423 ? -44.278 -20.871 36.256 1.00 83.19 423 VAL A C 1
ATOM 3612 O O . VAL A 1 423 ? -43.623 -20.683 35.231 1.00 83.19 423 VAL A O 1
ATOM 3615 N N . GLU A 1 424 ? -45.610 -20.973 36.237 1.00 83.38 424 GLU A N 1
ATOM 3616 C CA . GLU A 1 424 ? -46.414 -20.878 35.011 1.00 83.38 424 GLU A CA 1
ATOM 3617 C C . GLU A 1 424 ? -46.261 -19.509 34.317 1.00 83.38 424 GLU A C 1
ATOM 3619 O O . GLU A 1 424 ? -46.100 -19.450 33.099 1.00 83.38 424 GLU A O 1
ATOM 3624 N N . LYS A 1 425 ? -46.195 -18.407 35.081 1.00 84.94 425 LYS A N 1
ATOM 3625 C CA . LYS A 1 425 ? -45.933 -17.052 34.544 1.00 84.94 425 LYS A CA 1
ATOM 3626 C C . LYS A 1 425 ? -44.488 -16.837 34.087 1.00 84.94 425 LYS A C 1
ATOM 3628 O O . LYS A 1 425 ? -44.250 -16.008 33.209 1.00 84.94 425 LYS A O 1
ATOM 3633 N N . LEU A 1 426 ? -43.521 -17.532 34.688 1.00 84.94 426 LEU A N 1
ATOM 3634 C CA . LEU A 1 426 ? -42.104 -17.413 34.331 1.00 84.94 426 LEU A CA 1
ATOM 3635 C C . LEU A 1 426 ? -41.761 -18.136 33.025 1.00 84.94 426 LEU A C 1
ATOM 3637 O O . LEU A 1 426 ? -40.878 -17.667 32.310 1.00 84.94 426 LEU A O 1
ATOM 3641 N N . LEU A 1 427 ? -42.460 -19.223 32.683 1.00 86.94 427 LEU A N 1
ATOM 3642 C CA . LEU A 1 427 ? -42.203 -19.990 31.458 1.00 86.94 427 LEU A CA 1
ATOM 3643 C C . LEU A 1 427 ? -42.252 -19.119 30.178 1.00 86.94 427 LEU A C 1
ATOM 3645 O O . LEU A 1 427 ? -41.226 -19.043 29.507 1.00 86.94 427 LEU A O 1
ATOM 3649 N N . PRO A 1 428 ? -43.318 -18.341 29.881 1.00 87.94 428 PRO A N 1
ATOM 3650 C CA . PRO A 1 428 ? -43.340 -17.452 28.711 1.00 87.94 428 PRO A CA 1
ATOM 3651 C C . PRO A 1 428 ? -42.222 -16.398 28.674 1.00 87.94 428 PRO A C 1
ATOM 3653 O O . PRO A 1 428 ? -41.832 -15.948 27.598 1.00 87.94 428 PRO A O 1
ATOM 3656 N N . ILE A 1 429 ? -41.713 -15.975 29.836 1.00 86.62 429 ILE A N 1
ATOM 3657 C CA . ILE A 1 429 ? -40.612 -15.006 29.931 1.00 86.62 429 ILE A CA 1
ATOM 3658 C C . ILE A 1 429 ? -39.280 -15.685 29.591 1.00 86.62 429 ILE A C 1
ATOM 3660 O O . ILE A 1 429 ? -38.447 -15.082 28.918 1.00 86.62 429 ILE A O 1
ATOM 3664 N N . ILE A 1 430 ? -39.086 -16.934 30.024 1.00 86.81 430 ILE A N 1
ATOM 3665 C CA . ILE A 1 430 ? -37.905 -17.738 29.688 1.00 86.81 430 ILE A CA 1
ATOM 3666 C C . ILE A 1 430 ? -37.882 -18.030 28.182 1.00 86.81 430 ILE A C 1
ATOM 3668 O O . ILE A 1 430 ? -36.858 -17.781 27.549 1.00 86.81 430 ILE A O 1
ATOM 3672 N N . ASP A 1 431 ? -39.008 -18.437 27.590 1.00 87.25 431 ASP A N 1
ATOM 3673 C CA . ASP A 1 431 ? -39.130 -18.685 26.147 1.00 87.25 431 ASP A CA 1
ATOM 3674 C C . ASP A 1 431 ? -38.729 -17.437 25.323 1.00 87.25 431 ASP A C 1
ATOM 3676 O O . ASP A 1 431 ? -37.890 -17.521 24.426 1.00 87.25 431 ASP A O 1
ATOM 3680 N N . GLN A 1 432 ? -39.232 -16.248 25.690 1.00 88.38 432 GLN A N 1
ATOM 3681 C CA . GLN A 1 432 ? -38.889 -14.965 25.042 1.00 88.38 432 GLN A CA 1
ATOM 3682 C C . GLN A 1 432 ? -37.442 -14.492 25.262 1.00 88.38 432 GLN A C 1
ATOM 3684 O O . GLN A 1 432 ? -36.977 -13.581 24.566 1.00 88.38 432 GLN A O 1
ATOM 3689 N N . LEU A 1 433 ? -36.754 -15.020 26.276 1.00 87.06 433 LEU A N 1
ATOM 3690 C CA . LEU A 1 433 ? -35.334 -14.758 26.507 1.00 87.06 433 LEU A CA 1
ATOM 3691 C C . LEU A 1 433 ? -34.471 -15.711 25.678 1.00 87.06 433 LEU A C 1
ATOM 3693 O O . LEU A 1 433 ? -33.494 -15.253 25.093 1.00 87.06 433 LEU A O 1
ATOM 3697 N N . LEU A 1 434 ? -34.861 -16.985 25.573 1.00 86.94 434 LEU A N 1
ATOM 3698 C CA . LEU A 1 434 ? -34.197 -17.975 24.721 1.00 86.94 434 LEU A CA 1
ATOM 3699 C C . LEU A 1 434 ? -34.290 -17.599 23.232 1.00 86.94 434 LEU A C 1
ATOM 3701 O O . LEU A 1 434 ? -33.282 -17.670 22.541 1.00 86.94 434 LEU A O 1
ATOM 3705 N N . GLU A 1 435 ? -35.437 -17.090 22.765 1.00 89.00 435 GLU A N 1
ATOM 3706 C CA . GLU A 1 435 ? -35.631 -16.592 21.385 1.00 89.00 435 GLU A CA 1
ATOM 3707 C C . GLU A 1 435 ? -34.688 -15.425 21.006 1.00 89.00 435 GLU A C 1
ATOM 3709 O O . GLU A 1 435 ? -34.474 -15.144 19.830 1.00 89.00 435 GLU A O 1
ATOM 3714 N N . LYS A 1 436 ? -34.112 -14.724 21.993 1.00 90.31 436 LYS A N 1
ATOM 3715 C CA . LYS A 1 436 ? -33.218 -13.568 21.782 1.00 90.31 436 LYS A CA 1
ATOM 3716 C C . LYS A 1 436 ? -31.736 -13.894 21.951 1.00 90.31 436 LYS A C 1
ATOM 3718 O O . LYS A 1 436 ? -30.908 -12.989 21.821 1.00 90.31 436 LYS A O 1
ATOM 3723 N N . LEU A 1 437 ? -31.395 -15.138 22.280 1.00 91.25 437 LEU A N 1
ATOM 3724 C CA . LEU A 1 437 ? -30.008 -15.590 22.315 1.00 91.25 437 LEU A CA 1
ATOM 3725 C C . LEU A 1 437 ? -29.530 -15.922 20.892 1.00 91.25 437 LEU A C 1
ATOM 3727 O O . LEU A 1 437 ? -30.335 -16.351 20.070 1.00 91.25 437 LEU A O 1
ATOM 3731 N N . PRO A 1 438 ? -28.239 -15.718 20.578 1.00 94.19 438 PRO A N 1
ATOM 3732 C CA . PRO A 1 438 ? -27.683 -16.149 19.300 1.00 94.19 438 PRO A CA 1
ATOM 3733 C C . PRO A 1 438 ? -27.698 -17.679 19.195 1.00 94.19 438 PRO A C 1
ATOM 3735 O O . PRO A 1 438 ? -27.440 -18.364 20.188 1.00 94.19 438 PRO A O 1
ATOM 3738 N N . ASP A 1 439 ? -27.940 -18.190 17.985 1.00 90.06 439 ASP A N 1
ATOM 3739 C CA . ASP A 1 439 ? -28.133 -19.618 17.681 1.00 90.06 439 ASP A CA 1
ATOM 3740 C C . ASP A 1 439 ? -27.044 -20.524 18.291 1.00 90.06 439 ASP A C 1
ATOM 3742 O O . ASP A 1 439 ? -27.345 -21.566 18.865 1.00 90.06 439 ASP A O 1
ATOM 3746 N N . GLU A 1 440 ? -25.786 -20.070 18.277 1.00 92.38 440 GLU A N 1
ATOM 3747 C CA . GLU A 1 440 ? -24.619 -20.749 18.867 1.00 92.38 440 GLU A CA 1
ATOM 3748 C C . GLU A 1 440 ? -24.820 -21.112 20.355 1.00 92.38 440 GLU A C 1
ATOM 3750 O O . GLU A 1 440 ? -24.472 -22.207 20.794 1.00 92.38 440 GLU A O 1
ATOM 3755 N N . VAL A 1 441 ? -25.426 -20.211 21.137 1.00 90.31 441 VAL A N 1
ATOM 3756 C CA . VAL A 1 441 ? -25.701 -20.409 22.572 1.00 90.31 441 VAL A CA 1
ATOM 3757 C C . VAL A 1 441 ? -26.955 -21.263 22.783 1.00 90.31 441 VAL A C 1
ATOM 3759 O O . VAL A 1 441 ? -27.063 -21.967 23.788 1.00 90.31 441 VAL A O 1
ATOM 3762 N N . VAL A 1 442 ? -27.899 -21.230 21.838 1.00 88.94 442 VAL A N 1
ATOM 3763 C CA . VAL A 1 442 ? -29.088 -22.094 21.851 1.00 88.94 442 VAL A CA 1
ATOM 3764 C C . VAL A 1 442 ? -28.686 -23.550 21.595 1.00 88.94 442 VAL A C 1
ATOM 3766 O O . VAL A 1 442 ? -29.150 -24.432 22.318 1.00 88.94 442 VAL A O 1
ATOM 3769 N N . ASP A 1 443 ? -27.769 -23.799 20.657 1.00 91.31 443 ASP A N 1
ATOM 3770 C CA . ASP A 1 443 ? -27.224 -25.131 20.366 1.00 91.31 443 ASP A CA 1
ATOM 3771 C C . ASP A 1 443 ? -26.411 -25.701 21.544 1.00 91.31 443 ASP A C 1
ATOM 3773 O O . ASP A 1 443 ? -26.590 -26.869 21.907 1.00 91.31 443 ASP A O 1
ATOM 3777 N N . GLU A 1 444 ? -25.565 -24.889 22.195 1.00 92.25 444 GLU A N 1
ATOM 3778 C CA . GLU A 1 444 ? -24.870 -25.292 23.430 1.00 92.25 444 GLU A CA 1
ATOM 3779 C C . GLU A 1 444 ? -25.855 -25.586 24.574 1.00 92.25 444 GLU A C 1
ATOM 3781 O O . GLU A 1 444 ? -25.701 -26.575 25.299 1.00 92.25 444 GLU A O 1
ATOM 3786 N N . PHE A 1 445 ? -26.901 -24.765 24.735 1.00 91.25 445 PHE A N 1
ATOM 3787 C CA . PHE A 1 445 ? -27.921 -24.986 25.760 1.00 91.25 445 PHE A CA 1
ATOM 3788 C C . PHE A 1 445 ? -28.718 -26.269 25.502 1.00 91.25 445 PHE A C 1
ATOM 3790 O O . PHE A 1 445 ? -28.902 -27.049 26.438 1.00 91.25 445 PHE A O 1
ATOM 3797 N N . ALA A 1 446 ? -29.135 -26.527 24.259 1.00 90.19 446 ALA A N 1
ATOM 3798 C CA . ALA A 1 446 ? -29.899 -27.713 23.864 1.00 90.19 446 ALA A CA 1
ATOM 3799 C C . ALA A 1 446 ? -29.140 -29.032 24.104 1.00 90.19 446 ALA A C 1
ATOM 3801 O O . ALA A 1 446 ? -29.760 -30.058 24.380 1.00 90.19 446 ALA A O 1
ATOM 3802 N N . GLN A 1 447 ? -27.804 -29.004 24.049 1.00 92.81 447 GLN A N 1
ATOM 3803 C CA . GLN A 1 447 ? -26.943 -30.149 24.373 1.00 92.81 447 GLN A CA 1
ATOM 3804 C C . GLN A 1 447 ? -26.664 -30.307 25.880 1.00 92.81 447 GLN A C 1
ATOM 3806 O O . GLN A 1 447 ? -26.073 -31.306 26.291 1.00 92.81 447 GLN A O 1
ATOM 3811 N N . SER A 1 448 ? -27.068 -29.346 26.718 1.00 93.12 448 SER A N 1
ATOM 3812 C CA . SER A 1 448 ? -26.783 -29.349 28.157 1.00 93.12 448 SER A CA 1
ATOM 3813 C C . SER A 1 448 ? -27.834 -30.095 28.992 1.00 93.12 448 SER A C 1
ATOM 3815 O O . SER A 1 448 ? -29.030 -30.073 28.697 1.00 93.12 448 SER A O 1
ATOM 3817 N N . ASP A 1 449 ? -27.419 -30.650 30.137 1.00 89.75 449 ASP A N 1
ATOM 3818 C CA . ASP A 1 449 ? -28.329 -31.271 31.119 1.00 89.75 449 ASP A CA 1
ATOM 3819 C C . ASP A 1 449 ? -29.423 -30.308 31.634 1.00 89.75 449 ASP A C 1
ATOM 3821 O O . ASP A 1 449 ? -30.490 -30.738 32.088 1.00 89.75 449 ASP A O 1
ATOM 3825 N N . ASN A 1 450 ? -29.191 -28.993 31.539 1.00 88.56 450 ASN A N 1
ATOM 3826 C CA . ASN A 1 450 ? -30.163 -27.969 31.918 1.00 88.56 450 ASN A CA 1
ATOM 3827 C C . ASN A 1 450 ? -31.370 -27.942 30.968 1.00 88.56 450 ASN A C 1
ATOM 3829 O O . ASN A 1 450 ? -32.487 -27.687 31.424 1.00 88.56 450 ASN A O 1
ATOM 3833 N N . PHE A 1 451 ? -31.183 -28.267 29.684 1.00 91.38 451 PHE A N 1
ATOM 3834 C CA . PHE A 1 451 ? -32.290 -28.404 28.738 1.00 91.38 451 PHE A CA 1
ATOM 3835 C C . PHE A 1 451 ? -33.214 -29.559 29.138 1.00 91.38 451 PHE A C 1
ATOM 3837 O O . PHE A 1 451 ? -34.430 -29.385 29.181 1.00 91.38 451 PHE A O 1
ATOM 3844 N N . ALA A 1 452 ? -32.658 -30.695 29.572 1.00 88.88 452 ALA A N 1
ATOM 3845 C CA . ALA A 1 452 ? -33.446 -31.824 30.074 1.00 88.88 452 ALA A CA 1
ATOM 3846 C C . ALA A 1 452 ? -34.210 -31.505 31.379 1.00 88.88 452 ALA A C 1
ATOM 3848 O O . ALA A 1 452 ? -35.210 -32.159 31.690 1.00 88.88 452 ALA A O 1
ATOM 3849 N N . LEU A 1 453 ? -33.768 -30.516 32.167 1.00 89.56 453 LEU A N 1
ATOM 3850 C CA . LEU A 1 453 ? -34.524 -30.006 33.317 1.00 89.56 453 LEU A CA 1
ATOM 3851 C C . LEU A 1 453 ? -35.656 -29.068 32.869 1.00 89.56 453 LEU A C 1
ATOM 3853 O O . LEU A 1 453 ? -36.793 -29.229 33.311 1.00 89.56 453 LEU A O 1
ATOM 3857 N N . TYR A 1 454 ? -35.359 -28.134 31.968 1.00 88.69 454 TYR A N 1
ATOM 3858 C CA . TYR A 1 454 ? -36.321 -27.206 31.368 1.00 88.69 454 TYR A CA 1
ATOM 3859 C C . TYR A 1 454 ? -37.450 -27.942 30.623 1.00 88.69 454 TYR A C 1
ATOM 3861 O O . TYR A 1 454 ? -38.625 -27.664 30.857 1.00 88.69 454 TYR A O 1
ATOM 3869 N N . GLU A 1 455 ? -37.125 -28.975 29.842 1.00 88.94 455 GLU A N 1
ATOM 3870 C CA . GLU A 1 455 ? -38.096 -29.842 29.170 1.00 88.94 455 GLU A CA 1
ATOM 3871 C C . GLU A 1 455 ? -39.015 -30.570 30.171 1.00 88.94 455 GLU A C 1
ATOM 3873 O O . GLU A 1 455 ? -40.231 -30.628 29.973 1.00 88.94 455 GLU A O 1
ATOM 3878 N N . LYS A 1 456 ? -38.474 -31.080 31.290 1.00 89.50 456 LYS A N 1
ATOM 3879 C CA . LYS A 1 456 ? -39.283 -31.691 32.366 1.00 89.50 456 LYS A CA 1
ATOM 3880 C C . LYS A 1 456 ? -40.239 -30.689 33.010 1.00 89.50 456 LYS A C 1
ATOM 3882 O O . LYS A 1 456 ? -41.372 -31.059 33.319 1.00 89.50 456 LYS A O 1
ATOM 3887 N N . VAL A 1 457 ? -39.803 -29.443 33.212 1.00 88.31 457 VAL A N 1
ATOM 3888 C CA . VAL A 1 457 ? -40.661 -28.368 33.733 1.00 88.31 457 VAL A CA 1
ATOM 3889 C C . VAL A 1 457 ? -41.760 -28.055 32.717 1.00 88.31 457 VAL A C 1
ATOM 3891 O O . VAL A 1 457 ? -42.933 -28.180 33.056 1.00 88.31 457 VAL A O 1
ATOM 3894 N N . ILE A 1 458 ? -41.425 -27.772 31.456 1.00 87.69 458 ILE A N 1
ATOM 3895 C CA . ILE A 1 458 ? -42.410 -27.510 30.394 1.00 87.69 458 ILE A CA 1
ATOM 3896 C C . ILE A 1 458 ? -43.441 -28.637 30.282 1.00 87.69 458 ILE A C 1
ATOM 3898 O O . ILE A 1 458 ? -44.642 -28.372 30.272 1.00 87.69 458 ILE A O 1
ATOM 3902 N N . ASN A 1 459 ? -43.007 -29.898 30.260 1.00 87.69 459 ASN A N 1
ATOM 3903 C CA . ASN A 1 459 ? -43.909 -31.043 30.131 1.00 87.69 459 ASN A CA 1
ATOM 3904 C C . ASN A 1 459 ? -44.818 -31.255 31.360 1.00 87.69 459 ASN A C 1
ATOM 3906 O O . ASN A 1 459 ? -45.864 -31.895 31.230 1.00 87.69 459 ASN A O 1
ATOM 3910 N N . LYS A 1 460 ? -44.467 -30.697 32.531 1.00 86.75 460 LYS A N 1
ATOM 3911 C CA . LYS A 1 460 ? -45.338 -30.655 33.718 1.00 86.75 460 LYS A CA 1
ATOM 3912 C C . LYS A 1 460 ? -46.480 -29.640 33.550 1.00 86.75 460 LYS A C 1
ATOM 3914 O O . LYS A 1 460 ? -47.596 -29.949 33.959 1.00 86.75 460 LYS A O 1
ATOM 3919 N N . TYR A 1 461 ? -46.224 -28.472 32.949 1.00 82.69 461 TYR A N 1
ATOM 3920 C CA . TYR A 1 461 ? -47.213 -27.383 32.840 1.00 82.69 461 TYR A CA 1
ATOM 3921 C C . TYR A 1 461 ? -47.966 -27.335 31.494 1.00 82.69 461 TYR A C 1
ATOM 3923 O O . TYR A 1 461 ? -49.103 -26.885 31.470 1.00 82.69 461 TYR A O 1
ATOM 3931 N N . LYS A 1 462 ? -47.443 -27.919 30.403 1.00 74.62 462 LYS A N 1
ATOM 3932 C CA . LYS A 1 462 ? -48.132 -28.054 29.090 1.00 74.62 462 LYS A CA 1
ATOM 3933 C C . LYS A 1 462 ? -49.399 -28.940 29.084 1.00 74.62 462 LYS A C 1
ATOM 3935 O O . LYS A 1 462 ? -49.945 -29.204 28.016 1.00 74.62 462 LYS A O 1
ATOM 3940 N N . ARG A 1 463 ? -49.832 -29.479 30.229 1.00 56.41 463 ARG A N 1
ATOM 3941 C CA . ARG A 1 463 ? -50.882 -30.516 30.346 1.00 56.41 463 ARG A CA 1
ATOM 3942 C C . ARG A 1 463 ? -52.190 -30.039 31.001 1.00 56.41 463 ARG A C 1
ATOM 3944 O O . ARG A 1 463 ? -52.902 -30.863 31.578 1.00 56.41 463 ARG A O 1
ATOM 3951 N N . LYS A 1 464 ? -52.507 -28.747 30.934 1.00 51.66 464 LYS A N 1
ATOM 3952 C CA . LYS A 1 464 ? -53.794 -28.187 31.372 1.00 51.66 464 LYS A CA 1
ATOM 3953 C C . LYS A 1 464 ? -54.446 -27.381 30.256 1.00 51.66 464 LYS A C 1
ATOM 3955 O O . LYS A 1 464 ? -53.686 -26.718 29.522 1.00 51.66 464 LYS A O 1
#

Secondary structure (DSSP, 8-state):
--TTHHHHHHHHHHHHHHHHHHTTHHHHHTTS------TT--GGGHHHHHHHHHHTTTHHHHHHHHHHHHHHHHHHHHHHTTSTTHHHHHTT-------S-----------------------TTS-----TTS--------------------------------PPP--------------------------------TTSHHHHHHHHHHHHHHHHHHHHHHHHHHHHHHHHHHHHHHHHHHHHHHHHHHHHHHHHHHHHHHHHHHHHHHHHHHHHHHHHHHHHHHHHHHHHHHHHHHHHHHHHHHHHHHHHHHHHHHHHHHHHHHHHHHHHHHHHHHHHHHHHHHHHHHHHHHHHHHHHHHHHHHHHHHHHHHHHHHHTTTTTS-------------------------THHHHHHHHHHHHHHHHHHHTTS-HHHHHHHHTSHHHHHHHHHHHHHTT-

Foldseek 3Di:
DPPVVVVVVVVVVVVVVVVCVVVVVVVVVVPDPPDDPPPPDDPVVVVVVVVVVCVVVCPVVVVVVVVVVVVVVVVVVVVVVPPPPVVVVVVPDDDDDPPDDDPPPPPPPPDPPDPPDPPPPPPPPDPDDPPPPDDDDDPDDDDDDDDDDDDDDDDDPDDDDDPPDDDDDDDDPPPDPPDPDDPDDDDDDDDDDDDDDDDDDPPCVVVVVVVVVVVVVVVVVVVVVVVVVVVVVVVVVVVVVVVVVVVVVVVVVVVVVVVVVVVVVVVVVVVVVVVVVVVVVVVVVVVVVVVVVVVVVVVVVVVVVVVVVVVVVVVVVVVVVVVVVVVVVVVVVVVVVVVVVVVVVVVVVVVVVVVVVVVVVVVVVVVVVVVVVVVVVVVVVVVVVVVVPDDDDDDDDDDDDDDDDDDDDDDDPDPPPVVLVVLLVVLVVVVVVLVPDPPVVNVVCCPDPVVVVNVVSCVVPVPD

Sequence (464 aa):
MPCLKDWEKKFVIYEINVLLAEMGFFSKLKKKKIKFNTNLITDNQQCRIENFNETEKNLVDLQYDITKNIDKLIKQHEKKSNDKEYESILNTKQELPFNKIIELRDQETKKPEMPLFPTELNSESFYGELNKNKELFEVEIPNNVTSNNNQYFDISFDNLSLDENKKPQRFFMDIGKIKFWNKSSNQNQSESKKVQGQFNDFNKTEVGLERTKRDIEEQERTLEYAKKMENKMKNELKEKNEQKKKEEKLRKLEYKKKIKEDRLRQLQAEKAKKQIEKEERKLKREKLKEEKFKEKEMRKLELIKQNEEKIKKREIERLEKLKLKEIKRLQEEKERAEKQKEILLKEKQKDEELRLKKLEQEKIEKQKEILLKEKQRAEELKAKKLEQEINGEIKSEEPPEMGKFIQKETGTKNEKHYLDDDVEKLLPIIDQLLEKLPDEVVDEFAQSDNFALYEKVINKYKRK

pLDDT: mean 70.65, std 22.35, range [28.34, 96.88]